Protein AF-0000000078143255 (afdb_homodimer)

Organism: Quercus suber (NCBI:txid58331)

Foldseek 3Di:
DDPPPPPCVCVVPPDPPCLVPPQFKDKDKDFLDLVVVPPPDPQAAAEEEEEAEFDDQSLVQVVVVLVVQVPQSYAYEYEYEDELVNDDPDDPVRVVVVCVSCVCLVVVNSPPGHYHYHYHYDNAQVRLLVVCLVCQQVHQEYEYEQPLPDDDRNQHPQQPDFPPSSLHRVRRSSNPPPRPHSHMYMYIYGRDDPPPPPPPD/DDPPPPPVVCPVPPDPPCLVPPQFKDKDKDFLDLVVVPPPDPQAAAEEEEEAEFDDLSLVLVVVVLVVQVPQSYAYEYEYEDELVNDDQDDPVRVVVVCVSCVCLVVCNSPPGHYHYHYHYDNAQVRLLVVCLVCQQVHQEYEYEADPVDDDRNNHPQVPDFPPNRLHRVRRSSNPPPRPHSHMYMYIYGRDDPPPPPPPD

Radius of gyration: 22.49 Å; Cα contacts (8 Å, |Δi|>4): 808; chains: 2; bounding box: 74×63×58 Å

Sequence (402 aa):
MGRLIESDSKVRAPNCSVLELAPCSVRILVDRGSLSHSTVSSEASYSIAVIFIEGNDDREALMFAKRMAIDPNISLTVIRFVDSGGNEVVSSWDKMIDSEILKDVKLNNVGDAYVIYIEQLVKDGPQTELIVRSMMDEYDLIVVGRKHNIVSPQKLGLAEWNEFSELGIIGDLLASSDISSRTTVFVVQQQKQRIAIGRRNMGRLIESDSKVRAPNCSVLELAPCSVRILVDRGSLSHSTVSSEASYSIAVIFIEGNDDREALMFAKRMAIDPNISLTVIRFVDSGGNEVVSSWDKMIDSEILKDVKLNNVGDAYVIYIEQLVKDGPQTELIVRSMMDEYDLIVVGRKHNIVSPQKLGLAEWNEFSELGIIGDLLASSDISSRTTVFVVQQQKQRIAIGRRN

Secondary structure (DSSP, 8-state):
----------------HHHHH-SSEEEEEEESSHHHHHTS-TTPPEEEEEEE-SSHHHHHHHHHHHHHTTSTTEEEEEEEEEETT----S-HHHHHHHHHHHHHHHTT-STT-EEEEEEEEESSHHHHHHHHHHHGGG-SEEEEE--TT---GGGTTTGGG-S-GGGHHHHHHHH-TT-----EEEEEEPPP---------/----------------HHHHH-SSEEEEEEESSHHHHTTS-TTSPEEEEEEE-SSHHHHHHHHHHHHHTTSTTEEEEEEEEEETT----S-HHHHHHHHHHHHHHHTT-STT-EEEEEEEEESSHHHHHHHHHHHGGG-SEEEEES---S--GGGTTTGGG-S-GGGHHHHHHHH-TT-----EEEEEEPPP---------

Solvent-accessible surface area (backbone atoms only — not comparable to full-atom values): 22015 Å² total; per-residue (Å²): 135,79,78,72,72,73,73,75,69,73,74,67,69,56,37,42,46,50,77,74,64,40,91,33,33,35,32,39,35,41,41,50,53,32,75,78,58,57,68,66,57,89,80,59,69,46,37,35,35,32,52,35,70,68,58,66,19,21,50,45,26,46,56,53,52,54,58,56,20,66,42,81,52,23,38,32,35,41,38,33,50,39,40,62,84,68,65,70,81,65,52,71,66,52,48,50,53,52,51,56,64,45,46,43,44,70,64,41,55,50,75,89,23,55,48,46,65,44,80,43,75,23,79,25,10,64,53,40,49,54,53,50,66,72,48,46,73,76,25,45,31,40,32,27,23,21,53,79,82,63,85,38,58,48,47,45,81,54,69,81,76,62,78,25,65,76,33,11,57,66,38,20,64,72,62,34,87,87,54,83,59,42,34,20,39,35,28,22,37,50,50,64,81,76,75,78,72,69,78,76,122,135,80,77,72,71,73,71,74,70,74,72,65,69,56,37,43,45,50,75,74,64,37,91,33,32,34,32,39,35,43,41,50,53,32,76,78,59,57,68,66,59,91,82,60,68,47,35,35,33,30,51,34,69,59,57,66,11,21,50,45,26,46,56,54,50,54,57,56,18,65,42,80,52,22,38,34,34,41,38,34,51,38,38,62,81,68,65,71,78,66,51,71,65,55,48,50,52,51,51,57,62,44,46,43,44,68,65,41,54,50,74,89,23,55,48,44,66,43,80,44,74,24,79,25,10,64,52,40,50,54,54,50,67,71,47,46,74,76,26,46,31,40,32,27,27,18,62,50,93,53,86,37,55,48,48,43,82,52,69,82,76,62,80,26,65,73,34,18,61,64,35,20,64,72,62,34,86,88,54,84,58,42,34,19,37,36,28,22,35,53,50,64,83,74,74,77,73,69,77,76,123

Structure (mmCIF, N/CA/C/O backbone):
data_AF-0000000078143255-model_v1
#
loop_
_entity.id
_entity.type
_entity.pdbx_description
1 polymer 'Cation/h(+) antiporter 4'
#
loop_
_atom_site.group_PDB
_atom_site.id
_atom_site.type_symbol
_atom_site.label_atom_id
_atom_site.label_alt_id
_atom_site.label_comp_id
_atom_site.label_asym_id
_atom_site.label_entity_id
_atom_site.label_seq_id
_atom_site.pdbx_PDB_ins_code
_atom_site.Cartn_x
_atom_site.Cartn_y
_atom_site.Cartn_z
_atom_site.occupancy
_atom_site.B_iso_or_equiv
_atom_site.auth_seq_id
_atom_site.auth_comp_id
_atom_site.auth_asym_id
_atom_site.auth_atom_id
_atom_site.pdbx_PDB_model_num
ATOM 1 N N . MET A 1 1 ? 50.031 11.203 11.289 1 23.3 1 MET A N 1
ATOM 2 C CA . MET A 1 1 ? 49.062 11.766 10.367 1 23.3 1 MET A CA 1
ATOM 3 C C . MET A 1 1 ? 47.938 10.766 10.078 1 23.3 1 MET A C 1
ATOM 5 O O . MET A 1 1 ? 48.188 9.734 9.445 1 23.3 1 MET A O 1
ATOM 9 N N . GLY A 1 2 ? 47.062 10.453 10.953 1 25.14 2 GLY A N 1
ATOM 10 C CA . GLY A 1 2 ? 46.062 9.406 11.078 1 25.14 2 GLY A CA 1
ATOM 11 C C . GLY A 1 2 ? 45 9.445 9.984 1 25.14 2 GLY A C 1
ATOM 12 O O . GLY A 1 2 ? 44.469 10.508 9.672 1 25.14 2 GLY A O 1
ATOM 13 N N . ARG A 1 3 ? 45.219 8.602 8.914 1 27.98 3 ARG A N 1
ATOM 14 C CA . ARG A 1 3 ? 44.219 8.469 7.844 1 27.98 3 ARG A CA 1
ATOM 15 C C . ARG A 1 3 ? 42.812 8.414 8.406 1 27.98 3 ARG A C 1
ATOM 17 O O . ARG A 1 3 ? 42.5 7.531 9.211 1 27.98 3 ARG A O 1
ATOM 24 N N . LEU A 1 4 ? 42.25 9.586 8.617 1 27.5 4 LEU A N 1
ATOM 25 C CA . LEU A 1 4 ? 40.812 9.656 8.914 1 27.5 4 LEU A CA 1
ATOM 26 C C . LEU A 1 4 ? 40.031 8.727 8 1 27.5 4 LEU A C 1
ATOM 28 O O . LEU A 1 4 ? 40.062 8.891 6.777 1 27.5 4 LEU A O 1
ATOM 32 N N . ILE A 1 5 ? 39.969 7.48 8.391 1 30.25 5 ILE A N 1
ATOM 33 C CA . ILE A 1 5 ? 39.062 6.527 7.777 1 30.25 5 ILE A CA 1
ATOM 34 C C . ILE A 1 5 ? 37.719 7.207 7.496 1 30.25 5 ILE A C 1
ATOM 36 O O . ILE A 1 5 ? 37.062 7.703 8.414 1 30.25 5 ILE A O 1
ATOM 40 N N . GLU A 1 6 ? 37.688 8.086 6.508 1 33.16 6 GLU A N 1
ATOM 41 C CA . GLU A 1 6 ? 36.375 8.484 5.977 1 33.16 6 GLU A CA 1
ATOM 42 C C . GLU A 1 6 ? 35.406 7.305 5.969 1 33.16 6 GLU A C 1
ATOM 44 O O . GLU A 1 6 ? 35.625 6.305 5.289 1 33.16 6 GLU A O 1
ATOM 49 N N . SER A 1 7 ? 35.031 6.922 7.211 1 31.36 7 SER A N 1
ATOM 50 C CA . SER A 1 7 ? 33.938 5.973 7.305 1 31.36 7 SER A CA 1
ATOM 51 C C . SER A 1 7 ? 32.875 6.254 6.254 1 31.36 7 SER A C 1
ATOM 53 O O . SER A 1 7 ? 32.188 7.297 6.289 1 31.36 7 SER A O 1
ATOM 55 N N . ASP A 1 8 ? 33.156 6.102 5.062 1 33.25 8 ASP A N 1
ATOM 56 C CA . ASP A 1 8 ? 32.125 6 4.004 1 33.25 8 ASP A CA 1
ATOM 57 C C . ASP A 1 8 ? 30.875 5.309 4.512 1 33.25 8 ASP A C 1
ATOM 59 O O . A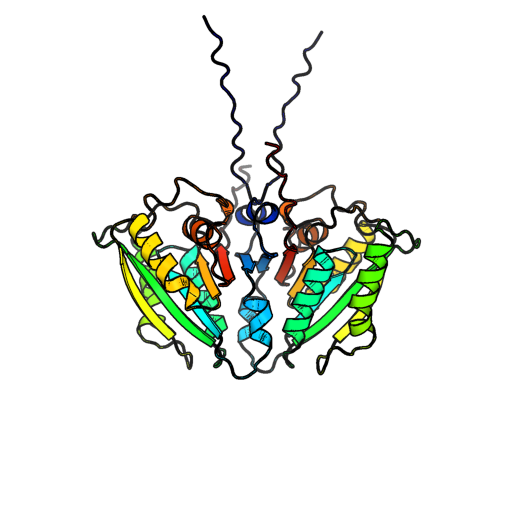SP A 1 8 ? 30.781 4.082 4.488 1 33.25 8 ASP A O 1
ATOM 63 N N . SER A 1 9 ? 30.453 5.625 5.75 1 34.59 9 SER A N 1
ATOM 64 C CA . SER A 1 9 ? 29.125 5.215 6.172 1 34.59 9 SER A CA 1
ATOM 65 C C . SER A 1 9 ? 28.125 5.352 5.027 1 34.59 9 SER A C 1
ATOM 67 O O . SER A 1 9 ? 27.688 6.457 4.707 1 34.59 9 SER A O 1
ATOM 69 N N . LYS A 1 10 ? 28.312 4.805 3.885 1 33.38 10 LYS A N 1
ATOM 70 C CA . LYS A 1 10 ? 27.281 4.594 2.867 1 33.38 10 LYS A CA 1
ATOM 71 C C . LYS A 1 10 ? 25.906 4.371 3.502 1 33.38 10 LYS A C 1
ATOM 73 O O . LYS A 1 10 ? 25.547 3.238 3.822 1 33.38 10 LYS A O 1
ATOM 78 N N . VAL A 1 11 ? 25.484 5.039 4.559 1 36.28 11 VAL A N 1
ATOM 79 C CA . VAL A 1 11 ? 24.094 5.109 4.953 1 36.28 11 VAL A CA 1
ATOM 80 C C . VAL A 1 11 ? 23.203 5.129 3.707 1 36.28 11 VAL A C 1
ATOM 82 O O . VAL A 1 11 ? 23.156 6.125 2.982 1 36.28 11 VAL A O 1
ATOM 85 N N . ARG A 1 12 ? 23.219 4.191 2.902 1 40.22 12 ARG A N 1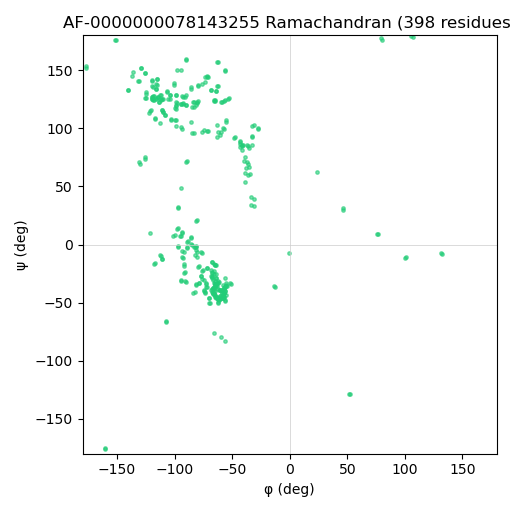
ATOM 86 C CA . ARG A 1 12 ? 22.312 4.012 1.776 1 40.22 12 ARG A CA 1
ATOM 87 C C . ARG A 1 12 ? 20.875 4.367 2.17 1 40.22 12 ARG A C 1
ATOM 89 O O . ARG A 1 12 ? 20.312 3.768 3.088 1 40.22 12 ARG A O 1
ATOM 96 N N . ALA A 1 13 ? 20.438 5.602 2.195 1 44.62 13 ALA A N 1
ATOM 97 C CA . ALA A 1 13 ? 19.062 6.043 2.365 1 44.62 13 ALA A CA 1
ATOM 98 C C . ALA A 1 13 ? 18.078 4.988 1.854 1 44.62 13 ALA A C 1
ATOM 100 O O . ALA A 1 13 ? 18.297 4.398 0.792 1 44.62 13 ALA A O 1
ATOM 101 N N . PRO A 1 14 ? 17.5 4.172 2.799 1 53.41 14 PRO A N 1
ATOM 102 C CA . PRO A 1 14 ? 16.516 3.17 2.373 1 53.41 14 PRO A CA 1
ATOM 103 C C . PRO A 1 14 ? 15.688 3.629 1.173 1 53.41 14 PRO A C 1
ATOM 105 O O . PRO A 1 14 ? 15.188 4.758 1.156 1 53.41 14 PRO A O 1
ATOM 108 N N . ASN A 1 15 ? 16.109 3.312 -0.127 1 64.44 15 ASN A N 1
ATOM 109 C CA . ASN A 1 15 ? 15.469 3.795 -1.345 1 64.44 15 ASN A CA 1
ATOM 110 C C . ASN A 1 15 ? 14.43 2.807 -1.861 1 64.44 15 ASN A C 1
ATOM 112 O O . ASN A 1 15 ? 14.68 1.6 -1.897 1 64.44 15 ASN A O 1
ATOM 116 N N . CYS A 1 16 ? 13.109 3.082 -1.546 1 78.75 16 CYS A N 1
ATOM 117 C CA . CYS A 1 16 ? 12.039 2.365 -2.232 1 78.75 16 CYS A CA 1
ATOM 118 C C . CYS A 1 16 ? 11.875 2.873 -3.662 1 78.75 16 CYS A C 1
ATOM 120 O O . CYS A 1 16 ? 11.289 3.934 -3.885 1 78.75 16 CYS A O 1
ATOM 122 N N . SER A 1 17 ? 12.469 2.123 -4.633 1 84 17 SER A N 1
ATOM 123 C CA . SER A 1 17 ? 12.539 2.566 -6.02 1 84 17 SER A CA 1
ATOM 124 C C . SER A 1 17 ? 11.148 2.82 -6.59 1 84 17 SER A C 1
ATOM 126 O O . SER A 1 17 ? 10.961 3.723 -7.41 1 84 17 SER A O 1
ATOM 128 N N . VAL A 1 18 ? 10.281 2.043 -6.168 1 86.31 18 VAL A N 1
ATOM 129 C CA . VAL A 1 18 ? 8.945 2.143 -6.738 1 86.31 18 VAL A CA 1
ATOM 130 C C . VAL A 1 18 ? 8.336 3.504 -6.402 1 86.31 18 VAL A C 1
ATOM 132 O O . VAL A 1 18 ? 7.613 4.086 -7.215 1 86.31 18 VAL A O 1
ATOM 135 N N . LEU A 1 19 ? 8.656 3.996 -5.262 1 85.5 19 LEU A N 1
ATOM 136 C CA . LEU A 1 19 ? 8.164 5.309 -4.859 1 85.5 19 LEU A CA 1
ATOM 137 C C . LEU A 1 19 ? 8.789 6.41 -5.715 1 85.5 19 LEU A C 1
ATOM 139 O O . LEU A 1 19 ? 8.164 7.441 -5.961 1 85.5 19 LEU A O 1
ATOM 143 N N . GLU A 1 20 ? 9.906 6.125 -6.184 1 82.62 20 GLU A N 1
ATOM 144 C CA . GLU A 1 20 ? 10.641 7.156 -6.906 1 82.62 20 GLU A CA 1
ATOM 145 C C . GLU A 1 20 ? 10.398 7.059 -8.406 1 82.62 20 GLU A C 1
ATOM 147 O O . GLU A 1 20 ? 10.383 8.07 -9.109 1 82.62 20 GLU A O 1
ATOM 152 N N . LEU A 1 21 ? 10.172 5.852 -8.891 1 82.56 21 LEU A N 1
ATOM 153 C CA . LEU A 1 21 ? 10.305 5.656 -10.328 1 82.56 21 LEU A CA 1
ATOM 154 C C . LEU A 1 21 ? 8.969 5.25 -10.945 1 82.56 21 LEU A C 1
ATOM 156 O O . LEU A 1 21 ? 8.797 5.316 -12.164 1 82.56 21 LEU A O 1
ATOM 160 N N . ALA A 1 22 ? 8.07 4.84 -10.148 1 83 22 ALA A N 1
ATOM 161 C CA . ALA A 1 22 ? 6.816 4.363 -10.727 1 83 22 ALA A CA 1
ATOM 162 C C . ALA A 1 22 ? 6.094 5.48 -11.469 1 83 22 ALA A C 1
ATOM 164 O O . ALA A 1 22 ? 6.055 6.621 -11.008 1 83 22 ALA A O 1
ATOM 165 N N . PRO A 1 23 ? 5.551 5.25 -12.656 1 83.19 23 PRO A N 1
ATOM 166 C CA . PRO A 1 23 ? 4.859 6.266 -13.453 1 83.19 23 PRO A CA 1
ATOM 167 C C . PRO A 1 23 ? 3.418 6.488 -13.008 1 83.19 23 PRO A C 1
ATOM 169 O O . PRO A 1 23 ? 2.562 6.844 -13.82 1 83.19 23 PRO A O 1
ATOM 172 N N . CYS A 1 24 ? 3.059 6.109 -11.797 1 87.5 24 CYS A N 1
ATOM 173 C CA . CYS A 1 24 ? 1.712 6.238 -11.258 1 87.5 24 CYS A CA 1
ATOM 174 C C . CYS A 1 24 ? 1.749 6.41 -9.742 1 87.5 24 CYS A C 1
ATOM 176 O O . CYS A 1 24 ? 2.826 6.488 -9.148 1 87.5 24 CYS A O 1
ATOM 178 N N . SER A 1 25 ? 0.588 6.617 -9.188 1 84.44 25 SER A N 1
ATOM 179 C CA . SER A 1 25 ? 0.506 6.801 -7.738 1 84.44 25 SER A CA 1
ATOM 180 C C . SER A 1 25 ? 0.842 5.512 -6.996 1 84.44 25 SER A C 1
ATOM 182 O O . SER A 1 25 ? 0.442 4.426 -7.422 1 84.44 25 SER A O 1
ATOM 184 N N . VAL A 1 26 ? 1.676 5.605 -6.008 1 87.88 26 VAL A N 1
ATOM 185 C CA . VAL A 1 26 ? 2.066 4.48 -5.168 1 87.88 26 VAL A CA 1
ATOM 186 C C . VAL A 1 26 ? 1.584 4.711 -3.736 1 87.88 26 VAL A C 1
ATOM 188 O O . VAL A 1 26 ? 1.627 5.84 -3.236 1 87.88 26 VAL A O 1
ATOM 191 N N . ARG A 1 27 ? 1.071 3.643 -3.162 1 88.75 27 ARG A N 1
ATOM 192 C CA . ARG A 1 27 ? 0.609 3.713 -1.78 1 88.75 27 ARG A CA 1
ATOM 193 C C . ARG A 1 27 ? 1.164 2.557 -0.957 1 88.75 27 ARG A C 1
ATOM 195 O O . ARG A 1 27 ? 1.284 1.435 -1.454 1 88.75 27 ARG A O 1
ATOM 202 N N . ILE A 1 28 ? 1.523 2.82 0.209 1 91.06 28 ILE A N 1
ATOM 203 C CA . ILE A 1 28 ? 1.997 1.802 1.14 1 91.06 28 ILE A CA 1
ATOM 204 C C . ILE A 1 28 ? 1.019 1.672 2.305 1 91.06 28 ILE A C 1
ATOM 206 O O . ILE A 1 28 ? 0.654 2.67 2.932 1 91.06 28 ILE A O 1
ATOM 210 N N . LEU A 1 29 ? 0.605 0.485 2.535 1 91.06 29 LEU A N 1
ATOM 211 C CA . LEU A 1 29 ? -0.334 0.162 3.605 1 91.06 29 LEU A CA 1
ATOM 212 C C . LEU A 1 29 ? 0.358 -0.617 4.719 1 91.06 29 LEU A C 1
ATOM 214 O O . LEU A 1 29 ? 0.903 -1.697 4.48 1 91.06 29 LEU A O 1
ATOM 218 N N . VAL A 1 30 ? 0.436 -0.025 5.828 1 90.38 30 VAL A N 1
ATOM 219 C CA . VAL A 1 30 ? 0.909 -0.684 7.039 1 90.38 30 VAL A CA 1
ATOM 220 C C . VAL A 1 30 ? -0.283 -1.112 7.895 1 90.38 30 VAL A C 1
ATOM 222 O O . VAL A 1 30 ? -0.953 -0.274 8.5 1 90.38 30 VAL A O 1
ATOM 225 N N . ASP A 1 31 ? -0.534 -2.42 7.918 1 86.31 31 ASP A N 1
ATOM 226 C CA . ASP A 1 31 ? -1.733 -2.969 8.547 1 86.31 31 ASP A CA 1
ATOM 227 C C . ASP A 1 31 ? -1.414 -3.574 9.906 1 86.31 31 ASP A C 1
ATOM 229 O O . ASP A 1 31 ? -0.907 -4.695 9.992 1 86.31 31 ASP A O 1
ATOM 233 N N . ARG A 1 32 ? -1.839 -2.893 10.875 1 77.81 32 ARG A N 1
ATOM 234 C CA . ARG A 1 32 ? -1.566 -3.371 12.227 1 77.81 32 ARG A CA 1
ATOM 235 C C . ARG A 1 32 ? -2.738 -4.184 12.766 1 77.81 32 ARG A C 1
ATOM 237 O O . ARG A 1 32 ? -2.744 -4.574 13.938 1 77.81 32 ARG A O 1
ATOM 244 N N . GLY A 1 33 ? -3.754 -4.488 11.922 1 71.44 33 GLY A N 1
ATOM 245 C CA . GLY A 1 33 ? -4.766 -5.441 12.352 1 71.44 33 GLY A CA 1
ATOM 246 C C . GLY A 1 33 ? -6.184 -4.949 12.125 1 71.44 33 GLY A C 1
ATOM 247 O O . GLY A 1 33 ? -7.145 -5.691 12.336 1 71.44 33 GLY A O 1
ATOM 248 N N . SER A 1 34 ? -6.406 -3.703 11.727 1 66.56 34 SER A N 1
ATOM 249 C CA . SER A 1 34 ? -7.754 -3.166 11.578 1 66.56 34 SER 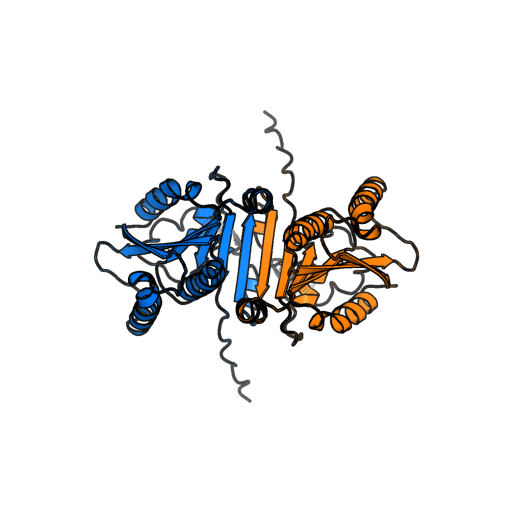A CA 1
ATOM 250 C C . SER A 1 34 ? -8.438 -3.721 10.336 1 66.56 34 SER A C 1
ATOM 252 O O . SER A 1 34 ? -9.656 -3.902 10.32 1 66.56 34 SER A O 1
ATOM 254 N N . LEU A 1 35 ? -7.73 -3.859 9.25 1 63.19 35 LEU A N 1
ATOM 255 C CA . LEU A 1 35 ? -8.359 -4.344 8.023 1 63.19 35 LEU A CA 1
ATOM 256 C C . LEU A 1 35 ? -8.883 -5.762 8.203 1 63.19 35 LEU A C 1
ATOM 258 O O . LEU A 1 35 ? -9.844 -6.16 7.543 1 63.19 35 LEU A O 1
ATOM 262 N N . SER A 1 36 ? -8.25 -6.555 8.961 1 54.78 36 SER A N 1
ATOM 263 C CA . SER A 1 36 ? -8.719 -7.91 9.242 1 54.78 36 SER A CA 1
ATOM 264 C C . SER A 1 36 ? -10.008 -7.887 10.055 1 54.78 36 SER A C 1
ATOM 266 O O . SER A 1 36 ? -10.836 -8.797 9.945 1 54.78 36 SER A O 1
ATOM 268 N N . HIS A 1 37 ? -10.25 -6.902 10.828 1 50.56 37 HIS A N 1
ATOM 269 C CA . HIS A 1 37 ? -11.383 -6.852 11.742 1 50.56 37 HIS A CA 1
ATOM 270 C C . HIS A 1 37 ? -12.586 -6.184 11.086 1 50.56 37 HIS A C 1
ATOM 272 O O . HIS A 1 37 ? -13.719 -6.309 11.57 1 50.56 37 HIS A O 1
ATOM 278 N N . SER A 1 38 ? -12.398 -5.402 10.156 1 48.5 38 SER A N 1
ATOM 279 C CA . SER A 1 38 ? -13.5 -4.59 9.656 1 48.5 38 SER A CA 1
ATOM 280 C C . SER A 1 38 ? -14.492 -5.434 8.859 1 48.5 38 SER A C 1
ATOM 282 O O . SER A 1 38 ? -15.617 -5 8.602 1 48.5 38 SER A O 1
ATOM 284 N N . THR A 1 39 ? -14.07 -6.438 8.07 1 44.69 39 THR A N 1
ATOM 285 C CA . THR A 1 39 ? -15.039 -7.125 7.219 1 44.69 39 THR A CA 1
ATOM 286 C C . THR A 1 39 ? -16.188 -7.691 8.047 1 44.69 39 THR A C 1
ATOM 288 O O . THR A 1 39 ? -17.125 -8.273 7.504 1 44.69 39 THR A O 1
ATOM 291 N N . VAL A 1 40 ? -15.938 -8.031 9.281 1 39.72 40 VAL A N 1
ATOM 292 C CA . VAL A 1 40 ? -17.016 -8.867 9.797 1 39.72 40 VAL A CA 1
ATOM 293 C C . VAL A 1 40 ? -18.328 -8.094 9.75 1 39.72 40 VAL A C 1
ATOM 295 O O . VAL A 1 40 ? -19.375 -8.648 9.367 1 39.72 40 VAL A O 1
ATOM 298 N N . SER A 1 41 ? -18.656 -7.137 10.719 1 40.84 41 SER A N 1
ATOM 299 C CA . SER A 1 41 ? -20.062 -6.766 10.945 1 40.84 41 SER A CA 1
ATOM 300 C C . SER A 1 41 ? -20.516 -5.691 9.969 1 40.84 41 SER A C 1
ATOM 302 O O . SER A 1 41 ? -19.875 -4.645 9.844 1 40.84 41 SER A O 1
ATOM 304 N N . SER A 1 42 ? -21.172 -6.016 8.828 1 46.75 42 SER A N 1
ATOM 305 C CA . SER A 1 42 ? -21.953 -5.23 7.867 1 46.75 42 SER A CA 1
ATOM 306 C C . SER A 1 42 ? -22.297 -3.855 8.43 1 46.75 42 SER A C 1
ATOM 308 O O . SER A 1 42 ? -22.375 -2.877 7.688 1 46.75 42 SER A O 1
ATOM 310 N N . GLU A 1 43 ? -22.562 -3.854 9.805 1 49.84 43 GLU A N 1
ATOM 311 C CA . GLU A 1 43 ? -23.234 -2.68 10.359 1 49.84 43 GLU A CA 1
ATOM 312 C C . GLU A 1 43 ? -22.234 -1.671 10.898 1 49.84 43 GLU A C 1
ATOM 314 O O . GLU A 1 43 ? -22.594 -0.535 11.219 1 49.84 43 GLU A O 1
ATOM 319 N N . ALA A 1 44 ? -20.984 -2.135 10.969 1 56.66 44 ALA A N 1
ATOM 320 C CA . ALA A 1 44 ? -20.156 -1.195 11.719 1 56.66 44 ALA A CA 1
ATOM 321 C C . ALA A 1 44 ? -19.469 -0.2 10.789 1 56.66 44 ALA A C 1
ATOM 323 O O . ALA A 1 44 ? -19.031 -0.563 9.695 1 56.66 44 ALA A O 1
ATOM 324 N N . SER A 1 45 ? -19.672 1.117 11.141 1 72.19 45 SER A N 1
ATOM 325 C CA . SER A 1 45 ? -19.094 2.27 10.461 1 72.19 45 SER A CA 1
ATOM 326 C C . SER A 1 45 ? -17.562 2.213 10.477 1 72.19 45 SER A C 1
ATOM 328 O O . SER A 1 45 ? -16.969 1.804 11.477 1 72.19 45 SER A O 1
ATOM 330 N N . TYR A 1 46 ? -16.875 2.242 9.328 1 83.25 46 TYR A N 1
ATOM 331 C CA . TYR A 1 46 ? -15.43 2.332 9.18 1 83.25 46 TYR A CA 1
ATOM 332 C C . TYR A 1 46 ? -14.969 3.781 9.234 1 83.25 46 TYR A C 1
ATOM 334 O O . TYR A 1 46 ? -15.406 4.609 8.43 1 83.25 46 TYR A O 1
ATOM 342 N N . SER A 1 47 ? -14.148 4.16 10.211 1 91.25 47 SER A N 1
ATOM 343 C CA . SER A 1 47 ? -13.734 5.539 10.453 1 91.25 47 SER A CA 1
ATOM 344 C C . SER A 1 47 ? -12.359 5.816 9.859 1 91.25 47 SER A C 1
ATOM 346 O O . SER A 1 47 ? -11.367 5.203 10.25 1 91.25 47 SER A O 1
ATOM 348 N N . ILE A 1 48 ? -12.305 6.754 8.953 1 93.19 48 ILE A N 1
ATOM 349 C CA . ILE A 1 48 ? -11.078 7.102 8.25 1 93.19 48 ILE A CA 1
ATOM 350 C C . ILE A 1 48 ? -10.672 8.539 8.594 1 93.19 48 ILE A C 1
ATOM 352 O O . ILE A 1 48 ? -11.523 9.43 8.633 1 93.19 48 ILE A O 1
ATOM 356 N N . ALA A 1 49 ? -9.398 8.742 8.906 1 96.62 49 ALA A N 1
ATOM 357 C CA . ALA A 1 49 ? -8.859 10.094 9.055 1 96.62 49 ALA A CA 1
ATOM 358 C C . ALA A 1 49 ? -7.809 10.391 7.988 1 96.62 49 ALA A C 1
ATOM 360 O O . ALA A 1 49 ? -7.027 9.508 7.617 1 96.62 49 ALA A O 1
ATOM 361 N N . VAL A 1 50 ? -7.828 11.617 7.512 1 97.19 50 VAL A N 1
ATOM 362 C CA . VAL A 1 50 ? -6.766 12.125 6.648 1 97.19 50 VAL A CA 1
ATOM 363 C C . VAL A 1 50 ? -5.973 13.203 7.387 1 97.19 50 VAL A C 1
ATOM 365 O O . VAL A 1 50 ? -6.555 14.141 7.941 1 97.19 50 VAL A O 1
ATOM 368 N N . ILE A 1 51 ? -4.672 13.008 7.465 1 97.19 51 ILE A N 1
ATOM 369 C CA . ILE A 1 51 ? -3.803 14.062 7.961 1 97.19 51 ILE A CA 1
ATOM 370 C C . ILE A 1 51 ? -3.336 14.938 6.801 1 97.19 51 ILE A C 1
ATOM 372 O O . ILE A 1 51 ? -2.676 14.453 5.879 1 97.19 51 ILE A O 1
ATOM 376 N N . PHE A 1 52 ? -3.674 16.203 6.883 1 95.31 52 PHE A N 1
ATOM 377 C CA . PHE A 1 52 ? -3.373 17.141 5.805 1 95.31 52 PHE A CA 1
ATOM 378 C C . PHE A 1 52 ? -2.494 18.281 6.309 1 95.31 52 PHE A C 1
ATOM 380 O O . PHE A 1 52 ? -2.895 19.031 7.195 1 95.31 52 PHE A O 1
ATOM 387 N N . ILE A 1 53 ? -1.364 18.328 5.801 1 92.75 53 ILE A N 1
ATOM 388 C CA . ILE A 1 53 ? -0.468 19.438 6.109 1 92.75 53 ILE A CA 1
ATOM 389 C C . ILE A 1 53 ? -0.354 20.375 4.898 1 92.75 53 ILE A C 1
ATOM 391 O O . ILE A 1 53 ? -0.871 21.484 4.918 1 92.75 53 ILE A O 1
ATOM 395 N N . GLU A 1 54 ? 0.211 19.875 3.854 1 89.12 54 GLU A N 1
ATOM 396 C CA . GLU A 1 54 ? 0.279 20.625 2.602 1 89.12 54 GLU A CA 1
ATOM 397 C C . GLU A 1 54 ? 0.932 19.781 1.499 1 89.12 54 GLU A C 1
ATOM 399 O O . GLU A 1 54 ? 1.665 18.844 1.781 1 89.12 54 GLU A O 1
ATOM 404 N N . GLY A 1 55 ? 0.5 20.172 0.241 1 88.88 55 GLY A N 1
ATOM 405 C CA . GLY A 1 55 ? 1.282 19.688 -0.881 1 88.88 55 GLY A CA 1
ATOM 406 C C . GLY A 1 55 ? 0.593 18.562 -1.645 1 88.88 55 GLY A C 1
ATOM 407 O O . GLY A 1 55 ? -0.51 18.156 -1.283 1 88.88 55 GLY A O 1
ATOM 408 N N . ASN A 1 56 ? 1.295 18.125 -2.674 1 89 56 ASN A N 1
ATOM 409 C CA . ASN A 1 56 ? 0.751 17.219 -3.682 1 89 56 ASN A CA 1
ATOM 410 C C . ASN A 1 56 ? 0.344 15.883 -3.072 1 89 56 ASN A C 1
ATOM 412 O O . ASN A 1 56 ? -0.739 15.375 -3.357 1 89 56 ASN A O 1
ATOM 416 N N . ASP A 1 57 ? 1.214 15.352 -2.262 1 92.19 57 ASP A N 1
ATOM 417 C CA . ASP A 1 57 ? 0.925 14.031 -1.715 1 92.19 57 ASP A CA 1
ATOM 418 C C . ASP A 1 57 ? -0.268 14.078 -0.763 1 92.19 57 ASP A C 1
ATOM 420 O O . ASP A 1 57 ? -1.072 13.141 -0.719 1 92.19 57 ASP A O 1
ATOM 424 N N . ASP A 1 58 ? -0.382 15.141 0.022 1 92.75 58 ASP A N 1
ATOM 425 C CA . ASP A 1 58 ? -1.526 15.289 0.917 1 92.75 58 ASP A CA 1
ATOM 426 C C . ASP A 1 58 ? -2.824 15.43 0.127 1 92.75 58 ASP A C 1
ATOM 428 O O . ASP A 1 58 ? -3.859 14.891 0.516 1 92.75 58 ASP A O 1
ATOM 432 N N . ARG A 1 59 ? -2.742 16.156 -0.941 1 92.06 59 ARG A N 1
ATOM 433 C CA . ARG A 1 59 ? -3.91 16.297 -1.803 1 92.06 59 ARG A CA 1
ATOM 434 C C . ARG A 1 59 ? -4.355 14.953 -2.352 1 92.06 59 ARG A C 1
ATOM 436 O O . ARG A 1 59 ? -5.551 14.648 -2.367 1 92.06 59 ARG A O 1
ATOM 443 N N . GLU A 1 60 ? -3.379 14.242 -2.828 1 91.81 60 GLU A N 1
ATOM 444 C CA . GLU A 1 60 ? -3.68 12.906 -3.334 1 91.81 60 GLU A CA 1
ATOM 445 C C . GLU A 1 60 ? -4.297 12.031 -2.246 1 91.81 60 GLU A C 1
ATOM 447 O O . GLU A 1 60 ? -5.25 11.297 -2.504 1 91.81 60 GLU A O 1
ATOM 452 N N . ALA A 1 61 ? -3.791 12.109 -1.075 1 94.25 61 ALA A N 1
ATOM 453 C CA . ALA A 1 61 ? -4.32 11.352 0.057 1 94.25 61 ALA A CA 1
ATOM 454 C C . ALA A 1 61 ? -5.77 11.727 0.339 1 94.25 61 ALA A C 1
ATOM 456 O O . ALA A 1 61 ? -6.621 10.852 0.53 1 94.25 61 ALA A O 1
ATOM 457 N N . LEU A 1 62 ? -6.031 13.008 0.322 1 93.5 62 LEU A N 1
ATOM 458 C CA . LEU A 1 62 ? -7.387 13.484 0.58 1 93.5 62 LEU A CA 1
ATOM 459 C C . LEU A 1 62 ? -8.344 13.008 -0.51 1 93.5 62 LEU A C 1
ATOM 461 O O . LEU A 1 62 ? -9.438 12.523 -0.213 1 93.5 62 LEU A O 1
ATOM 465 N N . MET A 1 63 ? -7.945 13.148 -1.757 1 90.25 63 MET A N 1
ATOM 466 C CA . MET A 1 63 ? -8.797 12.719 -2.865 1 90.25 63 MET A CA 1
ATOM 467 C C . MET A 1 63 ? -9.086 11.219 -2.783 1 90.25 63 MET A C 1
ATOM 469 O O . MET A 1 63 ? -10.211 10.789 -3.033 1 90.25 63 MET A O 1
ATOM 473 N N . PHE A 1 64 ? -8.102 10.555 -2.424 1 88.56 64 PHE A N 1
ATOM 474 C CA . PHE A 1 64 ? -8.242 9.109 -2.252 1 88.56 64 PHE A CA 1
ATOM 475 C C . PHE A 1 64 ? -9.258 8.789 -1.165 1 88.56 64 PHE A C 1
ATOM 477 O O . PHE A 1 64 ? -10.164 7.984 -1.374 1 88.56 64 PHE A O 1
ATOM 484 N N . ALA A 1 65 ? -9.172 9.375 -0.034 1 90.69 65 ALA A N 1
ATOM 485 C CA . ALA A 1 65 ? -10.055 9.133 1.103 1 90.69 65 ALA A CA 1
ATOM 486 C C . ALA A 1 65 ? -11.484 9.578 0.791 1 90.69 65 ALA A C 1
ATOM 488 O O . ALA A 1 65 ? -12.445 8.938 1.214 1 90.69 65 ALA A O 1
ATOM 489 N N . LYS A 1 66 ? -11.586 10.672 0.049 1 88.31 66 LYS A N 1
ATOM 490 C CA . LYS A 1 66 ? -12.906 11.164 -0.345 1 88.31 66 LYS A CA 1
ATOM 491 C C . LYS A 1 66 ? -13.672 10.109 -1.134 1 88.31 66 LYS A C 1
ATOM 493 O O . LYS A 1 66 ? -14.883 9.953 -0.96 1 88.31 66 LYS A O 1
ATOM 498 N N . ARG A 1 67 ? -13.016 9.406 -1.964 1 83.12 67 ARG A N 1
ATOM 499 C CA . ARG A 1 67 ? -13.648 8.367 -2.768 1 83.12 67 ARG A CA 1
ATOM 500 C C . ARG A 1 67 ? -14.141 7.219 -1.89 1 83.12 67 ARG A C 1
ATOM 502 O O . ARG A 1 67 ? -15.188 6.625 -2.164 1 83.12 67 ARG A O 1
ATOM 509 N N . MET A 1 68 ? -13.352 6.922 -0.864 1 82.62 68 MET A N 1
ATOM 510 C CA . MET A 1 68 ? -13.766 5.871 0.061 1 82.62 68 MET A CA 1
ATOM 511 C C . MET A 1 68 ? -15.023 6.281 0.818 1 82.62 68 MET A C 1
ATOM 513 O O . MET A 1 68 ? -15.891 5.449 1.089 1 82.62 68 MET A O 1
ATOM 517 N N . ALA A 1 69 ? -15.18 7.512 1.097 1 83.81 69 ALA A N 1
ATOM 518 C CA . ALA A 1 69 ? -16.25 8.039 1.939 1 83.81 69 ALA A CA 1
ATOM 519 C C . ALA A 1 69 ? -17.578 8.086 1.182 1 83.81 69 ALA A C 1
ATOM 521 O O . ALA A 1 69 ? -18.625 8.398 1.762 1 83.81 69 ALA A O 1
ATOM 522 N N . ILE A 1 70 ? -17.516 7.793 -0.077 1 78.81 70 ILE A N 1
ATOM 523 C CA . ILE A 1 70 ? -18.75 7.668 -0.838 1 78.81 70 ILE A CA 1
ATOM 524 C C . ILE A 1 70 ? -19.594 6.531 -0.265 1 78.81 70 ILE A C 1
ATOM 526 O O . ILE A 1 70 ? -20.828 6.586 -0.294 1 78.81 70 ILE A O 1
ATOM 530 N N . ASP A 1 71 ? -18.922 5.555 0.244 1 77.31 71 ASP A N 1
ATOM 531 C CA . ASP A 1 71 ? -19.625 4.496 0.969 1 77.31 71 ASP A CA 1
ATOM 532 C C . ASP A 1 71 ? -20.266 5.035 2.244 1 77.31 71 ASP A C 1
ATOM 534 O O . ASP A 1 71 ? -19.578 5.59 3.107 1 77.31 71 ASP A O 1
ATOM 538 N N . PRO A 1 72 ? -21.531 4.844 2.365 1 79.56 72 PRO A N 1
ATOM 539 C CA . PRO A 1 72 ? -22.234 5.406 3.521 1 79.56 72 PRO A CA 1
ATOM 540 C C . PRO A 1 72 ? -21.781 4.781 4.844 1 79.56 72 PRO A C 1
ATOM 542 O O . PRO A 1 72 ? -22.047 5.344 5.91 1 79.56 72 PRO A O 1
ATOM 545 N N . ASN A 1 73 ? -21.141 3.662 4.816 1 78.38 73 ASN A N 1
ATOM 546 C CA . ASN A 1 73 ? -20.672 3.002 6.031 1 78.38 73 ASN A CA 1
ATOM 547 C C . ASN A 1 73 ? -19.297 3.525 6.465 1 78.38 73 ASN A C 1
ATOM 549 O O . ASN A 1 73 ? -18.766 3.084 7.48 1 78.38 73 ASN A O 1
ATOM 553 N N . ILE A 1 74 ? -18.891 4.527 5.754 1 83.69 74 ILE A N 1
ATOM 554 C CA . ILE A 1 74 ? -17.562 5.059 6.051 1 83.69 74 ILE A CA 1
ATOM 555 C C . ILE A 1 74 ? -17.672 6.516 6.488 1 83.69 74 ILE A C 1
ATOM 557 O O . ILE A 1 74 ? -18.344 7.316 5.84 1 83.69 74 ILE A O 1
ATOM 561 N N . SER A 1 75 ? -17.078 6.785 7.621 1 89.69 75 SER A N 1
ATOM 562 C CA . SER A 1 75 ? -16.953 8.164 8.07 1 89.69 75 SER A CA 1
ATOM 563 C C . SER A 1 75 ? -15.555 8.711 7.797 1 89.69 75 SER A C 1
ATOM 565 O O . SER A 1 75 ? -14.562 8.008 7.98 1 89.69 75 SER A O 1
ATOM 567 N N . LEU A 1 76 ? -15.547 9.969 7.344 1 92.81 76 LEU A N 1
ATOM 568 C CA . LEU A 1 76 ? -14.273 10.594 6.996 1 92.81 76 LEU A CA 1
ATOM 569 C C . LEU A 1 76 ? -14.023 11.836 7.84 1 92.81 76 LEU A C 1
ATOM 571 O O . LEU A 1 76 ? -14.891 12.711 7.938 1 92.81 76 LEU A O 1
ATOM 575 N N . THR A 1 77 ? -12.883 11.859 8.508 1 94.88 77 THR A N 1
ATOM 576 C CA . THR A 1 77 ? -12.414 13.047 9.211 1 94.88 77 THR A CA 1
ATOM 577 C C . THR A 1 77 ? -11.148 13.594 8.57 1 94.88 77 THR A C 1
ATOM 579 O O . THR A 1 77 ? -10.172 12.867 8.391 1 94.88 77 THR A O 1
ATOM 582 N N . VAL A 1 78 ? -11.172 14.805 8.156 1 96.5 78 VAL A N 1
ATOM 583 C CA . VAL A 1 78 ? -9.984 15.477 7.633 1 96.5 78 VAL A CA 1
ATOM 584 C C . VAL A 1 78 ? -9.375 16.359 8.711 1 96.5 78 VAL A C 1
ATOM 586 O O . VAL A 1 78 ? -10.016 17.312 9.188 1 96.5 78 VAL A O 1
ATOM 589 N N . ILE A 1 79 ? -8.164 16.047 9.094 1 97.06 79 ILE A N 1
ATOM 590 C CA . ILE A 1 79 ? -7.453 16.797 10.125 1 97.06 79 ILE A CA 1
ATOM 591 C C . ILE A 1 79 ? -6.332 17.609 9.477 1 97.06 79 ILE A C 1
ATOM 593 O O . ILE A 1 79 ? -5.332 17.047 9.023 1 97.06 79 ILE A O 1
ATOM 597 N N . ARG A 1 80 ? -6.492 18.891 9.492 1 95.75 80 ARG A N 1
ATOM 598 C CA . ARG A 1 80 ? -5.484 19.781 8.93 1 95.75 80 ARG A CA 1
ATOM 599 C C . ARG A 1 80 ? -4.586 20.344 10.023 1 95.75 80 ARG A C 1
ATOM 601 O O . ARG A 1 80 ? -5.07 20.922 11 1 95.75 80 ARG A O 1
ATOM 608 N N . PHE A 1 81 ? -3.32 20.094 9.852 1 95.31 81 PHE A N 1
ATOM 609 C CA . PHE A 1 81 ? -2.346 20.688 10.758 1 95.31 81 PHE A CA 1
ATOM 610 C C . PHE A 1 81 ? -1.795 21.984 10.188 1 95.31 81 PHE A C 1
ATOM 612 O O . PHE A 1 81 ? -1.235 22 9.086 1 95.31 81 PHE A O 1
ATOM 619 N N . VAL A 1 82 ? -1.975 23 10.906 1 93.69 82 VAL A N 1
ATOM 620 C CA . VAL A 1 82 ? -1.571 24.328 10.461 1 93.69 82 VAL A CA 1
ATOM 621 C C . VAL A 1 82 ? -0.542 24.906 11.43 1 93.69 82 VAL A C 1
ATOM 623 O O . VAL A 1 82 ? -0.656 24.734 12.648 1 93.69 82 VAL A O 1
ATOM 626 N N . ASP A 1 83 ? 0.436 25.578 10.805 1 93.38 83 ASP A N 1
ATOM 627 C CA . ASP A 1 83 ? 1.424 26.281 11.625 1 93.38 83 ASP A CA 1
ATOM 628 C C . ASP A 1 83 ? 0.782 27.406 12.414 1 93.38 83 ASP A C 1
ATOM 630 O O . ASP A 1 83 ? 0.171 28.312 11.836 1 93.38 83 ASP A O 1
ATOM 634 N N . SER A 1 84 ? 0.956 27.359 13.773 1 93.19 84 SER A N 1
ATOM 635 C CA . SER A 1 84 ? 0.349 28.375 14.633 1 93.19 84 SER A CA 1
ATOM 636 C C . SER A 1 84 ? 0.983 29.75 14.414 1 93.19 84 SER A C 1
ATOM 638 O O . SER A 1 84 ? 0.358 30.766 14.68 1 93.19 84 SER A O 1
ATOM 640 N N . GLY A 1 85 ? 2.186 29.781 13.938 1 89.31 85 GLY A N 1
ATOM 641 C CA . GLY A 1 85 ? 2.865 31.031 13.648 1 89.31 85 GLY A CA 1
ATOM 642 C C . GLY A 1 85 ? 2.479 31.625 12.305 1 89.31 85 GLY A C 1
ATOM 643 O O . GLY A 1 85 ? 2.893 32.75 11.969 1 89.31 85 GLY A O 1
ATOM 644 N N . GLY A 1 86 ? 1.665 30.953 11.586 1 81.88 86 GLY A N 1
ATOM 645 C CA . GLY A 1 86 ? 1.203 31.422 10.289 1 81.88 86 GLY A CA 1
ATOM 646 C C . GLY A 1 86 ? 2.232 31.25 9.195 1 81.88 86 GLY A C 1
ATOM 647 O O . GLY A 1 86 ? 2.1 31.828 8.109 1 81.88 86 GLY A O 1
ATOM 648 N N . ASN A 1 87 ? 3.279 30.547 9.547 1 77.5 87 ASN A N 1
ATOM 649 C CA . ASN A 1 87 ? 4.316 30.328 8.547 1 77.5 87 ASN A CA 1
ATOM 650 C C . ASN A 1 87 ? 3.941 29.203 7.59 1 77.5 87 ASN A C 1
ATOM 652 O O . ASN A 1 87 ? 3.338 28.203 8 1 77.5 87 ASN A O 1
ATOM 656 N N . GLU A 1 88 ? 3.908 29.484 6.344 1 70.44 88 GLU A N 1
ATOM 657 C CA . GLU A 1 88 ? 3.717 28.453 5.332 1 70.44 88 GLU A CA 1
ATOM 658 C C . GLU A 1 88 ? 4.898 28.391 4.371 1 70.44 88 GLU A C 1
ATOM 660 O O . GLU A 1 88 ? 5.438 29.438 3.979 1 70.44 88 GLU A O 1
ATOM 665 N N . VAL A 1 89 ? 5.441 27.219 4.223 1 73.31 89 VAL A N 1
ATOM 666 C CA . VAL A 1 89 ? 6.645 27.062 3.416 1 73.31 89 VAL A CA 1
ATOM 667 C C . VAL A 1 89 ? 6.266 26.734 1.972 1 73.31 89 VAL A C 1
ATOM 669 O O . VAL A 1 89 ? 7.082 26.875 1.061 1 73.31 89 VAL A O 1
ATOM 672 N N . VAL A 1 90 ? 5.016 26.516 1.69 1 74.44 90 VAL A N 1
ATOM 673 C CA . VAL A 1 90 ? 4.648 26.109 0.337 1 74.44 90 VAL A CA 1
ATOM 674 C C . VAL A 1 90 ? 4.355 27.344 -0.512 1 74.44 90 VAL A C 1
ATOM 676 O O . VAL A 1 90 ? 4.074 28.422 0.022 1 74.44 90 VAL A O 1
ATOM 679 N N . SER A 1 91 ? 4.445 27.156 -1.809 1 80.81 91 SER A N 1
ATOM 680 C CA . SER A 1 91 ? 4.195 28.25 -2.746 1 80.81 91 SER A CA 1
ATOM 681 C C . SER A 1 91 ? 2.764 28.766 -2.629 1 80.81 91 SER A C 1
ATOM 683 O O . SER A 1 91 ? 1.888 28.062 -2.123 1 80.81 91 SER A O 1
ATOM 685 N N . SER A 1 92 ? 2.635 29.969 -3.053 1 84.56 92 SER A N 1
ATOM 686 C CA . SER A 1 92 ? 1.3 30.562 -3.082 1 84.56 92 SER A CA 1
ATOM 687 C C . SER A 1 92 ? 0.342 29.719 -3.92 1 84.56 92 SER A C 1
ATOM 689 O O . SER A 1 92 ? -0.836 29.594 -3.58 1 84.56 92 SER A O 1
ATOM 691 N N . TRP A 1 93 ? 0.934 29.203 -4.945 1 86.19 93 TRP A N 1
ATOM 692 C CA . TRP A 1 93 ? 0.113 28.375 -5.82 1 86.19 93 TRP A CA 1
ATOM 693 C C . TRP A 1 93 ? -0.35 27.109 -5.094 1 86.19 93 TRP A C 1
ATOM 695 O O . TRP A 1 93 ? -1.528 26.75 -5.152 1 86.19 93 TRP A O 1
ATOM 705 N N . ASP A 1 94 ? 0.556 26.547 -4.391 1 86.25 94 ASP A N 1
ATOM 706 C CA . ASP A 1 94 ? 0.212 25.344 -3.637 1 86.25 94 ASP A CA 1
ATOM 707 C C . ASP A 1 94 ? -0.837 25.641 -2.568 1 86.25 94 ASP A C 1
ATOM 709 O O . ASP A 1 94 ? -1.751 24.844 -2.344 1 86.25 94 ASP A O 1
ATOM 713 N N . LYS A 1 95 ? -0.714 26.781 -2.066 1 87.94 95 LYS A N 1
ATOM 714 C CA . LYS A 1 95 ? -1.668 27.188 -1.042 1 87.94 95 LYS A CA 1
ATOM 715 C C . LYS A 1 95 ? -3.068 27.344 -1.627 1 87.94 95 LYS A C 1
ATOM 717 O O . LYS A 1 95 ? -4.055 26.953 -1.003 1 87.94 95 LYS A O 1
ATOM 722 N N . MET A 1 96 ? -3.088 27.906 -2.746 1 91.06 96 MET A N 1
ATOM 723 C CA . MET A 1 96 ? -4.371 28.109 -3.408 1 91.06 96 MET A CA 1
ATOM 724 C C . MET A 1 96 ? -5.039 26.781 -3.742 1 91.06 96 MET A C 1
ATOM 726 O O . MET A 1 96 ? -6.238 26.609 -3.514 1 91.06 96 MET A O 1
ATOM 730 N N . ILE A 1 97 ? -4.277 25.922 -4.254 1 92.19 97 ILE A N 1
ATOM 731 C CA . ILE A 1 97 ? -4.816 24.625 -4.637 1 92.19 97 ILE A CA 1
ATOM 732 C C . ILE A 1 97 ? -5.289 23.875 -3.393 1 92.19 97 ILE A C 1
ATOM 734 O O . ILE A 1 97 ? -6.367 23.281 -3.387 1 92.19 97 ILE A O 1
ATOM 738 N N . ASP A 1 98 ? -4.457 23.922 -2.336 1 91.62 98 ASP A N 1
ATOM 739 C CA . ASP A 1 98 ? -4.836 23.281 -1.081 1 91.62 98 ASP A CA 1
ATOM 740 C C . ASP A 1 98 ? -6.156 23.844 -0.556 1 91.62 98 ASP A C 1
ATOM 742 O O . ASP A 1 98 ? -7.031 23.078 -0.132 1 91.62 98 ASP A O 1
ATOM 746 N N . SER A 1 99 ? -6.23 25.125 -0.628 1 90.88 99 SER A N 1
ATOM 747 C CA . SER A 1 99 ? -7.445 25.781 -0.156 1 90.88 99 SER A CA 1
ATOM 748 C C . SER A 1 99 ? -8.664 25.328 -0.958 1 90.88 99 SER A C 1
ATOM 750 O O . SER A 1 99 ? -9.727 25.078 -0.391 1 90.88 99 SER A O 1
ATOM 752 N N . GLU A 1 100 ? -8.508 25.172 -2.197 1 91.62 100 GLU A N 1
ATOM 753 C CA . GLU A 1 100 ? -9.602 24.766 -3.07 1 91.62 100 GLU A CA 1
ATOM 754 C C . GLU A 1 100 ? -10.078 23.359 -2.752 1 91.62 100 GLU A C 1
ATOM 756 O O . GLU A 1 100 ? -11.281 23.109 -2.658 1 91.62 100 GLU A O 1
ATOM 761 N N . ILE A 1 101 ? -9.172 22.578 -2.541 1 90.56 101 ILE A N 1
ATOM 762 C CA . ILE A 1 101 ? -9.516 21.172 -2.336 1 90.56 101 ILE A CA 1
ATOM 763 C C . ILE A 1 101 ? -10.172 21 -0.969 1 90.56 101 ILE A C 1
ATOM 765 O O . ILE A 1 101 ? -11.07 20.156 -0.804 1 90.56 101 ILE A O 1
ATOM 769 N N . LEU A 1 102 ? -9.742 21.781 -0.036 1 92.81 102 LEU A N 1
ATOM 770 C CA . LEU A 1 102 ? -10.258 21.656 1.326 1 92.81 102 LEU A CA 1
ATOM 771 C C . LEU A 1 102 ? -11.625 22.312 1.455 1 92.81 102 LEU A C 1
ATOM 773 O O . LEU A 1 102 ? -12.352 22.062 2.414 1 92.81 102 LEU A O 1
ATOM 777 N N . LYS A 1 103 ? -11.891 23.156 0.495 1 89.69 103 LYS A N 1
ATOM 778 C CA . LYS A 1 103 ? -13.156 23.891 0.551 1 89.69 103 LYS A CA 1
ATOM 779 C C . LYS A 1 103 ? -14.344 22.922 0.613 1 89.69 103 LYS A C 1
ATOM 781 O O . LYS A 1 103 ? -15.266 23.125 1.406 1 89.69 103 LYS A O 1
ATOM 786 N N . ASP A 1 104 ? -14.273 21.906 -0.153 1 83 104 ASP A N 1
ATOM 787 C CA . ASP A 1 104 ? -15.367 20.938 -0.235 1 83 104 ASP A CA 1
ATOM 788 C C . ASP A 1 104 ? -15.555 20.219 1.094 1 83 104 ASP A C 1
ATOM 790 O O . ASP A 1 104 ? -16.688 19.906 1.479 1 83 104 ASP A O 1
ATOM 794 N N . VAL A 1 105 ? -14.484 20.016 1.736 1 86.31 105 VAL A N 1
ATOM 795 C CA . VAL A 1 105 ? -14.555 19.266 2.984 1 86.31 105 VAL A CA 1
ATOM 796 C C . VAL A 1 105 ? -15 20.188 4.121 1 86.31 105 VAL A C 1
ATOM 798 O O . VAL A 1 105 ? -15.742 19.766 5.012 1 86.31 105 VAL A O 1
ATOM 801 N N . LYS A 1 106 ? -14.594 21.375 4.016 1 85.06 106 LYS A N 1
ATOM 802 C CA . LYS A 1 106 ? -14.977 22.359 5.027 1 85.06 106 LYS A CA 1
ATOM 803 C C . LYS A 1 106 ? -16.484 22.594 5.023 1 85.06 106 LYS A C 1
ATOM 805 O O . LYS A 1 106 ? -17.094 22.797 6.078 1 85.06 106 LYS A O 1
ATOM 810 N N . LEU A 1 107 ? -17.016 22.406 3.881 1 77.88 107 LEU A N 1
ATOM 811 C CA . LEU A 1 107 ? -18.438 22.703 3.734 1 77.88 107 LEU A CA 1
ATOM 812 C C . LEU A 1 107 ? -19.281 21.438 3.863 1 77.88 107 LEU A C 1
ATOM 814 O O . LEU A 1 107 ? -20.5 21.484 3.717 1 77.88 107 LEU A O 1
ATOM 818 N N . ASN A 1 108 ? -18.609 20.375 4.367 1 66.88 108 ASN A N 1
ATOM 819 C CA . ASN A 1 108 ? -19.25 19.078 4.504 1 66.88 108 ASN A CA 1
ATOM 820 C C . ASN A 1 108 ? -20.016 18.703 3.24 1 66.88 108 ASN A C 1
ATOM 822 O O . ASN A 1 108 ? -21.125 18.172 3.318 1 66.88 108 ASN A O 1
ATOM 826 N N . ASN A 1 109 ? -19.562 19.125 2.238 1 62.38 109 ASN A N 1
ATOM 827 C CA . ASN A 1 109 ? -20.234 18.953 0.955 1 62.38 109 ASN A CA 1
ATOM 828 C C . ASN A 1 109 ? -19.672 17.766 0.181 1 62.38 109 ASN A C 1
ATOM 830 O O . ASN A 1 109 ? -19.469 17.859 -1.033 1 62.38 109 ASN A O 1
ATOM 834 N N . VAL A 1 110 ? -19.281 16.891 0.844 1 59.66 110 VAL A N 1
ATOM 835 C CA . VAL A 1 110 ? -18.812 15.719 0.105 1 59.66 110 VAL A CA 1
ATOM 836 C C . VAL A 1 110 ? -19.969 14.75 -0.126 1 59.66 110 VAL A C 1
ATOM 838 O O . VAL A 1 110 ? -20.094 13.75 0.582 1 59.66 110 VAL A O 1
ATOM 841 N N . GLY A 1 111 ? -20.844 15.164 -1.019 1 58.72 111 GLY A N 1
ATOM 842 C CA . GLY A 1 111 ? -22.031 14.391 -1.321 1 58.72 111 GLY A CA 1
ATOM 843 C C . GLY A 1 111 ? -22.828 14.008 -0.086 1 58.72 111 GLY A C 1
ATOM 844 O O . GLY A 1 111 ? -23.156 14.875 0.729 1 58.72 111 GLY A O 1
ATOM 845 N N . ASP A 1 112 ? -23.156 12.766 0.065 1 61.09 112 ASP A N 1
ATOM 846 C CA . ASP A 1 112 ? -23.906 12.203 1.184 1 61.09 112 ASP A CA 1
ATOM 847 C C . ASP A 1 112 ? -22.969 11.664 2.264 1 61.09 112 ASP A C 1
ATOM 849 O O . ASP A 1 112 ? -23.422 11.055 3.232 1 61.09 112 ASP A O 1
ATOM 853 N N . ALA A 1 113 ? -21.719 12.078 1.969 1 65.38 113 ALA A N 1
ATOM 854 C CA . ALA A 1 113 ? -20.75 11.484 2.887 1 65.38 113 ALA A CA 1
ATOM 855 C C . ALA A 1 113 ? -20.625 12.312 4.164 1 65.38 113 ALA A C 1
ATOM 857 O O . ALA A 1 113 ? -20.812 13.523 4.145 1 65.38 113 ALA A O 1
ATOM 858 N N . TYR A 1 114 ? -20.609 11.656 5.262 1 72.81 114 TYR A N 1
ATOM 859 C CA . TYR A 1 114 ? -20.328 12.281 6.547 1 72.81 114 TYR A CA 1
ATOM 860 C C . TYR A 1 114 ? -18.859 12.648 6.664 1 72.81 114 TYR A C 1
ATOM 862 O O . TYR A 1 114 ? -18 11.766 6.766 1 72.81 114 TYR A O 1
ATOM 870 N N . VAL A 1 115 ? -18.562 13.922 6.391 1 87.62 115 VAL A N 1
ATOM 871 C CA . VAL A 1 115 ? -17.172 14.367 6.453 1 87.62 115 VAL A CA 1
ATOM 872 C C . VAL A 1 115 ? -17.016 15.414 7.559 1 87.62 115 VAL A C 1
ATOM 874 O O . VAL A 1 115 ? -17.797 16.359 7.648 1 87.62 115 VAL A O 1
ATOM 877 N N . ILE A 1 116 ? -16.109 15.172 8.445 1 91 116 ILE A N 1
ATOM 878 C CA . ILE A 1 116 ? -15.766 16.109 9.516 1 91 116 ILE A CA 1
ATOM 879 C C . ILE A 1 116 ? -14.414 16.75 9.227 1 91 116 ILE A C 1
ATOM 881 O O . ILE A 1 116 ? -13.469 16.078 8.805 1 91 116 ILE A O 1
ATOM 885 N N . TYR A 1 117 ? -14.367 18.078 9.352 1 94.12 117 TYR A N 1
ATOM 886 C CA . TYR A 1 117 ? -13.125 18.828 9.172 1 94.12 117 TYR A CA 1
ATOM 887 C C . TYR A 1 117 ? -12.641 19.406 10.492 1 94.12 117 TYR A C 1
ATOM 889 O O . TYR A 1 117 ? -13.383 20.094 11.188 1 94.12 117 TYR A O 1
ATOM 897 N N . ILE A 1 118 ? -11.375 19.078 10.828 1 94.88 118 ILE A N 1
ATOM 898 C CA . ILE A 1 118 ? -10.758 19.578 12.047 1 94.88 118 ILE A CA 1
ATOM 899 C C . ILE A 1 118 ? -9.445 20.281 11.711 1 94.88 118 ILE A C 1
ATOM 901 O O . ILE A 1 118 ? -8.625 19.766 10.961 1 94.88 118 ILE A O 1
ATOM 905 N N . GLU A 1 119 ? -9.273 21.469 12.25 1 94.5 119 GLU A N 1
ATOM 906 C CA . GLU A 1 119 ? -8 22.172 12.133 1 94.5 119 GLU A CA 1
ATOM 907 C C . GLU A 1 119 ? -7.227 22.141 13.445 1 94.5 119 GLU A C 1
ATOM 909 O O . GLU A 1 119 ? -7.766 22.484 14.5 1 94.5 119 GLU A O 1
ATOM 914 N N . GLN A 1 120 ? -6.023 21.672 13.375 1 96.19 120 GLN A N 1
ATOM 915 C CA . GLN A 1 120 ? -5.133 21.625 14.531 1 96.19 120 GLN A CA 1
ATOM 916 C C . GLN A 1 120 ? -3.979 22.609 14.375 1 96.19 120 GLN A C 1
ATOM 918 O O . GLN A 1 120 ? -3.156 22.469 13.469 1 96.19 120 GLN A O 1
ATOM 923 N N . LEU A 1 121 ? -3.908 23.625 15.242 1 95.69 121 LEU A N 1
ATOM 924 C CA . LEU A 1 121 ? -2.787 24.547 15.266 1 95.69 121 LEU A CA 1
ATOM 925 C C . LEU A 1 121 ? -1.622 23.984 16.062 1 95.69 121 LEU A C 1
ATOM 927 O O . LEU A 1 121 ? -1.799 23.562 17.219 1 95.69 121 LEU A O 1
ATOM 931 N N . VAL A 1 122 ? -0.487 23.891 15.367 1 96.31 122 VAL A N 1
ATOM 932 C CA . VAL A 1 122 ? 0.685 23.359 16.047 1 96.31 122 VAL A CA 1
ATOM 933 C C . VAL A 1 122 ? 1.873 24.297 15.852 1 96.31 122 VAL A C 1
ATOM 935 O O . VAL A 1 122 ? 1.966 24.984 14.836 1 96.31 122 VAL A O 1
ATOM 938 N N . LYS A 1 123 ? 2.789 24.281 16.844 1 94.31 123 LYS A N 1
ATOM 939 C CA . LYS A 1 123 ? 3.969 25.141 16.766 1 94.31 123 LYS A CA 1
ATOM 940 C C . LYS A 1 123 ? 5.125 24.438 16.078 1 94.31 123 LYS A C 1
ATOM 942 O O . LYS A 1 123 ? 6 25.078 15.5 1 94.31 123 LYS A O 1
ATOM 947 N N . ASP A 1 124 ? 5.16 23.141 16.281 1 93.25 124 ASP A N 1
ATOM 948 C CA . ASP A 1 124 ? 6.285 22.375 15.742 1 93.25 124 ASP A CA 1
ATOM 949 C C . ASP A 1 124 ? 5.941 20.891 15.633 1 93.25 124 ASP A C 1
ATOM 951 O O . ASP A 1 124 ? 4.789 20.5 15.812 1 93.25 124 ASP A O 1
ATOM 955 N N . GLY A 1 125 ? 6.93 20.109 15.242 1 93.06 125 GLY A N 1
ATOM 956 C CA . GLY A 1 125 ? 6.785 18.672 15.039 1 93.06 125 GLY A CA 1
ATOM 957 C C . GLY A 1 125 ? 6.387 17.938 16.297 1 93.06 125 GLY A C 1
ATOM 958 O O . GLY A 1 125 ? 5.453 17.125 16.281 1 93.06 125 GLY A O 1
ATOM 959 N N . PRO A 1 126 ? 7.07 18.219 17.375 1 94.56 126 PRO A N 1
ATOM 960 C CA . PRO A 1 126 ? 6.723 17.516 18.625 1 94.56 126 PRO A CA 1
ATOM 961 C C . PRO A 1 126 ? 5.262 17.719 19.016 1 94.56 126 PRO A C 1
ATOM 963 O O . PRO A 1 126 ? 4.621 16.781 19.5 1 94.56 126 PRO A O 1
ATOM 966 N N . GLN A 1 127 ? 4.766 18.875 18.797 1 96.12 127 GLN A N 1
ATOM 967 C CA . GLN A 1 127 ? 3.352 19.094 19.078 1 96.12 127 GLN A CA 1
ATOM 968 C C . GLN A 1 127 ? 2.473 18.297 18.125 1 96.12 127 GLN A C 1
ATOM 970 O O . GLN A 1 127 ? 1.453 17.734 18.531 1 96.12 127 GLN A O 1
ATOM 975 N N . THR A 1 128 ? 2.842 18.25 16.875 1 94.69 128 THR A N 1
ATOM 976 C CA . THR A 1 128 ? 2.139 17.422 15.906 1 94.69 128 THR A CA 1
ATOM 977 C C . THR A 1 128 ? 2.113 15.961 16.359 1 94.69 128 THR A C 1
ATOM 979 O O . THR A 1 128 ? 1.062 15.312 16.328 1 94.69 128 THR A O 1
ATOM 982 N N . GLU A 1 129 ? 3.271 15.5 16.75 1 94.75 129 GLU A N 1
ATOM 983 C CA . GLU A 1 129 ? 3.375 14.117 17.203 1 94.75 129 GLU A CA 1
ATOM 984 C C . GLU A 1 129 ? 2.436 13.852 18.375 1 94.75 129 GLU A C 1
ATOM 986 O O . GLU A 1 129 ? 1.756 12.82 18.406 1 94.75 129 GLU A O 1
ATOM 991 N N . LEU A 1 130 ? 2.412 14.75 19.359 1 96.44 130 LEU A N 1
ATOM 992 C CA . LEU A 1 130 ? 1.564 14.594 20.531 1 96.44 130 LEU A CA 1
ATOM 993 C C . LEU A 1 130 ? 0.099 14.453 20.125 1 96.44 130 LEU A C 1
ATOM 995 O O . LEU A 1 130 ? -0.601 13.562 20.609 1 96.44 130 LEU A O 1
ATOM 999 N N . ILE A 1 131 ? -0.352 15.258 19.234 1 96.94 131 ILE A N 1
ATOM 1000 C CA . ILE A 1 131 ? -1.748 15.25 18.812 1 96.94 131 ILE A CA 1
ATOM 1001 C C . ILE A 1 131 ? -2.043 13.984 18.016 1 96.94 131 ILE A C 1
ATOM 1003 O O . ILE A 1 131 ? -3.049 13.312 18.266 1 96.94 131 ILE A O 1
ATOM 1007 N N . VAL A 1 132 ? -1.207 13.609 17.094 1 96 132 VAL A N 1
ATOM 1008 C CA . VAL A 1 132 ? -1.396 12.438 16.25 1 96 132 VAL A CA 1
ATOM 1009 C C . VAL A 1 132 ? -1.476 11.188 17.109 1 96 132 VAL A C 1
ATOM 1011 O O . VAL A 1 132 ? -2.375 10.359 16.938 1 96 132 VAL A O 1
ATOM 1014 N N . ARG A 1 133 ? -0.588 11.047 18.047 1 94.94 133 ARG A N 1
ATOM 1015 C CA . ARG A 1 133 ? -0.556 9.883 18.922 1 94.94 133 ARG A CA 1
ATOM 1016 C C . ARG A 1 133 ? -1.799 9.82 19.797 1 94.94 133 ARG A C 1
ATOM 1018 O O . ARG A 1 133 ? -2.283 8.734 20.125 1 94.94 133 ARG A O 1
ATOM 1025 N N . SER A 1 134 ? -2.305 10.93 20.125 1 95.62 134 SER A N 1
ATOM 1026 C CA . SER A 1 134 ? -3.461 1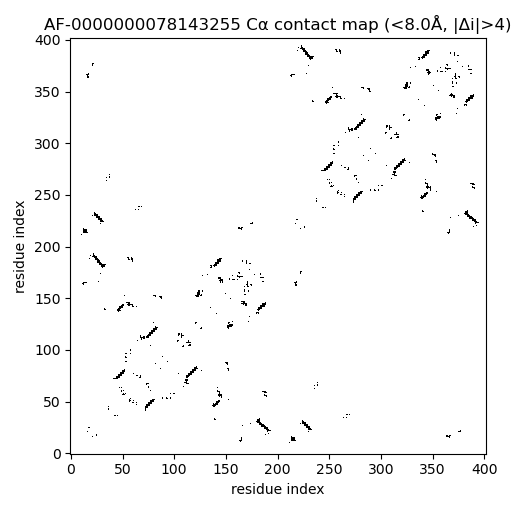0.984 21.016 1 95.62 134 SER A CA 1
ATOM 1027 C C . SER A 1 134 ? -4.738 10.586 20.281 1 95.62 134 SER A C 1
ATOM 1029 O O . SER A 1 134 ? -5.699 10.125 20.906 1 95.62 134 SER A O 1
ATOM 1031 N N . MET A 1 135 ? -4.77 10.688 19 1 94.81 135 MET A N 1
ATOM 1032 C CA . MET A 1 135 ? -6.023 10.484 18.281 1 94.81 135 MET A CA 1
ATOM 1033 C C . MET A 1 135 ? -5.969 9.195 17.453 1 94.81 135 MET A C 1
ATOM 1035 O O . MET A 1 135 ? -6.984 8.758 16.922 1 94.81 135 MET A O 1
ATOM 1039 N N . MET A 1 136 ? -4.859 8.648 17.297 1 92.5 136 MET A N 1
ATOM 1040 C CA . MET A 1 136 ? -4.621 7.57 16.328 1 92.5 136 MET A CA 1
ATOM 1041 C C . MET A 1 136 ? -5.598 6.418 16.562 1 92.5 136 MET A C 1
ATOM 1043 O O . MET A 1 136 ? -6.133 5.863 15.594 1 92.5 136 MET A O 1
ATOM 1047 N N . ASP A 1 137 ? -5.996 6.102 17.797 1 92.75 137 ASP A N 1
ATOM 1048 C CA . ASP A 1 137 ? -6.809 4.93 18.109 1 92.75 137 ASP A CA 1
ATOM 1049 C C . ASP A 1 137 ? -8.289 5.199 17.844 1 92.75 137 ASP A C 1
ATOM 1051 O O . ASP A 1 137 ? -9.117 4.293 17.938 1 92.75 137 ASP A O 1
ATOM 1055 N N . GLU A 1 138 ? -8.602 6.391 17.5 1 93.81 138 GLU A N 1
ATOM 1056 C CA . GLU A 1 138 ? -9.992 6.738 17.219 1 93.81 138 GLU A CA 1
ATOM 1057 C C . GLU A 1 138 ? -10.383 6.34 15.789 1 93.81 138 GLU A C 1
ATOM 1059 O O . GLU A 1 138 ? -11.562 6.344 15.438 1 93.81 138 GLU A O 1
ATOM 1064 N N . TYR A 1 139 ? -9.438 5.957 15.031 1 93 139 TYR A N 1
ATOM 1065 C CA . TYR A 1 139 ? -9.703 5.695 13.617 1 93 139 TYR A CA 1
ATOM 1066 C C . TYR A 1 139 ? -9.25 4.293 13.227 1 93 139 TYR A C 1
ATOM 1068 O O . TYR A 1 139 ? -8.289 3.764 13.805 1 93 139 TYR A O 1
ATOM 1076 N N . ASP A 1 140 ? -9.945 3.75 12.328 1 90.5 140 ASP A N 1
ATOM 1077 C CA . ASP A 1 140 ? -9.562 2.451 11.789 1 90.5 140 ASP A CA 1
ATOM 1078 C C . ASP A 1 140 ? -8.43 2.594 10.773 1 90.5 140 ASP A C 1
ATOM 1080 O O . ASP A 1 140 ? -7.566 1.719 10.672 1 90.5 140 ASP A O 1
ATOM 1084 N N . LEU A 1 141 ? -8.453 3.693 10.07 1 93.06 141 LEU A N 1
ATOM 1085 C CA . LEU A 1 141 ? -7.492 3.965 9.008 1 93.06 141 LEU A CA 1
ATOM 1086 C C . LEU A 1 141 ? -7.066 5.43 9.023 1 93.06 141 LEU A C 1
ATOM 1088 O O . LEU A 1 141 ? -7.906 6.324 9.18 1 93.06 141 LEU A O 1
ATOM 1092 N N . ILE A 1 142 ? -5.785 5.621 8.938 1 96.19 142 ILE A N 1
ATOM 1093 C CA . ILE A 1 142 ? -5.258 6.973 8.773 1 96.19 142 ILE A CA 1
ATOM 1094 C C . ILE A 1 142 ? -4.504 7.066 7.445 1 96.19 142 ILE A C 1
ATOM 1096 O O . ILE A 1 142 ? -3.607 6.266 7.176 1 96.19 142 ILE A O 1
ATOM 1100 N N . VAL A 1 143 ? -4.898 8 6.609 1 96.31 143 VAL A N 1
ATOM 1101 C CA . VAL A 1 143 ? -4.289 8.242 5.305 1 96.31 143 VAL A CA 1
ATOM 1102 C C . VAL A 1 143 ? -3.408 9.484 5.363 1 96.31 143 VAL A C 1
ATOM 1104 O O . VAL A 1 143 ? -3.842 10.539 5.84 1 96.31 143 VAL A O 1
ATOM 1107 N N . VAL A 1 144 ? -2.158 9.359 4.902 1 96.12 144 VAL A N 1
ATOM 1108 C CA . VAL A 1 144 ? -1.224 10.477 4.945 1 96.12 144 VAL A CA 1
ATOM 1109 C C . VAL A 1 144 ? -0.456 10.562 3.627 1 96.12 144 VAL A C 1
ATOM 1111 O O . VAL A 1 144 ? -0.24 9.539 2.963 1 96.12 144 VAL A O 1
ATOM 1114 N N . GLY A 1 145 ? -0.178 11.766 3.244 1 94.19 145 GLY A N 1
ATOM 1115 C CA . GLY A 1 145 ? 0.772 11.945 2.158 1 94.19 145 GLY A CA 1
ATOM 1116 C C . GLY A 1 145 ? 2.209 11.688 2.572 1 94.19 145 GLY A C 1
ATOM 1117 O O . GLY A 1 145 ? 2.611 12.039 3.682 1 94.19 145 GLY A O 1
ATOM 1118 N N . ARG A 1 146 ? 2.98 11.07 1.766 1 90.62 146 ARG A N 1
ATOM 1119 C CA . ARG A 1 146 ? 4.363 10.711 2.061 1 90.62 146 ARG A CA 1
ATOM 1120 C C . ARG A 1 146 ? 5.234 11.953 2.209 1 90.62 146 ARG A C 1
ATOM 1122 O O . ARG A 1 146 ? 6.102 12.008 3.082 1 90.62 146 ARG A O 1
ATOM 1129 N N . LYS A 1 147 ? 4.988 13.234 1.675 1 74.69 147 LYS A N 1
ATOM 1130 C CA . LYS A 1 147 ? 5.684 14.523 1.655 1 74.69 147 LYS A CA 1
ATOM 1131 C C . LYS A 1 147 ? 7.184 14.336 1.869 1 74.69 147 LYS A C 1
ATOM 1133 O O . LYS A 1 147 ? 7.738 14.82 2.861 1 74.69 147 LYS A O 1
ATOM 1138 N N . HIS A 1 148 ? 7.934 13.656 1.03 1 58.78 148 HIS A N 1
ATOM 1139 C CA . HIS A 1 148 ? 9.32 13.328 1.324 1 58.78 148 HIS A CA 1
ATOM 1140 C C . HIS A 1 148 ? 10.203 14.57 1.321 1 58.78 148 HIS A C 1
ATOM 1142 O O . HIS A 1 148 ? 11.117 14.688 2.137 1 58.78 148 HIS A O 1
ATOM 1148 N N . ASN A 1 149 ? 9.766 15.602 0.667 1 57.59 149 ASN A N 1
ATOM 1149 C CA . ASN A 1 149 ? 10.82 16.578 0.448 1 57.59 149 ASN A CA 1
ATOM 1150 C C . ASN A 1 149 ? 10.453 17.938 1.049 1 57.59 149 ASN A C 1
ATOM 1152 O O . ASN A 1 149 ? 11.164 18.922 0.845 1 57.59 149 ASN A O 1
ATOM 1156 N N . ILE A 1 150 ? 9.477 18.047 1.771 1 62.16 150 ILE A N 1
ATOM 1157 C CA . ILE A 1 150 ? 9.117 19.391 2.188 1 62.16 150 ILE A CA 1
ATOM 1158 C C . ILE A 1 150 ? 9.102 19.469 3.711 1 62.16 150 ILE A C 1
ATOM 1160 O O . ILE A 1 150 ? 8.398 18.703 4.371 1 62.16 150 ILE A O 1
ATOM 1164 N N . VAL A 1 151 ? 10.031 20.234 4.172 1 73.94 151 VAL A N 1
ATOM 1165 C CA . VAL A 1 151 ? 10.078 20.438 5.617 1 73.94 151 VAL A CA 1
ATOM 1166 C C . VAL A 1 151 ? 9.148 21.578 6.012 1 73.94 151 VAL A C 1
ATOM 1168 O O . VAL A 1 151 ? 9.359 22.734 5.609 1 73.94 151 VAL A O 1
ATOM 1171 N N . SER A 1 152 ? 8.094 21.359 6.551 1 85.5 152 SER A N 1
ATOM 1172 C CA . SER A 1 152 ? 7.133 22.297 7.113 1 85.5 152 SER A CA 1
ATOM 1173 C C . SER A 1 152 ? 7.301 22.422 8.625 1 85.5 152 SER A C 1
ATOM 1175 O O . SER A 1 152 ? 7.852 21.531 9.266 1 85.5 152 SER A O 1
ATOM 1177 N N . PRO A 1 153 ? 6.957 23.641 9.133 1 89.56 153 PRO A N 1
ATOM 1178 C CA . PRO A 1 153 ? 7.074 23.828 10.578 1 89.56 153 PRO A CA 1
ATOM 1179 C C . PRO A 1 153 ? 6.375 22.719 11.367 1 89.56 153 PRO A C 1
ATOM 1181 O O . PRO A 1 153 ? 6.867 22.312 12.422 1 89.56 153 PRO A O 1
ATOM 1184 N N . GLN A 1 154 ? 5.301 22.203 10.875 1 91.44 154 GLN A N 1
ATOM 1185 C CA . GLN A 1 154 ? 4.512 21.172 11.539 1 91.44 154 GLN A CA 1
ATOM 1186 C C . GLN A 1 154 ? 5.309 19.875 11.695 1 91.44 154 GLN A C 1
ATOM 1188 O O . GLN A 1 154 ? 4.969 19.031 12.516 1 91.44 154 GLN A O 1
ATOM 1193 N N . LYS A 1 155 ? 6.375 19.781 10.914 1 90.44 155 LYS A N 1
ATOM 1194 C CA . LYS A 1 155 ? 7.148 18.531 10.898 1 90.44 155 LYS A CA 1
ATOM 1195 C C . LYS A 1 155 ? 8.531 18.734 11.508 1 90.44 155 LYS A C 1
ATOM 1197 O O . LYS A 1 155 ? 9.297 17.781 11.656 1 90.44 155 LYS A O 1
ATOM 1202 N N . LEU A 1 156 ? 8.852 20 11.734 1 89.31 156 LEU A N 1
ATOM 1203 C CA . LEU A 1 156 ? 10.172 20.312 12.266 1 89.31 156 LEU A CA 1
ATOM 1204 C C . LEU A 1 156 ? 10.422 19.562 13.578 1 89.31 156 LEU A C 1
ATOM 1206 O O . LEU A 1 156 ? 9.594 19.625 14.492 1 89.31 156 LEU A O 1
ATOM 1210 N N . GLY A 1 157 ? 11.531 18.781 13.617 1 88.62 157 GLY A N 1
ATOM 1211 C CA . GLY A 1 157 ? 11.875 18.047 14.82 1 88.62 157 GLY A CA 1
ATOM 1212 C C . GLY A 1 157 ? 11.477 16.578 14.75 1 88.62 157 GLY A C 1
ATOM 1213 O O . GLY A 1 157 ? 11.859 15.781 15.609 1 88.62 157 GLY A O 1
ATOM 1214 N N . LEU A 1 158 ? 10.68 16.141 13.781 1 88.12 158 LEU A N 1
ATOM 1215 C CA . LEU A 1 158 ? 10.188 14.773 13.703 1 88.12 158 LEU A CA 1
ATOM 1216 C C . LEU A 1 158 ? 11.133 13.906 12.867 1 88.12 158 LEU A C 1
ATOM 1218 O O . LEU A 1 158 ? 11.102 12.68 12.969 1 88.12 158 LEU A O 1
ATOM 1222 N N . ALA A 1 159 ? 11.969 14.461 12.07 1 78.31 159 ALA A N 1
ATOM 1223 C CA . ALA A 1 159 ? 12.781 13.711 11.125 1 78.31 159 ALA A CA 1
ATOM 1224 C C . ALA A 1 159 ? 14.023 13.141 11.805 1 78.31 159 ALA A C 1
ATOM 1226 O O . ALA A 1 159 ? 14.773 12.375 11.195 1 78.31 159 ALA A O 1
ATOM 1227 N N . GLU A 1 160 ? 14.336 13.336 13.055 1 75.44 160 GLU A N 1
ATOM 1228 C CA . GLU A 1 160 ? 15.594 12.984 13.719 1 75.44 160 GLU A CA 1
ATOM 1229 C C . GLU A 1 160 ? 15.68 11.484 13.969 1 75.44 160 GLU A C 1
ATOM 1231 O O . GLU A 1 160 ? 16.781 10.914 13.953 1 75.4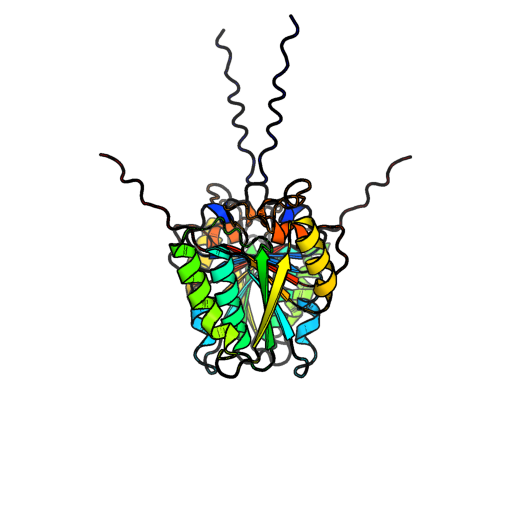4 160 GLU A O 1
ATOM 1236 N N . TRP A 1 161 ? 14.672 10.672 14.188 1 74 161 TRP A N 1
ATOM 1237 C CA . TRP A 1 161 ? 14.703 9.242 14.492 1 74 161 TRP A CA 1
ATOM 1238 C C . TRP A 1 161 ? 13.734 8.477 13.602 1 74 161 TRP A C 1
ATOM 1240 O O . TRP A 1 161 ? 12.781 7.859 14.086 1 74 161 TRP A O 1
ATOM 1250 N N . ASN A 1 162 ? 14.156 8.414 12.328 1 81 162 ASN A N 1
ATOM 1251 C CA . ASN A 1 162 ? 13.25 7.766 11.391 1 81 162 ASN A CA 1
ATOM 1252 C C . ASN A 1 162 ? 13.555 6.281 11.242 1 81 162 ASN A C 1
ATOM 1254 O O . ASN A 1 162 ? 14.719 5.898 11.086 1 81 162 ASN A O 1
ATOM 1258 N N . GLU A 1 163 ? 12.594 5.426 11.539 1 85.38 163 GLU A N 1
ATOM 1259 C CA . GLU A 1 163 ? 12.703 3.984 11.344 1 85.38 163 GLU A CA 1
ATOM 1260 C C . GLU A 1 163 ? 12.391 3.6 9.898 1 85.38 163 GLU A C 1
ATOM 1262 O O . GLU A 1 163 ? 13.031 2.701 9.344 1 85.38 163 GLU A O 1
ATOM 1267 N N . PHE A 1 164 ? 11.391 4.242 9.375 1 87.69 164 PHE A N 1
ATOM 1268 C CA . PHE A 1 164 ? 10.922 3.979 8.016 1 87.69 164 PHE A CA 1
ATOM 1269 C C . PHE A 1 164 ? 10.891 5.262 7.199 1 87.69 164 PHE A C 1
ATOM 1271 O O . PHE A 1 164 ? 9.812 5.742 6.832 1 87.69 164 PHE A O 1
ATOM 1278 N N . SER A 1 165 ? 12.016 5.727 6.777 1 85.56 165 SER A N 1
ATOM 1279 C CA . SER A 1 165 ? 12.141 7.031 6.137 1 85.56 165 SER A CA 1
ATOM 1280 C C . SER A 1 165 ? 11.406 7.066 4.805 1 85.56 165 SER A C 1
ATOM 1282 O O . SER A 1 165 ? 10.938 8.125 4.375 1 85.56 165 SER A O 1
ATOM 1284 N N . GLU A 1 166 ? 11.242 5.914 4.176 1 86.31 166 GLU A N 1
ATOM 1285 C CA . GLU A 1 166 ? 10.578 5.863 2.875 1 86.31 166 GLU A CA 1
ATOM 1286 C C . GLU A 1 166 ? 9.102 6.223 2.996 1 86.31 166 GLU A C 1
ATOM 1288 O O . GLU A 1 166 ? 8.445 6.52 1.994 1 86.31 166 GLU A O 1
ATOM 1293 N N . LEU A 1 167 ? 8.594 6.219 4.203 1 90.5 167 LEU A N 1
ATOM 1294 C CA . LEU A 1 167 ? 7.172 6.484 4.41 1 90.5 167 LEU A CA 1
ATOM 1295 C C . LEU A 1 167 ? 6.918 7.98 4.582 1 90.5 167 LEU A C 1
ATOM 1297 O O . LEU A 1 167 ? 5.766 8.414 4.645 1 90.5 167 LEU A O 1
ATOM 1301 N N . GLY A 1 168 ? 7.98 8.789 4.59 1 90.06 168 GLY A N 1
ATOM 1302 C CA . GLY A 1 168 ? 7.832 10.188 4.941 1 90.06 168 GLY A CA 1
ATOM 1303 C C . GLY A 1 168 ? 7.762 10.422 6.441 1 90.06 168 GLY A C 1
ATOM 1304 O O . GLY A 1 168 ? 7.641 9.477 7.215 1 90.06 168 GLY A O 1
ATOM 1305 N N . ILE A 1 169 ? 7.715 11.664 6.77 1 90.75 169 ILE A N 1
ATOM 1306 C CA . ILE A 1 169 ? 7.883 12.039 8.164 1 90.75 169 ILE A CA 1
ATOM 1307 C C . ILE A 1 169 ? 6.668 11.578 8.977 1 90.75 169 ILE A C 1
ATOM 1309 O O . ILE A 1 169 ? 6.816 10.914 10 1 90.75 169 ILE A O 1
ATOM 1313 N N . ILE A 1 170 ? 5.477 11.883 8.539 1 92.25 170 ILE A N 1
ATOM 1314 C CA . ILE A 1 170 ? 4.277 11.531 9.297 1 92.25 170 ILE A CA 1
ATOM 1315 C C . ILE A 1 170 ? 4.02 10.031 9.188 1 92.25 170 ILE A C 1
ATOM 1317 O O . ILE A 1 170 ? 3.617 9.398 10.164 1 92.25 170 ILE A O 1
ATOM 1321 N N . GLY A 1 171 ? 4.211 9.484 7.988 1 93.06 171 GLY A N 1
ATOM 1322 C CA . GLY A 1 171 ? 4.086 8.047 7.836 1 93.06 171 GLY A CA 1
ATOM 1323 C C . GLY A 1 171 ? 5.004 7.266 8.758 1 93.06 171 GLY A C 1
ATOM 1324 O O . GLY A 1 171 ? 4.605 6.246 9.328 1 93.06 171 GLY A O 1
ATOM 1325 N N . ASP A 1 172 ? 6.168 7.77 8.875 1 90.81 172 ASP A N 1
ATOM 1326 C CA . ASP A 1 172 ? 7.145 7.152 9.766 1 90.81 172 ASP A CA 1
ATOM 1327 C C . ASP A 1 172 ? 6.656 7.176 11.211 1 90.81 172 ASP A C 1
ATOM 1329 O O . ASP A 1 172 ? 6.773 6.18 11.93 1 90.81 172 ASP A O 1
ATOM 1333 N N . LEU A 1 173 ? 6.191 8.297 11.594 1 91.06 173 LEU A N 1
ATOM 1334 C CA . LEU A 1 173 ? 5.66 8.461 12.938 1 91.06 173 LEU A CA 1
ATOM 1335 C C . LEU A 1 173 ? 4.559 7.441 13.219 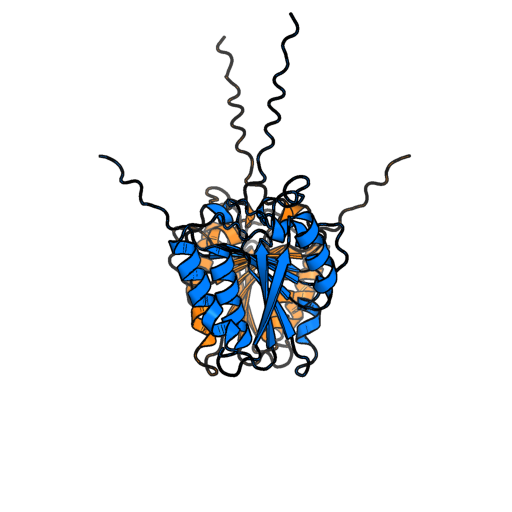1 91.06 173 LEU A C 1
ATOM 1337 O O . LEU A 1 173 ? 4.578 6.766 14.25 1 91.06 173 LEU A O 1
ATOM 1341 N N . LEU A 1 174 ? 3.689 7.23 12.289 1 92.69 174 LEU A N 1
ATOM 1342 C CA . LEU A 1 174 ? 2.514 6.383 12.461 1 92.69 174 LEU A CA 1
ATOM 1343 C C . LEU A 1 174 ? 2.895 4.906 12.398 1 92.69 174 LEU A C 1
ATOM 1345 O O . LEU A 1 174 ? 2.223 4.062 13 1 92.69 174 LEU A O 1
ATOM 1349 N N . ALA A 1 175 ? 3.953 4.621 11.711 1 90.44 175 ALA A N 1
ATOM 1350 C CA . ALA A 1 175 ? 4.348 3.23 11.492 1 90.44 175 ALA A CA 1
ATOM 1351 C C . ALA A 1 175 ? 5.414 2.803 12.492 1 90.44 175 ALA A C 1
ATOM 1353 O O . ALA A 1 175 ? 5.891 1.666 12.453 1 90.44 175 ALA A O 1
ATOM 1354 N N . SER A 1 176 ? 5.809 3.664 13.297 1 88.19 176 SER A N 1
ATOM 1355 C CA . SER A 1 176 ? 6.895 3.393 14.234 1 88.19 176 SER A CA 1
ATOM 1356 C C . SER A 1 176 ? 6.594 2.166 15.094 1 88.19 176 SER A C 1
ATOM 1358 O O . SER A 1 176 ? 5.434 1.901 15.422 1 88.19 176 SER A O 1
ATOM 1360 N N . SER A 1 177 ? 7.617 1.454 15.5 1 84.12 177 SER A N 1
ATOM 1361 C CA . SER A 1 177 ? 7.488 0.212 16.25 1 84.12 177 SER A CA 1
ATOM 1362 C C . SER A 1 177 ? 7.016 0.479 17.672 1 84.12 177 SER A C 1
ATOM 1364 O O . SER A 1 177 ? 6.516 -0.426 18.344 1 84.12 177 SER A O 1
ATOM 1366 N N . ASP A 1 178 ? 7.191 1.659 18.094 1 86 178 ASP A N 1
ATOM 1367 C CA . ASP A 1 178 ? 6.82 1.97 19.469 1 86 178 ASP A CA 1
ATOM 1368 C C . ASP A 1 178 ? 5.34 2.332 19.578 1 86 178 ASP A C 1
ATOM 1370 O O . ASP A 1 178 ? 4.836 2.598 20.672 1 86 178 ASP A O 1
ATOM 1374 N N . ILE A 1 179 ? 4.672 2.303 18.484 1 86.5 179 ILE A N 1
ATOM 1375 C CA . ILE A 1 179 ? 3.244 2.598 18.484 1 86.5 179 ILE A CA 1
ATOM 1376 C C . ILE A 1 179 ? 2.451 1.308 18.672 1 86.5 179 ILE A C 1
ATOM 1378 O O . ILE A 1 179 ? 2.674 0.324 17.969 1 86.5 179 ILE A O 1
ATOM 1382 N N . SER A 1 180 ? 1.56 1.242 19.625 1 85.69 180 SER A N 1
ATOM 1383 C CA . SER A 1 180 ? 0.765 0.057 19.922 1 85.69 180 SER A CA 1
ATOM 1384 C C . SER A 1 180 ? -0.632 0.157 19.312 1 85.69 180 SER A C 1
ATOM 1386 O O . SER A 1 180 ? -1.438 -0.766 19.453 1 85.69 180 SER A O 1
ATOM 1388 N N . SER A 1 181 ? -0.883 1.047 18.578 1 89 181 SER A N 1
ATOM 1389 C CA . SER A 1 181 ? -2.193 1.248 17.969 1 89 181 SER A CA 1
ATOM 1390 C C . SER A 1 181 ? -2.471 0.202 16.891 1 89 181 SER A C 1
ATOM 1392 O O . SER A 1 181 ? -1.555 -0.235 16.188 1 89 181 SER A O 1
ATOM 1394 N N . ARG A 1 182 ? -3.686 -0.235 16.75 1 87.44 182 ARG A N 1
ATOM 1395 C CA . ARG A 1 182 ? -4.105 -1.178 15.711 1 87.44 182 ARG A CA 1
ATOM 1396 C C . ARG A 1 182 ? -4.527 -0.446 14.445 1 87.44 182 ARG A C 1
ATOM 1398 O O . ARG A 1 182 ? -4.875 -1.077 13.445 1 87.44 182 ARG A O 1
ATOM 1405 N N . THR A 1 183 ? -4.398 0.813 14.492 1 91 183 THR A N 1
ATOM 1406 C CA . THR A 1 183 ? -4.824 1.634 13.359 1 91 183 THR A CA 1
ATOM 1407 C C . THR A 1 183 ? -3.992 1.315 12.125 1 91 183 THR A C 1
ATOM 1409 O O . THR A 1 183 ? -2.768 1.202 12.203 1 91 183 THR A O 1
ATOM 1412 N N . THR A 1 184 ? -4.645 1.121 11.023 1 91.25 184 THR A N 1
ATOM 1413 C CA . THR A 1 184 ? -3.971 0.922 9.742 1 91.25 184 THR A CA 1
ATOM 1414 C C . THR A 1 184 ? -3.516 2.256 9.156 1 91.25 184 THR A C 1
ATOM 1416 O O . THR A 1 184 ? -4.234 3.254 9.242 1 91.25 184 THR A O 1
ATOM 1419 N N . VAL A 1 185 ? -2.293 2.25 8.633 1 94 185 VAL A N 1
ATOM 1420 C CA . VAL A 1 185 ? -1.73 3.473 8.07 1 94 185 VAL A CA 1
ATOM 1421 C C . VAL A 1 185 ? -1.581 3.32 6.559 1 94 185 VAL A C 1
ATOM 1423 O O . VAL A 1 185 ? -1.06 2.311 6.078 1 94 185 VAL A O 1
ATOM 1426 N N . PHE A 1 186 ? -2.092 4.281 5.855 1 93.62 186 PHE A N 1
ATOM 1427 C CA . PHE A 1 186 ? -2.004 4.324 4.402 1 93.62 186 PHE A CA 1
ATOM 1428 C C . PHE A 1 186 ? -1.199 5.539 3.945 1 93.62 186 PHE A C 1
ATOM 1430 O O . PHE A 1 186 ? -1.662 6.676 4.059 1 93.62 186 PHE A O 1
ATOM 1437 N N . VAL A 1 187 ? -0.027 5.285 3.459 1 94.25 187 VAL A N 1
ATOM 1438 C CA . VAL A 1 187 ? 0.85 6.355 3.002 1 94.25 187 VAL A CA 1
ATOM 1439 C C . VAL A 1 187 ? 0.755 6.488 1.482 1 94.25 187 VAL A C 1
ATOM 1441 O O . VAL A 1 187 ? 0.977 5.516 0.755 1 94.25 187 VAL A O 1
ATOM 1444 N N . VAL A 1 188 ? 0.519 7.742 1.019 1 93.56 188 VAL A N 1
ATOM 1445 C CA . VAL A 1 188 ? 0.202 7.961 -0.389 1 93.56 188 VAL A CA 1
ATOM 1446 C C . VAL A 1 188 ? 1.257 8.867 -1.022 1 93.56 188 VAL A C 1
ATOM 1448 O O . VAL A 1 188 ? 1.679 9.859 -0.419 1 93.56 188 VAL A O 1
ATOM 1451 N N . GLN A 1 189 ? 1.67 8.492 -2.188 1 90.19 189 GLN A N 1
ATOM 1452 C CA . GLN A 1 189 ? 2.531 9.344 -3.002 1 90.19 189 GLN A CA 1
ATOM 1453 C C . GLN A 1 189 ? 1.931 9.57 -4.387 1 90.19 189 GLN A C 1
ATOM 1455 O O . GLN A 1 189 ? 1.57 8.609 -5.078 1 90.19 189 GLN A O 1
ATOM 1460 N N . GLN A 1 190 ? 1.826 10.867 -4.66 1 87.69 190 GLN A N 1
ATOM 1461 C CA . GLN A 1 190 ? 1.314 11.219 -5.98 1 87.69 190 GLN A CA 1
ATOM 1462 C C . GLN A 1 190 ? 2.348 10.93 -7.062 1 87.69 190 GLN A C 1
ATOM 1464 O O . GLN A 1 190 ? 3.549 11.109 -6.852 1 87.69 190 GLN A O 1
ATOM 1469 N N . GLN A 1 191 ? 1.807 10.508 -8.195 1 81.12 191 GLN A N 1
ATOM 1470 C CA . GLN A 1 191 ? 2.68 10.32 -9.352 1 81.12 191 GLN A CA 1
ATOM 1471 C C . GLN A 1 191 ? 3.488 11.586 -9.641 1 81.12 191 GLN A C 1
ATOM 1473 O O . GLN A 1 191 ? 2.951 12.695 -9.609 1 81.12 191 GLN A O 1
ATOM 1478 N N . LYS A 1 192 ? 4.934 11.32 -9.68 1 72.25 192 LYS A N 1
ATOM 1479 C CA . LYS A 1 192 ? 5.766 12.461 -10.055 1 72.25 192 LYS A CA 1
ATOM 1480 C C . LYS A 1 192 ? 5.789 12.648 -11.562 1 72.25 192 LYS A C 1
ATOM 1482 O O . LYS A 1 192 ? 5.785 11.672 -12.32 1 72.25 192 LYS A O 1
ATOM 1487 N N . GLN A 1 193 ? 5.383 13.797 -12.008 1 59.22 193 GLN A N 1
ATOM 1488 C CA . GLN A 1 193 ? 5.496 14.078 -13.438 1 59.22 193 GLN A CA 1
ATOM 1489 C C . GLN A 1 193 ? 6.953 14.008 -13.898 1 59.22 193 GLN A C 1
ATOM 1491 O O . GLN A 1 193 ? 7.836 14.578 -13.25 1 59.22 193 GLN A O 1
ATOM 1496 N N . ARG A 1 194 ? 7.445 12.867 -14.469 1 52.53 194 ARG A N 1
ATOM 1497 C CA . ARG A 1 194 ? 8.781 12.867 -15.047 1 52.53 194 ARG A CA 1
ATOM 1498 C C . ARG A 1 194 ? 8.93 13.961 -16.094 1 52.53 194 ARG A C 1
ATOM 1500 O O . ARG A 1 194 ? 8.125 14.047 -17.031 1 52.53 194 ARG A O 1
ATOM 1507 N N . ILE A 1 195 ? 9.625 15.055 -15.898 1 37.03 195 ILE A N 1
ATOM 1508 C CA . ILE A 1 195 ? 10.039 15.922 -16.984 1 37.03 195 ILE A CA 1
ATOM 1509 C C . ILE A 1 195 ? 10.867 15.117 -18 1 37.03 195 ILE A C 1
ATOM 1511 O O . ILE A 1 195 ? 11.836 14.453 -17.625 1 37.03 195 ILE A O 1
ATOM 1515 N N . ALA A 1 196 ? 10.359 14.656 -19.094 1 38.56 196 ALA A N 1
ATOM 1516 C CA . ALA A 1 196 ? 11.148 14.164 -20.219 1 38.56 196 ALA A CA 1
ATOM 1517 C C . ALA A 1 196 ? 12.461 14.938 -20.344 1 38.56 196 ALA A C 1
ATOM 1519 O O . ALA A 1 196 ? 12.461 16.156 -20.516 1 38.56 196 ALA A O 1
ATOM 1520 N N . ILE A 1 197 ? 13.523 14.695 -19.734 1 34.91 197 ILE A N 1
ATOM 1521 C CA . ILE A 1 197 ? 14.781 15.227 -20.234 1 34.91 197 ILE A CA 1
ATOM 1522 C C . ILE A 1 197 ? 14.898 14.945 -21.734 1 34.91 197 ILE A C 1
ATOM 1524 O O . ILE A 1 197 ? 14.797 13.789 -22.156 1 34.91 197 ILE A O 1
ATOM 1528 N N . GLY A 1 198 ? 14.508 15.758 -22.516 1 31.89 198 GLY A N 1
ATOM 1529 C CA . GLY A 1 198 ? 14.898 15.742 -23.922 1 31.89 198 GLY A CA 1
ATOM 1530 C C . GLY A 1 198 ? 16.297 15.219 -24.141 1 31.89 198 GLY A C 1
ATOM 1531 O O . GLY A 1 198 ? 17.25 15.648 -23.484 1 31.89 198 GLY A O 1
ATOM 1532 N N . ARG A 1 199 ? 16.484 13.984 -24.578 1 29.73 199 ARG A N 1
ATOM 1533 C CA . ARG A 1 199 ? 17.75 13.695 -25.234 1 29.73 199 ARG A CA 1
ATOM 1534 C C . ARG A 1 199 ? 18.219 14.891 -26.062 1 29.73 199 ARG A C 1
ATOM 1536 O O . ARG A 1 199 ? 17.531 15.32 -26.984 1 29.73 199 ARG A O 1
ATOM 1543 N N . ARG A 1 200 ? 18.875 15.836 -25.5 1 25.8 200 ARG A N 1
ATOM 1544 C CA . ARG A 1 200 ? 19.656 16.672 -26.391 1 25.8 200 ARG A CA 1
ATOM 1545 C C . ARG A 1 200 ? 20.391 15.836 -27.438 1 25.8 200 ARG A C 1
ATOM 1547 O O . ARG A 1 200 ? 21.219 14.992 -27.078 1 25.8 200 ARG A O 1
ATOM 1554 N N . ASN A 1 201 ? 19.688 15.578 -28.484 1 21.55 201 ASN A N 1
ATOM 1555 C CA . ASN A 1 201 ? 20.562 15.406 -29.625 1 21.55 201 ASN A CA 1
ATOM 1556 C C . ASN A 1 201 ? 21.641 16.469 -29.672 1 21.55 201 ASN A C 1
ATOM 1558 O O . ASN A 1 201 ? 21.359 17.656 -29.5 1 21.55 201 ASN A O 1
ATOM 1562 N N . MET B 1 1 ? 50.656 -5.074 -12.781 1 23.48 1 MET B N 1
ATOM 1563 C CA . MET B 1 1 ? 49.781 -5.789 -11.875 1 23.48 1 MET B CA 1
ATOM 1564 C C . MET B 1 1 ? 48.562 -4.934 -11.5 1 23.48 1 MET B C 1
ATOM 1566 O O . MET B 1 1 ? 48.719 -3.957 -10.758 1 23.48 1 MET B O 1
ATOM 1570 N N . GLY B 1 2 ? 47.656 -4.605 -12.367 1 25.44 2 GLY B N 1
ATOM 1571 C CA . GLY B 1 2 ? 46.594 -3.635 -12.391 1 25.44 2 GLY B CA 1
ATOM 1572 C C . GLY B 1 2 ? 45.531 -3.881 -11.312 1 25.44 2 GLY B C 1
ATOM 1573 O O . GLY B 1 2 ? 45.031 -4.996 -11.18 1 25.44 2 GLY B O 1
ATOM 1574 N N . ARG B 1 3 ? 45.688 -3.234 -10.125 1 28.2 3 ARG B N 1
ATOM 1575 C CA . ARG B 1 3 ? 44.719 -3.332 -9.031 1 28.2 3 ARG B CA 1
ATOM 1576 C C . ARG B 1 3 ? 43.281 -3.225 -9.555 1 28.2 3 ARG B C 1
ATOM 1578 O O . ARG B 1 3 ? 42.938 -2.244 -10.219 1 28.2 3 ARG B O 1
ATOM 1585 N N . LEU B 1 4 ? 42.75 -4.398 -9.898 1 29.28 4 LEU B N 1
ATOM 1586 C CA . LEU B 1 4 ? 41.312 -4.488 -10.18 1 29.28 4 LEU B CA 1
ATOM 1587 C C . LEU B 1 4 ? 40.5 -3.654 -9.188 1 29.28 4 LEU B C 1
ATOM 1589 O O . LEU B 1 4 ? 40.562 -3.885 -7.98 1 29.28 4 LEU B O 1
ATOM 1593 N N . ILE B 1 5 ? 40.375 -2.418 -9.516 1 31.34 5 ILE B N 1
ATOM 1594 C CA . ILE B 1 5 ? 39.438 -1.538 -8.812 1 31.34 5 ILE B CA 1
ATOM 1595 C C . ILE B 1 5 ? 38.156 -2.295 -8.492 1 31.34 5 ILE B C 1
ATOM 1597 O O . ILE B 1 5 ? 37.5 -2.832 -9.383 1 31.34 5 ILE B O 1
ATOM 1601 N N . GLU B 1 6 ? 38.188 -3.16 -7.512 1 33.59 6 GLU B N 1
ATOM 1602 C CA . GLU B 1 6 ? 36.938 -3.65 -6.945 1 33.59 6 GLU B CA 1
ATOM 1603 C C . GLU B 1 6 ? 35.875 -2.557 -6.93 1 33.59 6 GLU B C 1
ATOM 1605 O O . GLU B 1 6 ? 36.031 -1.538 -6.254 1 33.59 6 GLU B O 1
ATOM 1610 N N . SER B 1 7 ? 35.469 -2.182 -8.164 1 31.69 7 SER B N 1
ATOM 1611 C CA . SER B 1 7 ? 34.312 -1.295 -8.234 1 31.69 7 SER B CA 1
ATOM 1612 C C . SER B 1 7 ? 33.281 -1.646 -7.176 1 31.69 7 SER B C 1
ATOM 1614 O O . SER B 1 7 ? 32.688 -2.732 -7.207 1 31.69 7 SER B O 1
ATOM 1616 N N . ASP B 1 8 ? 33.5 -1.421 -6.012 1 33.5 8 ASP B N 1
ATOM 1617 C CA . ASP B 1 8 ? 32.531 -1.353 -4.941 1 33.5 8 ASP B CA 1
ATOM 1618 C C . ASP B 1 8 ? 31.203 -0.777 -5.453 1 33.5 8 ASP B C 1
ATOM 1620 O O . ASP B 1 8 ? 31 0.439 -5.438 1 33.5 8 ASP B O 1
ATOM 1624 N N . SER B 1 9 ? 30.828 -1.062 -6.715 1 34.84 9 SER B N 1
ATOM 1625 C CA . SER B 1 9 ? 29.484 -0.714 -7.125 1 34.84 9 SER B CA 1
ATOM 1626 C C . SER B 1 9 ? 28.469 -0.982 -6.008 1 34.84 9 SER B C 1
ATOM 1628 O O . SER B 1 9 ? 28.156 -2.137 -5.723 1 34.84 9 SER B O 1
ATOM 1630 N N . LYS B 1 10 ? 28.562 -0.366 -4.902 1 33.38 10 LYS B N 1
ATOM 1631 C CA . LYS B 1 10 ? 27.516 -0.233 -3.881 1 33.38 10 LYS B CA 1
ATOM 1632 C C . LYS B 1 10 ? 26.125 -0.224 -4.508 1 33.38 10 LYS B C 1
ATOM 1634 O O . LYS B 1 10 ? 25.594 0.84 -4.82 1 33.38 10 LYS B O 1
ATOM 1639 N N . VAL B 1 11 ? 25.812 -0.91 -5.594 1 37.06 11 VAL B N 1
ATOM 1640 C CA . VAL B 1 11 ? 24.438 -1.187 -5.969 1 37.06 11 VAL B CA 1
ATOM 1641 C C . VAL B 1 11 ? 23.594 -1.433 -4.715 1 37.06 11 VAL B C 1
ATOM 1643 O O . VAL B 1 11 ? 23.734 -2.469 -4.062 1 37.06 11 VAL B O 1
ATOM 1646 N N . ARG B 1 12 ? 23.484 -0.578 -3.871 1 40.72 12 ARG B N 1
ATOM 1647 C CA . ARG B 1 12 ? 22.609 -0.623 -2.703 1 40.72 12 ARG B CA 1
ATOM 1648 C C . ARG B 1 12 ? 21.25 -1.195 -3.062 1 40.72 12 ARG B C 1
ATOM 1650 O O . ARG B 1 12 ? 20.562 -0.679 -3.951 1 40.72 12 ARG B O 1
ATOM 1657 N N . ALA B 1 13 ? 21 -2.473 -3.098 1 45.06 13 ALA B N 1
ATOM 1658 C CA . ALA B 1 13 ? 19.703 -3.139 -3.242 1 45.06 13 ALA B CA 1
ATOM 1659 C C . ALA B 1 13 ? 18.578 -2.27 -2.701 1 45.06 13 ALA B C 1
ATOM 1661 O O . ALA B 1 13 ? 18.703 -1.666 -1.633 1 45.06 13 ALA B O 1
ATOM 1662 N N . PRO B 1 14 ? 17.828 -1.571 -3.629 1 53.44 14 PRO B N 1
ATOM 1663 C CA . PRO B 1 14 ? 16.703 -0.748 -3.18 1 53.44 14 PRO B CA 1
ATOM 1664 C C . PRO B 1 14 ? 16 -1.325 -1.953 1 53.44 14 PRO B C 1
ATOM 1666 O O . PRO B 1 14 ? 15.719 -2.525 -1.907 1 53.44 14 PRO B O 1
ATOM 1669 N N . ASN B 1 15 ? 16.375 -0.91 -0.673 1 64.38 15 ASN B N 1
ATOM 1670 C CA . ASN B 1 15 ? 15.852 -1.473 0.569 1 64.38 15 ASN B CA 1
ATOM 1671 C C . ASN B 1 15 ? 14.68 -0.659 1.105 1 64.38 15 ASN B C 1
ATOM 1673 O O . ASN B 1 15 ? 14.711 0.572 1.086 1 64.38 15 ASN B O 1
ATOM 1677 N N . CYS B 1 16 ? 13.414 -1.162 0.868 1 79 16 CYS B N 1
ATOM 1678 C CA . CYS B 1 16 ? 12.266 -0.624 1.585 1 79 16 CYS B CA 1
ATOM 1679 C C . CYS B 1 16 ? 12.219 -1.146 3.016 1 79 16 CYS B C 1
ATOM 1681 O O . CYS B 1 16 ? 11.805 -2.281 3.254 1 79 16 CYS B O 1
ATOM 1683 N N . SER B 1 17 ? 12.758 -0.311 3.963 1 84.19 17 SER B N 1
ATOM 1684 C CA . SER B 1 17 ? 12.93 -0.735 5.348 1 84.19 17 SER B CA 1
ATOM 1685 C C . SER B 1 17 ? 11.617 -1.208 5.957 1 84.19 17 SER B C 1
ATOM 1687 O O . SER B 1 17 ? 11.602 -2.121 6.781 1 84.19 17 SER B O 1
ATOM 1689 N N . VAL B 1 18 ? 10.617 -0.572 5.559 1 86.62 18 VAL B N 1
ATOM 1690 C CA . VAL B 1 18 ? 9.328 -0.887 6.164 1 86.62 18 VAL B CA 1
ATOM 1691 C C . VAL B 1 18 ? 8.938 -2.328 5.84 1 86.62 18 VAL B C 1
ATOM 1693 O O . VAL B 1 18 ? 8.344 -3.02 6.672 1 86.62 18 VAL B O 1
ATOM 1696 N N . LEU B 1 19 ? 9.289 -2.752 4.695 1 85.56 19 LEU B N 1
ATOM 1697 C CA . LEU B 1 19 ? 9.008 -4.129 4.305 1 85.56 19 LEU B CA 1
ATOM 1698 C C . LEU B 1 19 ? 9.82 -5.109 5.137 1 85.56 19 LEU B C 1
ATOM 1700 O O . LEU B 1 19 ? 9.367 -6.23 5.398 1 85.56 19 LEU B O 1
ATOM 1704 N N . GLU B 1 20 ? 10.898 -4.676 5.578 1 82.44 20 GLU B N 1
ATOM 1705 C CA . GLU B 1 20 ? 11.812 -5.574 6.277 1 82.44 20 GLU B CA 1
ATOM 1706 C C . GLU B 1 20 ? 11.594 -5.508 7.785 1 82.44 20 GLU B C 1
ATOM 1708 O O . GLU B 1 20 ? 11.758 -6.512 8.484 1 82.44 20 GLU B O 1
ATOM 1713 N N . LEU B 1 21 ? 11.188 -4.375 8.281 1 82.81 21 LEU B N 1
ATOM 1714 C CA . LEU B 1 21 ? 11.328 -4.152 9.719 1 82.81 21 LEU B CA 1
ATOM 1715 C C . LEU B 1 21 ? 9.969 -3.965 10.375 1 82.81 21 LEU B C 1
ATOM 1717 O O . LEU B 1 21 ? 9.844 -4.055 11.602 1 82.81 21 LEU B O 1
ATOM 1721 N N . ALA B 1 22 ? 8.984 -3.689 9.602 1 83.31 22 ALA B N 1
ATOM 1722 C CA . ALA B 1 22 ? 7.688 -3.422 10.219 1 83.31 22 ALA B CA 1
ATOM 1723 C C . ALA B 1 22 ? 7.18 -4.645 10.977 1 83.31 22 ALA B C 1
ATOM 1725 O O . ALA B 1 22 ? 7.32 -5.777 10.508 1 83.31 22 ALA B O 1
ATOM 1726 N N . PRO B 1 23 ? 6.641 -4.504 12.188 1 83.38 23 PRO B N 1
ATOM 1727 C CA . PRO B 1 23 ? 6.145 -5.621 13 1 83.38 23 PRO B CA 1
ATOM 1728 C C . PRO B 1 23 ? 4.742 -6.07 12.586 1 83.38 23 PRO B C 1
ATOM 1730 O O . PRO B 1 23 ? 3.965 -6.52 13.438 1 83.38 23 PRO B O 1
ATOM 1733 N N . CYS B 1 24 ? 4.316 -5.777 11.383 1 87.62 24 CYS B N 1
ATOM 1734 C CA . CYS B 1 24 ? 2.996 -6.125 10.875 1 87.62 24 CYS B CA 1
ATOM 1735 C C . CYS B 1 24 ? 3.027 -6.293 9.359 1 87.62 24 CYS B C 1
ATOM 1737 O O . CYS B 1 24 ? 4.09 -6.199 8.742 1 87.62 24 CYS B O 1
ATOM 1739 N N . SER B 1 25 ? 1.907 -6.68 8.828 1 84.75 25 SER B N 1
ATOM 1740 C CA . SER B 1 25 ? 1.824 -6.875 7.383 1 84.75 25 SER B CA 1
ATOM 1741 C C . SER B 1 25 ? 1.924 -5.551 6.637 1 84.75 25 SER B C 1
ATOM 1743 O O . SER B 1 25 ? 1.356 -4.543 7.07 1 84.75 25 SER B O 1
ATOM 1745 N N . VAL B 1 26 ? 2.723 -5.5 5.625 1 88 26 VAL B N 1
ATOM 1746 C CA . VAL B 1 26 ? 2.898 -4.328 4.777 1 88 26 VAL B CA 1
ATOM 1747 C C . VAL B 1 26 ? 2.438 -4.641 3.357 1 88 26 VAL B C 1
ATOM 1749 O O . VAL B 1 26 ? 2.662 -5.742 2.854 1 88 26 VAL B O 1
ATOM 1752 N N . ARG B 1 27 ? 1.756 -3.678 2.791 1 88.81 27 ARG B N 1
ATOM 1753 C CA . ARG B 1 27 ? 1.281 -3.828 1.42 1 88.81 27 ARG B CA 1
ATOM 1754 C C . ARG B 1 27 ? 1.616 -2.598 0.586 1 88.81 27 ARG B C 1
ATOM 1756 O O . ARG B 1 27 ? 1.565 -1.471 1.085 1 88.81 27 ARG B O 1
ATOM 1763 N N . ILE B 1 28 ? 1.987 -2.797 -0.59 1 90.81 28 ILE B N 1
ATOM 1764 C CA . ILE B 1 28 ? 2.26 -1.715 -1.529 1 90.81 28 ILE B CA 1
ATOM 1765 C C . ILE B 1 28 ? 1.246 -1.755 -2.672 1 90.81 28 ILE B C 1
ATOM 1767 O O . ILE B 1 28 ? 1.036 -2.803 -3.287 1 90.81 28 ILE B O 1
ATOM 1771 N N . LEU B 1 29 ? 0.634 -0.661 -2.895 1 91.19 29 LEU B N 1
ATOM 1772 C CA . LEU B 1 29 ? -0.367 -0.504 -3.945 1 91.19 29 LEU B CA 1
ATOM 1773 C C . LEU B 1 29 ? 0.161 0.377 -5.07 1 91.19 29 LEU B C 1
ATOM 1775 O O . LEU B 1 29 ? 0.522 1.534 -4.844 1 91.19 29 LEU B O 1
ATOM 1779 N N . VAL B 1 30 ? 0.318 -0.184 -6.184 1 90.31 30 VAL B N 1
ATOM 1780 C CA . VAL B 1 30 ? 0.645 0.543 -7.406 1 90.31 30 VAL B CA 1
ATOM 1781 C C . VAL B 1 30 ? -0.621 0.766 -8.227 1 90.31 30 VAL B C 1
ATOM 1783 O O . VAL B 1 30 ? -1.157 -0.175 -8.82 1 90.31 30 VAL B O 1
ATOM 1786 N N . ASP B 1 31 ? -1.082 2.02 -8.242 1 86.31 31 ASP B N 1
ATOM 1787 C CA . ASP B 1 31 ? -2.371 2.357 -8.836 1 86.31 31 ASP B CA 1
ATOM 1788 C C . ASP B 1 31 ? -2.189 3.004 -10.211 1 86.31 31 ASP B C 1
ATOM 1790 O O . ASP B 1 31 ? -1.89 4.195 -10.305 1 86.31 31 ASP B O 1
ATOM 1794 N N . ARG B 1 32 ? -2.506 2.262 -11.172 1 78.06 32 ARG B N 1
ATOM 1795 C CA . ARG B 1 32 ? -2.35 2.779 -12.531 1 78.06 32 ARG B CA 1
ATOM 1796 C C . ARG B 1 32 ? -3.654 3.383 -13.039 1 78.06 32 ARG B C 1
ATOM 1798 O O . ARG B 1 32 ? -3.748 3.777 -14.203 1 78.06 32 ARG B O 1
ATOM 1805 N N . GLY B 1 33 ? -4.699 3.498 -12.156 1 71.5 33 GLY B N 1
ATOM 1806 C CA . GLY B 1 33 ? -5.863 4.27 -12.562 1 71.5 33 GLY B CA 1
ATOM 1807 C C . GLY B 1 33 ? -7.176 3.551 -12.305 1 71.5 33 GLY B C 1
ATOM 1808 O O . GLY B 1 33 ? -8.25 4.125 -12.484 1 71.5 33 GLY B O 1
ATOM 1809 N N . SER B 1 34 ? -7.172 2.295 -11.914 1 66.25 34 SER B N 1
ATOM 1810 C CA . SER B 1 34 ? -8.414 1.545 -11.742 1 66.25 34 SER B CA 1
ATOM 1811 C C . SER B 1 34 ? -9.148 1.975 -10.477 1 66.25 34 SER B C 1
ATOM 1813 O O . SER B 1 34 ? -10.383 1.938 -10.43 1 66.25 34 SER B O 1
ATOM 1815 N N . LEU B 1 35 ? -8.453 2.236 -9.406 1 62.97 35 LEU B N 1
ATOM 1816 C CA . LEU B 1 35 ? -9.125 2.613 -8.172 1 62.97 35 LEU B CA 1
ATOM 1817 C C . LEU B 1 35 ? -9.898 3.92 -8.344 1 62.97 35 LEU B C 1
ATOM 1819 O O . LEU B 1 35 ? -10.891 4.152 -7.652 1 62.97 35 LEU B O 1
ATOM 1823 N N . SER B 1 36 ? -9.438 4.805 -9.117 1 54.59 36 SER B N 1
ATOM 1824 C CA . SER B 1 36 ? -10.125 6.059 -9.398 1 54.59 36 SER B CA 1
ATOM 1825 C C . SER B 1 36 ? -11.406 5.82 -10.188 1 54.59 36 SER B C 1
ATOM 1827 O O . SER B 1 36 ? -12.375 6.578 -10.062 1 54.59 36 SER B O 1
ATOM 1829 N N . HIS B 1 37 ? -11.484 4.805 -10.961 1 50.44 37 HIS B N 1
ATOM 1830 C CA . HIS B 1 37 ? -12.617 4.559 -11.844 1 50.44 37 HIS B CA 1
ATOM 1831 C C . HIS B 1 37 ? -13.68 3.707 -11.156 1 50.44 37 HIS B C 1
ATOM 1833 O O . HIS B 1 37 ? -14.82 3.633 -11.625 1 50.44 37 HIS B O 1
ATOM 1839 N N . SER B 1 38 ? -13.336 2.98 -10.219 1 48.47 38 SER B N 1
ATOM 1840 C CA . SER B 1 38 ? -14.281 2.01 -9.68 1 48.47 38 SER B CA 1
ATOM 1841 C C . SER B 1 38 ? -15.391 2.697 -8.898 1 48.47 38 SER B C 1
ATOM 1843 O O . SER B 1 38 ? -16.406 2.08 -8.578 1 48.47 38 SER B O 1
ATOM 1845 N N . THR B 1 39 ? -15.156 3.789 -8.156 1 44.06 39 THR B N 1
ATOM 1846 C CA . THR B 1 39 ? -16.234 4.336 -7.328 1 44.06 39 THR B CA 1
ATOM 1847 C C . THR B 1 39 ? -17.469 4.625 -8.172 1 44.06 39 THR B C 1
ATOM 1849 O O . THR B 1 39 ? -18.5 5.066 -7.645 1 44.06 39 THR B O 1
ATOM 1852 N N . VAL B 1 40 ? -17.297 5.012 -9.422 1 39.25 40 VAL B N 1
ATOM 1853 C CA . VAL B 1 40 ? -18.516 5.609 -9.93 1 39.25 40 VAL B CA 1
ATOM 1854 C C . VAL B 1 40 ? -19.672 4.617 -9.797 1 39.25 40 VAL B C 1
ATOM 1856 O O . VAL B 1 40 ? -20.781 4.984 -9.383 1 39.25 40 VAL B O 1
ATOM 1859 N N . SER B 1 41 ? -19.891 3.602 -10.773 1 40.94 41 SER B N 1
ATOM 1860 C CA . SER B 1 41 ? -21.219 3 -10.938 1 40.94 41 SER B CA 1
ATOM 1861 C C . SER B 1 41 ? -21.438 1.882 -9.922 1 40.94 41 SER B C 1
ATOM 1863 O O . SER B 1 41 ? -20.641 0.954 -9.828 1 40.94 41 SER B O 1
ATOM 1865 N N . SER B 1 42 ? -22.094 2.123 -8.758 1 46.41 42 SER B N 1
ATOM 1866 C CA . SER B 1 42 ? -22.703 1.232 -7.773 1 46.41 42 SER B CA 1
ATOM 1867 C C . SER B 1 42 ? -22.828 -0.185 -8.32 1 46.41 42 SER B C 1
ATOM 1869 O O . SER B 1 42 ? -22.75 -1.156 -7.566 1 46.41 42 SER B O 1
ATOM 1871 N N . GLU B 1 43 ? -23.141 -0.24 -9.703 1 50.22 43 GLU B N 1
ATOM 1872 C CA . GLU B 1 43 ? -23.641 -1.511 -10.227 1 50.22 43 GLU B CA 1
ATOM 1873 C C . GLU B 1 43 ? -22.484 -2.359 -10.773 1 50.22 43 GLU B C 1
ATOM 1875 O O . GLU B 1 43 ? -22.688 -3.535 -11.094 1 50.22 43 GLU B O 1
ATOM 1880 N N . ALA B 1 44 ? -21.312 -1.719 -10.906 1 56.81 44 ALA B N 1
ATOM 1881 C CA . ALA B 1 44 ? -20.359 -2.529 -11.672 1 56.81 44 ALA B CA 1
ATOM 1882 C C . ALA B 1 44 ? -19.484 -3.369 -10.75 1 56.81 44 ALA B C 1
ATOM 1884 O O . ALA B 1 44 ? -19.078 -2.904 -9.688 1 56.81 44 ALA B O 1
ATOM 1885 N N . SER B 1 45 ? -19.453 -4.727 -11.062 1 72.19 45 SER B N 1
ATOM 1886 C CA . SER B 1 45 ? -18.672 -5.754 -10.375 1 72.19 45 SER B CA 1
ATOM 1887 C C . SER B 1 45 ? -17.188 -5.445 -10.438 1 72.19 45 SER B C 1
ATOM 1889 O O . SER B 1 45 ? -16.688 -4.965 -11.461 1 72.19 45 SER B O 1
ATOM 1891 N N . TYR B 1 46 ? -16.453 -5.32 -9.305 1 83.31 46 TYR B N 1
ATOM 1892 C CA . TYR B 1 46 ? -15 -5.172 -9.195 1 83.31 46 TYR B CA 1
ATOM 1893 C C . TYR B 1 46 ? -14.305 -6.523 -9.258 1 83.31 46 TYR B C 1
ATOM 1895 O O . TYR B 1 46 ? -14.586 -7.414 -8.445 1 83.31 46 TYR B O 1
ATOM 1903 N N . SER B 1 47 ? -13.461 -6.762 -10.242 1 91.25 47 SER B N 1
ATOM 1904 C CA . SER B 1 47 ? -12.828 -8.047 -10.5 1 91.25 47 SER B CA 1
ATOM 1905 C C . SER B 1 47 ? -11.406 -8.094 -9.93 1 91.25 47 SER B C 1
ATOM 1907 O O . SER B 1 47 ? -10.547 -7.32 -10.344 1 91.25 47 SER B O 1
ATOM 1909 N N . ILE B 1 48 ? -11.18 -9 -9.039 1 93.12 48 ILE B N 1
ATOM 1910 C CA . ILE B 1 48 ? -9.898 -9.133 -8.367 1 93.12 48 ILE B CA 1
ATOM 1911 C C . ILE B 1 48 ? -9.273 -10.484 -8.719 1 93.12 48 ILE B C 1
ATOM 1913 O O . ILE B 1 48 ? -9.961 -11.508 -8.742 1 93.12 48 ILE B O 1
ATOM 1917 N N . ALA B 1 49 ? -7.973 -10.477 -9.055 1 96.62 49 ALA B N 1
ATOM 1918 C CA . ALA B 1 49 ? -7.219 -11.719 -9.219 1 96.62 49 ALA B CA 1
ATOM 1919 C C . ALA B 1 49 ? -6.113 -11.836 -8.18 1 96.62 49 ALA B C 1
ATOM 1921 O O . ALA B 1 49 ? -5.477 -10.836 -7.828 1 96.62 49 ALA B O 1
ATOM 1922 N N . VAL B 1 50 ? -5.906 -13.047 -7.699 1 97.25 50 VAL B N 1
ATOM 1923 C CA . VAL B 1 50 ? -4.754 -13.367 -6.863 1 97.25 50 VAL B CA 1
ATOM 1924 C C . VAL B 1 50 ? -3.811 -14.305 -7.617 1 97.25 50 VAL B C 1
ATOM 1926 O O . VAL B 1 50 ? -4.238 -15.32 -8.164 1 97.25 50 VAL B O 1
ATOM 1929 N N . ILE B 1 51 ? -2.562 -13.891 -7.727 1 97.25 51 ILE B N 1
ATOM 1930 C CA . ILE B 1 51 ? -1.539 -14.797 -8.25 1 97.25 51 ILE B CA 1
ATOM 1931 C C . ILE B 1 51 ? -0.908 -15.578 -7.098 1 97.25 51 ILE B C 1
ATOM 1933 O O . ILE B 1 51 ? -0.325 -14.984 -6.184 1 97.25 51 ILE B O 1
ATOM 1937 N N . PHE B 1 52 ? -1.025 -16.875 -7.172 1 95.31 52 PHE B N 1
ATOM 1938 C CA . PHE B 1 52 ? -0.547 -17.75 -6.105 1 95.31 52 PHE B CA 1
ATOM 1939 C C . PHE B 1 52 ? 0.496 -18.734 -6.633 1 95.31 52 PHE B C 1
ATOM 1941 O O . PHE B 1 52 ? 0.203 -19.547 -7.508 1 95.31 52 PHE B O 1
ATOM 1948 N N . ILE B 1 53 ? 1.633 -18.594 -6.164 1 92.62 53 ILE B N 1
ATOM 1949 C CA . ILE B 1 53 ? 2.693 -19.531 -6.496 1 92.62 53 ILE B CA 1
ATOM 1950 C C . ILE B 1 53 ? 2.988 -20.422 -5.289 1 92.62 53 ILE B C 1
ATOM 1952 O O . ILE B 1 53 ? 2.674 -21.609 -5.297 1 92.62 53 ILE B O 1
ATOM 1956 N N . GLU B 1 54 ? 3.494 -19.844 -4.262 1 88.88 54 GLU B N 1
ATOM 1957 C CA . GLU B 1 54 ? 3.727 -20.562 -3.014 1 88.88 54 GLU B CA 1
ATOM 1958 C C . GLU B 1 54 ? 4.258 -19.625 -1.929 1 88.88 54 GLU B C 1
ATOM 1960 O O . GLU B 1 54 ? 4.824 -18.578 -2.23 1 88.88 54 GLU B O 1
ATOM 1965 N N . GLY B 1 55 ? 3.916 -20.062 -0.683 1 88.5 55 GLY B N 1
ATOM 1966 C CA . GLY B 1 55 ? 4.629 -19.438 0.419 1 88.5 55 GLY B CA 1
ATOM 1967 C C . GLY B 1 55 ? 3.771 -18.469 1.209 1 88.5 55 GLY B C 1
ATOM 1968 O O . GLY B 1 55 ? 2.602 -18.266 0.882 1 88.5 55 GLY B O 1
ATOM 1969 N N . ASN B 1 56 ? 4.43 -17.922 2.23 1 88.75 56 ASN B N 1
ATOM 1970 C CA . ASN B 1 56 ? 3.758 -17.125 3.256 1 88.75 56 ASN B CA 1
ATOM 1971 C C . ASN B 1 56 ? 3.109 -15.883 2.666 1 88.75 56 ASN B C 1
ATOM 1973 O O . ASN B 1 56 ? 1.955 -15.57 2.967 1 88.75 56 ASN B O 1
ATOM 1977 N N . ASP B 1 57 ? 3.85 -15.188 1.857 1 92 57 ASP B N 1
ATOM 1978 C CA . ASP B 1 57 ? 3.326 -13.93 1.324 1 92 57 ASP B CA 1
ATOM 1979 C C . ASP B 1 57 ? 2.141 -14.188 0.396 1 92 57 ASP B C 1
ATOM 1981 O O . ASP B 1 57 ? 1.186 -13.406 0.373 1 92 57 ASP B O 1
ATOM 1985 N N . ASP B 1 58 ? 2.189 -15.258 -0.386 1 92.69 58 ASP B N 1
ATOM 1986 C CA . ASP B 1 58 ? 1.069 -15.594 -1.258 1 92.69 58 ASP B CA 1
ATOM 1987 C C . ASP B 1 58 ? -0.17 -15.961 -0.443 1 92.69 58 ASP B C 1
ATOM 1989 O O . ASP B 1 58 ? -1.29 -15.602 -0.812 1 92.69 58 ASP B O 1
ATOM 1993 N N . ARG B 1 59 ? 0.058 -16.656 0.614 1 92.06 59 ARG B N 1
ATOM 1994 C CA . ARG B 1 59 ? -1.051 -17 1.499 1 92.06 59 ARG B CA 1
ATOM 1995 C C . ARG B 1 59 ? -1.707 -15.75 2.064 1 92.06 59 ARG B C 1
ATOM 1997 O O . ARG B 1 59 ? -2.936 -15.648 2.104 1 92.06 59 ARG B O 1
ATOM 2004 N N . GLU B 1 60 ? -0.849 -14.898 2.52 1 91.56 60 GLU B N 1
ATOM 2005 C CA . GLU B 1 60 ? -1.36 -13.633 3.039 1 91.56 60 GLU B CA 1
ATOM 2006 C C . GLU B 1 60 ? -2.141 -12.875 1.969 1 91.56 60 GLU B C 1
ATOM 2008 O O . GLU B 1 60 ? -3.197 -12.312 2.25 1 91.56 60 GLU B O 1
ATOM 2013 N N . ALA B 1 61 ? -1.648 -12.867 0.784 1 94.12 61 ALA B N 1
ATOM 2014 C CA . ALA B 1 61 ? -2.32 -12.203 -0.333 1 94.12 61 ALA B CA 1
ATOM 2015 C C . ALA B 1 61 ? -3.695 -12.82 -0.585 1 94.12 61 ALA B C 1
ATOM 2017 O O . ALA B 1 61 ? -4.68 -12.102 -0.753 1 94.12 61 ALA B O 1
ATOM 2018 N N . LEU B 1 62 ? -3.734 -14.117 -0.567 1 93.69 62 LEU B N 1
ATOM 2019 C CA . LEU B 1 62 ? -4.996 -14.812 -0.797 1 93.69 62 LEU B CA 1
ATOM 2020 C C . LEU B 1 62 ? -5.992 -14.516 0.316 1 93.69 62 LEU B C 1
ATOM 2022 O O . LEU B 1 62 ? -7.16 -14.219 0.047 1 93.69 62 LEU B O 1
ATOM 2026 N N . MET B 1 63 ? -5.547 -14.578 1.548 1 90.19 63 MET B N 1
ATOM 2027 C CA . MET B 1 63 ? -6.43 -14.297 2.678 1 90.19 63 MET B CA 1
ATOM 2028 C C . MET B 1 63 ? -6.969 -12.875 2.607 1 90.19 63 MET B C 1
ATOM 2030 O O . MET B 1 63 ? -8.141 -12.641 2.885 1 90.19 63 MET B O 1
ATOM 2034 N N . PHE B 1 64 ? -6.145 -12.055 2.232 1 88.62 64 PHE B N 1
ATOM 2035 C CA . PHE B 1 64 ? -6.531 -10.656 2.07 1 88.62 64 PHE B CA 1
ATOM 2036 C C . PHE B 1 64 ? -7.613 -10.516 1.006 1 88.62 64 PHE B C 1
ATOM 2038 O O . PHE B 1 64 ? -8.641 -9.867 1.237 1 88.62 64 PHE B O 1
ATOM 2045 N N . ALA B 1 65 ? -7.445 -11.07 -0.134 1 90.69 65 ALA B N 1
ATOM 2046 C CA . ALA B 1 65 ? -8.383 -10.977 -1.25 1 90.69 65 ALA B CA 1
ATOM 2047 C C . ALA B 1 65 ? -9.703 -11.656 -0.908 1 90.69 65 ALA B C 1
ATOM 2049 O O . ALA B 1 65 ? -10.773 -11.18 -1.304 1 90.69 65 ALA B O 1
ATOM 2050 N N . LYS B 1 66 ? -9.609 -12.758 -0.161 1 88.44 66 LYS B N 1
ATOM 2051 C CA . LYS B 1 66 ? -10.82 -13.461 0.26 1 88.44 66 LYS B CA 1
ATOM 2052 C C . LYS B 1 66 ? -11.734 -12.547 1.074 1 88.44 66 LYS B C 1
ATOM 2054 O O . LYS B 1 66 ? -12.953 -12.602 0.931 1 88.44 66 LYS B O 1
ATOM 2059 N N . ARG B 1 67 ? -11.172 -11.758 1.889 1 83.19 67 ARG B N 1
ATOM 2060 C CA . ARG B 1 67 ? -11.945 -10.836 2.711 1 83.19 67 ARG B CA 1
ATOM 2061 C C . ARG B 1 67 ? -12.648 -9.789 1.852 1 83.19 67 ARG B C 1
ATOM 2063 O O . ARG B 1 67 ? -13.766 -9.375 2.152 1 83.19 67 ARG B O 1
ATOM 2070 N N . MET B 1 68 ? -11.961 -9.352 0.808 1 82.69 68 MET B N 1
ATOM 2071 C CA . MET B 1 68 ? -12.57 -8.391 -0.103 1 82.69 68 MET B CA 1
ATOM 2072 C C . MET B 1 68 ? -13.766 -9.008 -0.832 1 82.69 68 MET B C 1
ATOM 2074 O O . MET B 1 68 ? -14.766 -8.328 -1.08 1 82.69 68 MET B O 1
ATOM 2078 N N . ALA B 1 69 ? -13.711 -10.234 -1.111 1 83.94 69 ALA B N 1
ATOM 2079 C CA . ALA B 1 69 ? -14.695 -10.938 -1.93 1 83.94 69 ALA B CA 1
ATOM 2080 C C . ALA B 1 69 ? -15.977 -11.203 -1.139 1 83.94 69 ALA B C 1
ATOM 2082 O O . ALA B 1 69 ? -16.969 -11.688 -1.693 1 83.94 69 ALA B O 1
ATOM 2083 N N . ILE B 1 70 ? -15.922 -10.914 0.117 1 79.12 70 ILE B N 1
ATOM 2084 C CA . ILE B 1 70 ? -17.141 -11 0.909 1 79.12 70 ILE B CA 1
ATOM 2085 C C . ILE B 1 70 ? -18.172 -10.023 0.36 1 79.12 70 ILE B C 1
ATOM 2087 O O . ILE B 1 70 ? -19.375 -10.289 0.418 1 79.12 70 ILE B O 1
ATOM 2091 N N . ASP B 1 71 ? -17.703 -8.93 -0.159 1 77.44 71 ASP B N 1
ATOM 2092 C CA . ASP B 1 71 ? -18.578 -8.008 -0.862 1 77.44 71 ASP B CA 1
ATOM 2093 C C . ASP B 1 71 ? -19.156 -8.648 -2.123 1 77.44 71 ASP B C 1
ATOM 2095 O O . ASP B 1 71 ? -18.406 -9.078 -3.002 1 77.44 71 ASP B O 1
ATOM 2099 N N . PRO B 1 72 ? -20.438 -8.656 -2.227 1 79.69 72 PRO B N 1
ATOM 2100 C CA . PRO B 1 72 ? -21.062 -9.328 -3.371 1 79.69 72 PRO B CA 1
ATOM 2101 C C . PRO B 1 72 ? -20.75 -8.641 -4.699 1 79.69 72 PRO B C 1
ATOM 2103 O O . PRO B 1 72 ? -20.938 -9.234 -5.762 1 79.69 72 PRO B O 1
ATOM 2106 N N . ASN B 1 73 ? -20.297 -7.434 -4.68 1 78.25 73 ASN B N 1
ATOM 2107 C CA . ASN B 1 73 ? -19.969 -6.707 -5.902 1 78.25 73 ASN B CA 1
ATOM 2108 C C . ASN B 1 73 ? -18.547 -6.996 -6.375 1 78.25 73 ASN B C 1
ATOM 2110 O O . ASN B 1 73 ? -18.109 -6.469 -7.398 1 78.25 73 ASN B O 1
ATOM 2114 N N . ILE B 1 74 ? -17.969 -7.914 -5.672 1 83.69 74 ILE B N 1
ATOM 2115 C CA . ILE B 1 74 ? -16.578 -8.219 -6.004 1 83.69 74 ILE B CA 1
ATOM 2116 C C . ILE B 1 74 ? -16.469 -9.672 -6.453 1 83.69 74 ILE B C 1
ATOM 2118 O O . ILE B 1 74 ? -16.984 -10.578 -5.793 1 83.69 74 ILE B O 1
ATOM 2122 N N . SER B 1 75 ? -15.859 -9.836 -7.598 1 89.75 75 SER B N 1
ATOM 2123 C CA . SER B 1 75 ? -15.516 -11.172 -8.07 1 89.75 75 SER B CA 1
ATOM 2124 C C . SER B 1 75 ? -14.039 -11.477 -7.824 1 89.75 75 SER B C 1
ATOM 2126 O O . SER B 1 75 ? -13.18 -10.625 -8.039 1 89.75 75 SER B O 1
ATOM 2128 N N . LEU B 1 76 ? -13.805 -12.703 -7.363 1 92.81 76 LEU B N 1
ATOM 2129 C CA . LEU B 1 76 ? -12.438 -13.102 -7.051 1 92.81 76 LEU B CA 1
ATOM 2130 C C . LEU B 1 76 ? -12.008 -14.289 -7.902 1 92.81 76 LEU B C 1
ATOM 2132 O O . LEU B 1 76 ? -12.719 -15.297 -7.977 1 92.81 76 LEU B O 1
ATOM 2136 N N . THR B 1 77 ? -10.891 -14.125 -8.594 1 94.94 77 THR B N 1
ATOM 2137 C CA . THR B 1 77 ? -10.242 -15.219 -9.312 1 94.94 77 THR B CA 1
ATOM 2138 C C . THR B 1 77 ? -8.891 -15.547 -8.695 1 94.94 77 THR B C 1
ATOM 2140 O O . THR B 1 77 ? -8.039 -14.664 -8.539 1 94.94 77 THR B O 1
ATOM 2143 N N . VAL B 1 78 ? -8.703 -16.75 -8.281 1 96.56 78 VAL B N 1
ATOM 2144 C CA . VAL B 1 78 ? -7.414 -17.219 -7.785 1 96.56 78 VAL B CA 1
ATOM 2145 C C . VAL B 1 78 ? -6.688 -17.984 -8.883 1 96.56 78 VAL B C 1
ATOM 2147 O O . VAL B 1 78 ? -7.172 -19.016 -9.344 1 96.56 78 VAL B O 1
ATOM 2150 N N . ILE B 1 79 ? -5.559 -17.469 -9.289 1 97.06 79 ILE B N 1
ATOM 2151 C CA . ILE B 1 79 ? -4.75 -18.094 -10.336 1 97.06 79 ILE B CA 1
ATOM 2152 C C . ILE B 1 79 ? -3.496 -18.703 -9.727 1 97.06 79 ILE B C 1
ATOM 2154 O O . ILE B 1 79 ? -2.596 -17.984 -9.281 1 97.06 79 ILE B O 1
ATOM 2158 N N . ARG B 1 80 ? -3.436 -20 -9.734 1 95.88 80 ARG B N 1
ATOM 2159 C CA . ARG B 1 80 ? -2.281 -20.719 -9.203 1 95.88 80 ARG B CA 1
ATOM 2160 C C . ARG B 1 80 ? -1.327 -21.125 -10.32 1 95.88 80 ARG B C 1
ATOM 2162 O O . ARG B 1 80 ? -1.736 -21.781 -11.281 1 95.88 80 ARG B O 1
ATOM 2169 N N . PHE B 1 81 ? -0.115 -20.656 -10.172 1 95.31 81 PHE B N 1
ATOM 2170 C CA . PHE B 1 81 ? 0.921 -21.078 -11.109 1 95.31 81 PHE B CA 1
ATOM 2171 C C . PHE B 1 81 ? 1.689 -22.266 -10.562 1 95.31 81 PHE B C 1
ATOM 2173 O O . PHE B 1 81 ? 2.273 -22.203 -9.477 1 95.31 81 PHE B O 1
ATOM 2180 N N . VAL B 1 82 ? 1.661 -23.297 -11.281 1 93.81 82 VAL B N 1
ATOM 2181 C CA . VAL B 1 82 ? 2.291 -24.547 -10.859 1 93.81 82 VAL B CA 1
ATOM 2182 C C . VAL B 1 82 ? 3.369 -24.953 -11.859 1 93.81 82 VAL B C 1
ATOM 2184 O O . VAL B 1 82 ? 3.197 -24.781 -13.07 1 93.81 82 VAL B O 1
ATOM 2187 N N . ASP B 1 83 ? 4.441 -25.469 -11.273 1 93.31 83 ASP B N 1
ATOM 2188 C CA . ASP B 1 83 ? 5.504 -26 -12.125 1 93.31 83 ASP B CA 1
ATOM 2189 C C . ASP B 1 83 ? 5.031 -27.219 -12.906 1 93.31 83 ASP B C 1
ATOM 2191 O O . ASP B 1 83 ? 4.582 -28.203 -12.32 1 93.31 83 ASP B O 1
ATOM 2195 N N . SER B 1 84 ? 5.156 -27.141 -14.266 1 92.94 84 SER B N 1
ATOM 2196 C CA . SER B 1 84 ? 4.695 -28.234 -15.125 1 92.94 84 SER B CA 1
ATOM 2197 C C . SER B 1 84 ? 5.539 -29.484 -14.93 1 92.94 84 SER B C 1
ATOM 2199 O O . SER B 1 84 ? 5.074 -30.609 -15.18 1 92.94 84 SER B O 1
ATOM 2201 N N . GLY B 1 85 ? 6.742 -29.344 -14.484 1 89.12 85 GLY B N 1
ATOM 2202 C CA . GLY B 1 85 ? 7.613 -30.484 -14.227 1 89.12 85 GLY B CA 1
ATOM 2203 C C . GLY B 1 85 ? 7.352 -31.141 -12.883 1 89.12 85 GLY B C 1
ATOM 2204 O O . GLY B 1 85 ? 7.941 -32.156 -12.57 1 89.12 85 GLY B O 1
ATOM 2205 N N . GLY B 1 86 ? 6.434 -30.609 -12.156 1 81.69 86 GLY B N 1
ATOM 2206 C CA . GLY B 1 86 ? 6.082 -31.156 -10.859 1 81.69 86 GLY B CA 1
ATOM 2207 C C . GLY B 1 86 ? 7.098 -30.844 -9.781 1 81.69 86 GLY B C 1
ATOM 2208 O O . GLY B 1 86 ? 7.082 -31.438 -8.703 1 81.69 86 GLY B O 1
ATOM 2209 N N . ASN B 1 87 ? 8.023 -29.984 -10.156 1 77.5 87 ASN B N 1
ATOM 2210 C CA . ASN B 1 87 ? 9.039 -29.625 -9.172 1 77.5 87 ASN B CA 1
ATOM 2211 C C . ASN B 1 87 ? 8.516 -28.578 -8.188 1 77.5 87 ASN B C 1
ATOM 2213 O O . ASN B 1 87 ? 7.758 -27.688 -8.57 1 77.5 87 ASN B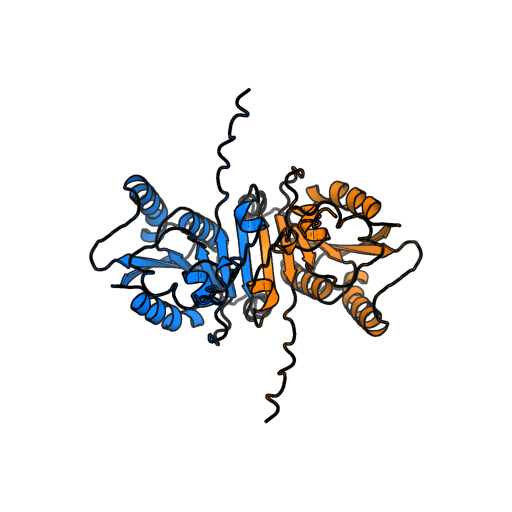 O 1
ATOM 2217 N N . GLU B 1 88 ? 8.555 -28.875 -6.945 1 70.31 88 GLU B N 1
ATOM 2218 C CA . GLU B 1 88 ? 8.234 -27.891 -5.91 1 70.31 88 GLU B CA 1
ATOM 2219 C C . GLU B 1 88 ? 9.422 -27.656 -4.984 1 70.31 88 GLU B C 1
ATOM 2221 O O . GLU B 1 88 ? 10.133 -28.609 -4.629 1 70.31 88 GLU B O 1
ATOM 2226 N N . VAL B 1 89 ? 9.766 -26.422 -4.844 1 72.81 89 VAL B N 1
ATOM 2227 C CA . VAL B 1 89 ? 10.961 -26.094 -4.078 1 72.81 89 VAL B CA 1
ATOM 2228 C C . VAL B 1 89 ? 10.586 -25.812 -2.625 1 72.81 89 VAL B C 1
ATOM 2230 O O . VAL B 1 89 ? 11.453 -25.812 -1.742 1 72.81 89 VAL B O 1
ATOM 2233 N N . VAL B 1 90 ? 9.32 -25.781 -2.291 1 74.25 90 VAL B N 1
ATOM 2234 C CA . VAL B 1 90 ? 8.953 -25.422 -0.927 1 74.25 90 VAL B CA 1
ATOM 2235 C C . VAL B 1 90 ? 8.875 -26.672 -0.06 1 74.25 90 VAL B C 1
ATOM 2237 O O . VAL B 1 90 ? 8.727 -27.781 -0.576 1 74.25 90 VAL B O 1
ATOM 2240 N N . SER B 1 91 ? 8.961 -26.453 1.214 1 80.06 91 SER B N 1
ATOM 2241 C CA . SER B 1 91 ? 8.906 -27.562 2.164 1 80.06 91 SER B CA 1
ATOM 2242 C C . SER B 1 91 ? 7.562 -28.281 2.094 1 80.06 91 SER B C 1
ATOM 2244 O O . SER B 1 91 ? 6.578 -27.719 1.61 1 80.06 91 SER B O 1
ATOM 2246 N N . SER B 1 92 ? 7.637 -29.5 2.527 1 84.31 92 SER B N 1
ATOM 2247 C CA . SER B 1 92 ? 6.41 -30.297 2.6 1 84.31 92 SER B CA 1
ATOM 2248 C C . SER B 1 92 ? 5.359 -29.594 3.463 1 84.31 92 SER B C 1
ATOM 2250 O O . SER B 1 92 ? 4.164 -29.656 3.162 1 84.31 92 SER B O 1
ATOM 2252 N N . TRP B 1 93 ? 5.922 -28.969 4.473 1 85.56 93 TRP B N 1
ATOM 2253 C CA . TRP B 1 93 ? 5.008 -28.281 5.371 1 85.56 93 TRP B CA 1
ATOM 2254 C C . TRP B 1 93 ? 4.336 -27.109 4.656 1 85.56 93 TRP B C 1
ATOM 2256 O O . TRP B 1 93 ? 3.119 -26.922 4.754 1 85.56 93 TRP B O 1
ATOM 2266 N N . ASP B 1 94 ? 5.109 -26.406 3.93 1 85.81 94 ASP B N 1
ATOM 2267 C CA . ASP B 1 94 ? 4.562 -25.281 3.186 1 85.81 94 ASP B CA 1
ATOM 2268 C C . ASP B 1 94 ? 3.541 -25.75 2.148 1 85.81 94 ASP B C 1
ATOM 2270 O O . ASP B 1 94 ? 2.508 -25.094 1.953 1 85.81 94 ASP B O 1
ATOM 2274 N N . LYS B 1 95 ? 3.842 -26.828 1.641 1 87.88 95 LYS B N 1
ATOM 2275 C CA . LYS B 1 95 ? 2.936 -27.391 0.641 1 87.88 95 LYS B CA 1
ATOM 2276 C C . LYS B 1 95 ? 1.596 -27.766 1.264 1 87.88 95 LYS B C 1
ATOM 2278 O O . LYS B 1 95 ? 0.541 -27.547 0.667 1 87.88 95 LYS B O 1
ATOM 2283 N N . MET B 1 96 ? 1.697 -28.328 2.383 1 90.75 96 MET B N 1
ATOM 2284 C CA . MET B 1 96 ? 0.482 -28.75 3.078 1 90.75 96 MET B CA 1
ATOM 2285 C C . MET B 1 96 ? -0.38 -27.531 3.432 1 90.75 96 MET B C 1
ATOM 2287 O O . MET B 1 96 ? -1.597 -27.562 3.238 1 90.75 96 MET B O 1
ATOM 2291 N N . ILE B 1 97 ? 0.257 -26.562 3.92 1 91.81 97 ILE B N 1
ATOM 2292 C CA . ILE B 1 97 ? -0.474 -25.359 4.32 1 91.81 97 ILE B CA 1
ATOM 2293 C C . ILE B 1 97 ? -1.092 -24.703 3.088 1 91.81 97 ILE B C 1
ATOM 2295 O O . ILE B 1 97 ? -2.256 -24.297 3.113 1 91.81 97 ILE B O 1
ATOM 2299 N N . ASP B 1 98 ? -0.295 -24.625 2.01 1 91.5 98 ASP B N 1
ATOM 2300 C CA . ASP B 1 98 ? -0.805 -24.047 0.767 1 91.5 98 ASP B CA 1
ATOM 2301 C C . ASP B 1 98 ? -2.031 -24.812 0.273 1 91.5 98 ASP B C 1
ATOM 2303 O O . ASP B 1 98 ? -3.027 -24.219 -0.126 1 91.5 98 ASP B O 1
ATOM 2307 N N . SER B 1 99 ? -1.893 -26.094 0.349 1 90.75 99 SER B N 1
ATOM 2308 C CA . SER B 1 99 ? -2.996 -26.938 -0.097 1 90.75 99 SER B CA 1
ATOM 2309 C C . SER B 1 99 ? -4.25 -26.703 0.735 1 90.75 99 SER B C 1
ATOM 2311 O O . SER B 1 99 ? -5.355 -26.625 0.195 1 90.75 99 SER B O 1
ATOM 2313 N N . GLU B 1 100 ? -4.098 -26.516 1.971 1 91.62 100 GLU B N 1
ATOM 2314 C CA . GLU B 1 100 ? -5.227 -26.312 2.873 1 91.62 100 GLU B CA 1
ATOM 2315 C C . GLU B 1 100 ? -5.938 -25 2.57 1 91.62 100 GLU B C 1
ATOM 2317 O O . GLU B 1 100 ? -7.168 -24.953 2.506 1 91.62 100 GLU B O 1
ATOM 2322 N N . ILE B 1 101 ? -5.164 -24.078 2.34 1 90.38 101 ILE B N 1
ATOM 2323 C CA . ILE B 1 101 ? -5.746 -22.75 2.146 1 90.38 101 ILE B CA 1
ATOM 2324 C C . ILE B 1 101 ? -6.453 -22.688 0.795 1 90.38 101 ILE B C 1
ATOM 2326 O O . ILE B 1 101 ? -7.48 -22.016 0.654 1 90.38 101 ILE B O 1
ATOM 2330 N N . LEU B 1 102 ? -5.941 -23.391 -0.156 1 92.88 102 LEU B N 1
ATOM 2331 C CA . LEU B 1 102 ? -6.492 -23.359 -1.506 1 92.88 102 LEU B CA 1
ATOM 2332 C C . LEU B 1 102 ? -7.734 -24.234 -1.604 1 92.88 102 LEU B C 1
ATOM 2334 O O . LEU B 1 102 ? -8.523 -24.109 -2.541 1 92.88 102 LEU B O 1
ATOM 2338 N N . LYS B 1 103 ? -7.832 -25.109 -0.647 1 89.69 103 LYS B N 1
ATOM 2339 C CA . LYS B 1 103 ? -8.953 -26.047 -0.675 1 89.69 103 LYS B CA 1
ATOM 2340 C C . LYS B 1 103 ? -10.289 -25.297 -0.704 1 89.69 103 LYS B C 1
ATOM 2342 O O . LYS B 1 103 ? -11.18 -25.641 -1.475 1 89.69 103 LYS B O 1
ATOM 2347 N N . ASP B 1 104 ? -10.375 -24.281 0.067 1 83.19 104 ASP B N 1
ATOM 2348 C CA . ASP B 1 104 ? -11.617 -23.516 0.179 1 83.19 104 ASP B CA 1
ATOM 2349 C C . ASP B 1 104 ? -11.961 -22.844 -1.144 1 83.19 104 ASP B C 1
ATOM 2351 O O . ASP B 1 104 ? -13.133 -22.719 -1.5 1 83.19 104 ASP B O 1
ATOM 2355 N N . VAL B 1 105 ? -10.961 -22.469 -1.817 1 86.31 105 VAL B N 1
ATOM 2356 C CA . VAL B 1 105 ? -11.18 -21.734 -3.061 1 86.31 105 VAL B CA 1
ATOM 2357 C C . VAL B 1 105 ? -11.5 -22.719 -4.188 1 86.31 105 VAL B C 1
ATOM 2359 O O . VAL B 1 105 ? -12.32 -22.422 -5.059 1 86.31 105 VAL B O 1
ATOM 2362 N N . LYS B 1 106 ? -10.883 -23.828 -4.109 1 85 106 LYS B N 1
ATOM 2363 C CA . LYS B 1 106 ? -11.117 -24.859 -5.113 1 85 106 LYS B CA 1
ATOM 2364 C C . LYS B 1 106 ? -12.562 -25.344 -5.074 1 85 106 LYS B C 1
ATOM 2366 O O . LYS B 1 106 ? -13.148 -25.656 -6.117 1 85 106 LYS B O 1
ATOM 2371 N N . LEU B 1 107 ? -13.102 -25.25 -3.924 1 77.69 107 LEU B N 1
ATOM 2372 C CA . LEU B 1 107 ? -14.453 -25.766 -3.748 1 77.69 107 LEU B CA 1
ATOM 2373 C C . LEU B 1 107 ? -15.492 -24.656 -3.854 1 77.69 107 LEU B C 1
ATOM 2375 O O . LEU B 1 107 ? -16.688 -24.906 -3.68 1 77.69 107 LEU B O 1
ATOM 2379 N N . ASN B 1 108 ? -15.016 -23.5 -4.383 1 67 108 ASN B N 1
ATOM 2380 C CA . ASN B 1 108 ? -15.875 -22.328 -4.5 1 67 108 ASN B CA 1
ATOM 2381 C C . ASN B 1 108 ? -16.656 -22.078 -3.219 1 67 108 ASN B C 1
ATOM 2383 O O . ASN B 1 108 ? -17.844 -21.75 -3.268 1 67 108 ASN B O 1
ATOM 2387 N N . ASN B 1 109 ? -16.125 -22.438 -2.223 1 62.22 109 ASN B N 1
ATOM 2388 C CA . ASN B 1 109 ? -16.781 -22.375 -0.922 1 62.22 109 ASN B CA 1
ATOM 2389 C C . ASN B 1 109 ? -16.391 -21.125 -0.149 1 62.22 109 ASN B C 1
ATOM 2391 O O . ASN B 1 109 ? -16.188 -21.172 1.065 1 62.22 109 ASN B O 1
ATOM 2395 N N . VAL B 1 110 ? -16.172 -20.172 -0.824 1 59.34 110 VAL B N 1
ATOM 2396 C CA . VAL B 1 110 ? -15.867 -18.953 -0.079 1 59.34 110 VAL B CA 1
ATOM 2397 C C . VAL B 1 110 ? -17.156 -18.188 0.199 1 59.34 110 VAL B C 1
ATOM 2399 O O . VAL B 1 110 ? -17.484 -17.219 -0.488 1 59.34 110 VAL B O 1
ATOM 2402 N N . GLY B 1 111 ? -17.938 -18.766 1.095 1 58.56 111 GLY B N 1
ATOM 2403 C CA . GLY B 1 111 ? -19.234 -18.203 1.444 1 58.56 111 GLY B CA 1
ATOM 2404 C C . GLY B 1 111 ? -20.109 -17.938 0.239 1 58.56 111 GLY B C 1
ATOM 2405 O O . GLY B 1 111 ? -20.328 -18.828 -0.582 1 58.56 111 GLY B O 1
ATOM 2406 N N . ASP B 1 112 ? -20.641 -16.75 0.127 1 60.88 112 ASP B N 1
ATOM 2407 C CA . ASP B 1 112 ? -21.516 -16.312 -0.962 1 60.88 112 ASP B CA 1
ATOM 2408 C C . ASP B 1 112 ? -20.703 -15.625 -2.061 1 60.88 112 ASP B C 1
ATOM 2410 O O . ASP B 1 112 ? -21.281 -15.086 -3.012 1 60.88 112 ASP B O 1
ATOM 2414 N N . ALA B 1 113 ? -19.391 -15.828 -1.803 1 65.25 113 ALA B N 1
ATOM 2415 C CA . ALA B 1 113 ? -18.562 -15.078 -2.746 1 65.25 113 ALA B CA 1
ATOM 2416 C C . ALA B 1 113 ? -18.328 -15.875 -4.027 1 65.25 113 ALA B C 1
ATOM 2418 O O . ALA B 1 113 ? -18.312 -17.109 -4.008 1 65.25 113 ALA B O 1
ATOM 2419 N N . TYR B 1 114 ? -18.484 -15.227 -5.117 1 72.5 114 TYR B N 1
ATOM 2420 C CA . TYR B 1 114 ? -18.125 -15.805 -6.414 1 72.5 114 TYR B CA 1
ATOM 2421 C C . TYR B 1 114 ? -16.625 -15.906 -6.578 1 72.5 114 TYR B C 1
ATOM 2423 O O . TYR B 1 114 ? -15.93 -14.891 -6.695 1 72.5 114 TYR B O 1
ATOM 2431 N N . VAL B 1 115 ? -16.094 -17.109 -6.309 1 87.69 115 VAL B N 1
ATOM 2432 C CA . VAL B 1 115 ? -14.648 -17.312 -6.414 1 87.69 115 VAL B CA 1
ATOM 2433 C C . VAL B 1 115 ? -14.352 -18.312 -7.527 1 87.69 115 VAL B C 1
ATOM 2435 O O . VAL B 1 115 ? -14.969 -19.391 -7.594 1 87.69 115 VAL B O 1
ATOM 2438 N N . ILE B 1 116 ? -13.516 -17.938 -8.445 1 91.06 116 ILE B N 1
ATOM 2439 C CA . ILE B 1 116 ? -13.055 -18.797 -9.531 1 91.06 116 ILE B CA 1
ATOM 2440 C C . ILE B 1 116 ? -11.609 -19.219 -9.281 1 91.06 116 ILE B C 1
ATOM 2442 O O . ILE B 1 116 ? -10.781 -18.391 -8.883 1 91.06 116 ILE B O 1
ATOM 2446 N N . TYR B 1 117 ? -11.336 -20.516 -9.406 1 94.19 117 TYR B N 1
ATOM 2447 C CA . TYR B 1 117 ? -9.992 -21.047 -9.266 1 94.19 117 TYR B CA 1
ATOM 2448 C C . TYR B 1 117 ? -9.445 -21.531 -10.602 1 94.19 117 TYR B C 1
ATOM 2450 O O . TYR B 1 117 ? -10.078 -22.328 -11.281 1 94.19 117 TYR B O 1
ATOM 2458 N N . ILE B 1 118 ? -8.266 -21 -10.969 1 94.88 118 ILE B N 1
ATOM 2459 C CA . ILE B 1 118 ? -7.602 -21.375 -12.211 1 94.88 118 ILE B CA 1
ATOM 2460 C C . ILE B 1 118 ? -6.184 -21.859 -11.914 1 94.88 118 ILE B C 1
ATOM 2462 O O . ILE B 1 118 ? -5.441 -21.203 -11.18 1 94.88 118 ILE B O 1
ATOM 2466 N N . GLU B 1 119 ? -5.832 -23.016 -12.438 1 94.5 119 GLU B N 1
ATOM 2467 C CA . GLU B 1 119 ? -4.461 -23.5 -12.352 1 94.5 119 GLU B CA 1
ATOM 2468 C C . GLU B 1 119 ? -3.732 -23.328 -13.688 1 94.5 119 GLU B C 1
ATOM 2470 O O . GLU B 1 119 ? -4.23 -23.75 -14.727 1 94.5 119 GLU B O 1
ATOM 2475 N N . GLN B 1 120 ? -2.623 -22.672 -13.648 1 96.19 120 GLN B N 1
ATOM 2476 C CA . GLN B 1 120 ? -1.778 -22.469 -14.82 1 96.19 120 GLN B CA 1
ATOM 2477 C C . GLN B 1 120 ? -0.475 -23.266 -14.695 1 96.19 120 GLN B C 1
ATOM 2479 O O . GLN B 1 120 ? 0.334 -23 -13.805 1 96.19 120 GLN B O 1
ATOM 2484 N N . LEU B 1 121 ? -0.256 -24.234 -15.578 1 95.62 121 LEU B N 1
ATOM 2485 C CA . LEU B 1 121 ? 1.004 -24.969 -15.633 1 95.62 121 LEU B CA 1
ATOM 2486 C C . LEU B 1 121 ? 2.037 -24.219 -16.453 1 95.62 121 LEU B C 1
ATOM 2488 O O . LEU B 1 121 ? 1.766 -23.828 -17.594 1 95.62 121 LEU B O 1
ATOM 2492 N N . VAL B 1 122 ? 3.158 -23.953 -15.781 1 96.31 122 VAL B N 1
ATOM 2493 C CA . VAL B 1 122 ? 4.211 -23.234 -16.484 1 96.31 122 VAL B CA 1
ATOM 2494 C C . VAL B 1 122 ? 5.539 -23.969 -16.328 1 96.31 122 VAL B C 1
ATOM 2496 O O . VAL B 1 122 ? 5.77 -24.625 -15.312 1 96.31 122 VAL B O 1
ATOM 2499 N N . LYS B 1 123 ? 6.414 -23.797 -17.344 1 94.25 123 LYS B N 1
ATOM 2500 C CA . LYS B 1 123 ? 7.715 -24.453 -17.297 1 94.25 123 LYS B CA 1
ATOM 2501 C C . LYS B 1 123 ? 8.758 -23.562 -16.641 1 94.25 123 LYS B C 1
ATOM 2503 O O . LYS B 1 123 ? 9.75 -24.047 -16.094 1 94.25 123 LYS B O 1
ATOM 2508 N N . ASP B 1 124 ? 8.562 -22.281 -16.828 1 93.38 124 ASP B N 1
ATOM 2509 C CA . ASP B 1 124 ? 9.562 -21.359 -16.312 1 93.38 124 ASP B CA 1
ATOM 2510 C C . ASP B 1 124 ? 8.992 -19.953 -16.172 1 93.38 124 ASP B C 1
ATOM 2512 O O . ASP B 1 124 ? 7.781 -19.75 -16.312 1 93.38 124 ASP B O 1
ATOM 2516 N N . GLY B 1 125 ? 9.852 -19.031 -15.812 1 93.06 125 GLY B N 1
ATOM 2517 C CA . GLY B 1 125 ? 9.477 -17.641 -15.578 1 93.06 125 GLY B CA 1
ATOM 2518 C C . GLY B 1 125 ? 8.93 -16.953 -16.812 1 93.06 125 GLY B C 1
ATOM 2519 O O . GLY B 1 125 ? 7.875 -16.328 -16.766 1 93.06 125 GLY B O 1
ATOM 2520 N N . PRO B 1 126 ? 9.617 -17.109 -17.922 1 94.5 126 PRO B N 1
ATOM 2521 C CA . PRO B 1 126 ? 9.133 -16.469 -19.141 1 94.5 126 PRO B CA 1
ATOM 2522 C C . PRO B 1 126 ? 7.715 -16.891 -19.5 1 94.5 126 PRO B C 1
ATOM 2524 O O . PRO B 1 126 ? 6.918 -16.062 -19.969 1 94.5 126 PRO B O 1
ATOM 2527 N N . GLN B 1 127 ? 7.43 -18.125 -19.281 1 96.19 127 GLN B N 1
ATOM 2528 C CA . GLN B 1 127 ? 6.062 -18.562 -19.547 1 96.19 127 GLN B CA 1
ATOM 2529 C C . GLN B 1 127 ? 5.086 -17.938 -18.547 1 96.19 127 GLN B C 1
ATOM 2531 O O . GLN B 1 127 ? 3.98 -17.547 -18.938 1 96.19 127 GLN B O 1
ATOM 2536 N N . THR B 1 128 ? 5.488 -17.844 -17.328 1 94.81 128 THR B N 1
ATOM 2537 C CA . THR B 1 128 ? 4.68 -17.141 -16.328 1 94.81 128 THR B CA 1
ATOM 2538 C C . THR B 1 128 ? 4.398 -15.711 -16.766 1 94.81 128 THR B C 1
ATOM 2540 O O . THR B 1 128 ? 3.258 -15.25 -16.719 1 94.81 128 THR B O 1
ATOM 2543 N N . GLU B 1 129 ? 5.449 -15.07 -17.172 1 94.81 129 GLU B N 1
ATOM 2544 C CA . GLU B 1 129 ? 5.312 -13.688 -17.625 1 94.81 129 GLU B CA 1
ATOM 2545 C C . GLU B 1 129 ? 4.316 -13.57 -18.781 1 94.81 129 GLU B C 1
ATOM 2547 O O . GLU B 1 129 ? 3.477 -12.672 -18.781 1 94.81 129 GLU B O 1
ATOM 2552 N N . LEU B 1 130 ? 4.414 -14.453 -19.766 1 96.44 130 LEU B N 1
ATOM 2553 C CA . LEU B 1 130 ? 3.525 -14.438 -20.922 1 96.44 130 LEU B CA 1
ATOM 2554 C C . LEU B 1 130 ? 2.066 -14.547 -20.484 1 96.44 130 LEU B C 1
ATOM 2556 O O . LEU B 1 130 ? 1.218 -13.781 -20.953 1 96.44 130 LEU B O 1
ATOM 2560 N N . ILE B 1 131 ? 1.784 -15.414 -19.594 1 96.88 131 ILE B N 1
ATOM 2561 C CA . ILE B 1 131 ? 0.418 -15.648 -19.141 1 96.88 131 ILE B CA 1
ATOM 2562 C C . ILE B 1 131 ? -0.069 -14.445 -18.328 1 96.88 131 ILE B C 1
ATOM 2564 O O . ILE B 1 131 ? -1.177 -13.945 -18.547 1 96.88 131 ILE B O 1
ATOM 2568 N N . VAL B 1 132 ? 0.723 -13.945 -17.422 1 95.94 132 VAL B N 1
ATOM 2569 C CA . VAL B 1 132 ? 0.359 -12.82 -16.578 1 95.94 132 VAL B CA 1
ATOM 2570 C C . VAL B 1 132 ? 0.053 -11.594 -17.438 1 95.94 132 VAL B C 1
ATOM 2572 O O . VAL B 1 132 ? -0.966 -10.93 -17.234 1 95.94 132 VAL B O 1
ATOM 2575 N N . ARG B 1 133 ? 0.872 -11.312 -18.391 1 94.88 133 ARG B N 1
ATOM 2576 C CA . ARG B 1 133 ? 0.69 -10.148 -19.25 1 94.88 133 ARG B CA 1
ATOM 2577 C C . ARG B 1 133 ? -0.564 -10.289 -20.109 1 94.88 133 ARG B C 1
ATOM 2579 O O . ARG B 1 133 ? -1.229 -9.297 -20.406 1 94.88 133 ARG B O 1
ATOM 2586 N N . SER B 1 134 ? -0.892 -11.469 -20.422 1 95.5 134 SER B N 1
ATOM 2587 C CA . SER B 1 134 ? -2.041 -11.711 -21.281 1 95.5 134 SER B CA 1
ATOM 2588 C C . SER B 1 134 ? -3.352 -11.531 -20.531 1 95.5 134 SER B C 1
ATOM 2590 O O . SER B 1 134 ? -4.387 -11.234 -21.125 1 95.5 134 SER B O 1
ATOM 2592 N N . MET B 1 135 ? -3.33 -11.641 -19.25 1 94.69 135 MET B N 1
ATOM 2593 C CA . MET B 1 135 ? -4.582 -11.641 -18.5 1 94.69 135 MET B CA 1
ATOM 2594 C C . MET B 1 135 ? -4.727 -10.367 -17.672 1 94.69 135 MET B C 1
ATOM 2596 O O . MET B 1 135 ? -5.789 -10.109 -17.109 1 94.69 135 MET B O 1
ATOM 2600 N N . MET B 1 136 ? -3.738 -9.633 -17.531 1 92.44 136 MET B N 1
ATOM 2601 C CA . MET B 1 136 ? -3.664 -8.531 -16.578 1 92.44 136 MET B CA 1
ATOM 2602 C C . MET B 1 136 ? -4.824 -7.566 -16.766 1 92.44 136 MET B C 1
ATOM 2604 O O . MET B 1 136 ? -5.422 -7.105 -15.797 1 92.44 136 MET B O 1
ATOM 2608 N N . ASP B 1 137 ? -5.293 -7.32 -18 1 92.56 137 ASP B N 1
ATOM 2609 C CA . ASP B 1 137 ? -6.293 -6.301 -18.297 1 92.56 137 ASP B CA 1
ATOM 2610 C C . ASP B 1 137 ? -7.699 -6.809 -17.984 1 92.56 137 ASP B C 1
ATOM 2612 O O . ASP B 1 137 ? -8.672 -6.055 -18.062 1 92.56 137 ASP B O 1
ATOM 2616 N N . GLU B 1 138 ? -7.801 -8.039 -17.641 1 93.75 138 GLU B N 1
ATOM 2617 C CA . GLU B 1 138 ? -9.102 -8.617 -17.312 1 93.75 138 GLU B CA 1
ATOM 2618 C C . GLU B 1 138 ? -9.523 -8.281 -15.891 1 93.75 138 GLU B C 1
ATOM 2620 O O . GLU B 1 138 ? -10.68 -8.492 -15.508 1 93.75 138 GLU B O 1
ATOM 2625 N N . TYR B 1 139 ? -8.633 -7.754 -15.164 1 92.94 139 TYR B N 1
ATOM 2626 C CA . TYR B 1 139 ? -8.906 -7.539 -13.742 1 92.94 139 TYR B CA 1
ATOM 2627 C C . TYR B 1 139 ? -8.68 -6.082 -13.359 1 92.94 139 TYR B C 1
ATOM 2629 O O . TYR B 1 139 ? -7.844 -5.398 -13.961 1 92.94 139 TYR B O 1
ATOM 2637 N N . ASP B 1 140 ? -9.43 -5.656 -12.445 1 90.31 140 ASP B N 1
ATOM 2638 C CA . ASP B 1 140 ? -9.258 -4.309 -11.906 1 90.31 140 ASP B CA 1
ATOM 2639 C C . ASP B 1 140 ? -8.094 -4.258 -10.914 1 90.31 140 ASP B C 1
ATOM 2641 O O . ASP B 1 140 ? -7.391 -3.252 -10.828 1 90.31 140 ASP B O 1
ATOM 2645 N N . LEU B 1 141 ? -7.918 -5.344 -10.227 1 92.94 141 LEU B N 1
ATOM 2646 C CA . LEU B 1 141 ? -6.902 -5.453 -9.18 1 92.94 141 LEU B CA 1
ATOM 2647 C C . LEU B 1 141 ? -6.238 -6.824 -9.211 1 92.94 141 LEU B C 1
ATOM 2649 O O . LEU B 1 141 ? -6.918 -7.848 -9.344 1 92.94 141 LEU B O 1
ATOM 2653 N N . ILE B 1 142 ? -4.934 -6.805 -9.148 1 96.12 142 ILE B N 1
ATOM 2654 C CA . ILE B 1 142 ? -4.184 -8.047 -9 1 96.12 142 ILE B CA 1
ATOM 2655 C C . ILE B 1 142 ? -3.395 -8.016 -7.691 1 96.12 142 ILE B C 1
ATOM 2657 O O . ILE B 1 142 ? -2.639 -7.074 -7.438 1 96.12 142 ILE B O 1
ATOM 2661 N N . VAL B 1 143 ? -3.607 -9 -6.852 1 96.31 143 VAL B N 1
ATOM 2662 C CA . VAL B 1 143 ? -2.938 -9.133 -5.562 1 96.31 143 VAL B CA 1
ATOM 2663 C C . VAL B 1 143 ? -1.861 -10.211 -5.645 1 96.31 143 VAL B C 1
ATOM 2665 O O . VAL B 1 143 ? -2.123 -11.32 -6.113 1 96.31 143 VAL B O 1
ATOM 2668 N N . VAL B 1 144 ? -0.644 -9.867 -5.219 1 95.81 144 VAL B N 1
ATOM 2669 C CA . VAL B 1 144 ? 0.465 -10.82 -5.285 1 95.81 144 VAL B CA 1
ATOM 2670 C C . VAL B 1 144 ? 1.266 -10.766 -3.986 1 95.81 144 VAL B C 1
ATOM 2672 O O . VAL B 1 144 ? 1.317 -9.727 -3.32 1 95.81 144 VAL B O 1
ATOM 2675 N N . GLY B 1 145 ? 1.813 -11.883 -3.615 1 93.88 145 GLY B N 1
ATOM 2676 C CA . GLY B 1 145 ? 2.797 -11.898 -2.545 1 93.88 145 GLY B CA 1
ATOM 2677 C C . GLY B 1 145 ? 4.164 -11.398 -2.98 1 93.88 145 GLY B C 1
ATOM 2678 O O . GLY B 1 145 ? 4.605 -11.68 -4.098 1 93.88 145 GLY B O 1
ATOM 2679 N N . ARG B 1 146 ? 4.824 -10.594 -2.154 1 90.44 146 ARG B N 1
ATOM 2680 C CA . ARG B 1 146 ? 6.098 -9.961 -2.469 1 90.44 146 ARG B CA 1
ATOM 2681 C C . ARG B 1 146 ? 7.207 -11 -2.613 1 90.44 146 ARG B C 1
ATOM 2683 O O . ARG B 1 146 ? 7.965 -10.977 -3.586 1 90.44 146 ARG B O 1
ATOM 2690 N N . LYS B 1 147 ? 7.691 -11.547 -1.337 1 71 147 LYS B N 1
ATOM 2691 C CA . LYS B 1 147 ? 8.93 -12.305 -1.238 1 71 147 LYS B CA 1
ATOM 2692 C C . LYS B 1 147 ? 8.656 -13.812 -1.221 1 71 147 LYS B C 1
ATOM 2694 O O . LYS B 1 147 ? 7.941 -14.305 -0.345 1 71 147 LYS B O 1
ATOM 2699 N N . HIS B 1 148 ? 8.883 -14.508 -2.461 1 60.06 148 HIS B N 1
ATOM 2700 C CA . HIS B 1 148 ? 8.93 -15.938 -2.182 1 60.06 148 HIS B CA 1
ATOM 2701 C C . HIS B 1 148 ? 10.367 -16.406 -1.982 1 60.06 148 HIS B C 1
ATOM 2703 O O . HIS B 1 148 ? 10.602 -17.516 -1.508 1 60.06 148 HIS B O 1
ATOM 2709 N N . ASN B 1 149 ? 11.125 -15.516 -1.021 1 55.38 149 ASN B N 1
ATOM 2710 C CA . ASN B 1 149 ? 12.453 -16.047 -0.727 1 55.38 149 ASN B CA 1
ATOM 2711 C C . ASN B 1 149 ? 12.711 -17.359 -1.465 1 55.38 149 ASN B C 1
ATOM 2713 O O . ASN B 1 149 ? 13.766 -17.969 -1.294 1 55.38 149 ASN B O 1
ATOM 2717 N N . ILE B 1 150 ? 11.906 -17.875 -2.047 1 60.28 150 ILE B N 1
ATOM 2718 C CA . ILE B 1 150 ? 12.094 -19.188 -2.658 1 60.28 150 ILE B CA 1
ATOM 2719 C C . ILE B 1 150 ? 12.07 -19.062 -4.18 1 60.28 150 ILE B C 1
ATOM 2721 O O . ILE B 1 150 ? 11.148 -18.469 -4.742 1 60.28 150 ILE B O 1
ATOM 2725 N N . VAL B 1 151 ? 13.219 -19.156 -4.699 1 73.56 151 VAL B N 1
ATOM 2726 C CA . VAL B 1 151 ? 13.266 -19.188 -6.16 1 73.56 151 VAL B CA 1
ATOM 2727 C C . VAL B 1 151 ? 12.531 -20.438 -6.664 1 73.56 151 VAL B C 1
ATOM 2729 O O . VAL B 1 151 ? 13.008 -21.547 -6.492 1 73.56 151 VAL B O 1
ATOM 2732 N N . SER B 1 152 ? 11.43 -20.297 -7.117 1 84.5 152 SER B N 1
ATOM 2733 C CA . SER B 1 152 ? 10.602 -21.344 -7.707 1 84.5 152 SER B CA 1
ATOM 2734 C C . SER B 1 152 ? 10.766 -21.391 -9.219 1 84.5 152 SER B C 1
ATOM 2736 O O . SER B 1 152 ? 11.188 -20.406 -9.836 1 84.5 152 SER B O 1
ATOM 2738 N N . PRO B 1 153 ? 10.594 -22.578 -9.75 1 89.44 153 PRO B N 1
ATOM 2739 C CA . PRO B 1 153 ? 10.703 -22.703 -11.211 1 89.44 153 PRO B CA 1
ATOM 2740 C C . PRO B 1 153 ? 9.82 -21.703 -11.961 1 89.44 153 PRO B C 1
ATOM 2742 O O . PRO B 1 153 ? 10.211 -21.203 -13.016 1 89.44 153 PRO B O 1
ATOM 2745 N N . GLN B 1 154 ? 8.695 -21.375 -11.422 1 91.44 154 GLN B N 1
ATOM 2746 C CA . GLN B 1 154 ? 7.73 -20.469 -12.055 1 91.44 154 GLN B CA 1
ATOM 2747 C C . GLN B 1 154 ? 8.305 -19.062 -12.203 1 91.44 154 GLN B C 1
ATOM 2749 O O . GLN B 1 154 ? 7.805 -18.266 -13.008 1 91.44 154 GLN B O 1
ATOM 2754 N N . LYS B 1 155 ? 9.359 -18.781 -11.453 1 90.31 155 LYS B N 1
ATOM 2755 C CA . LYS B 1 155 ? 9.914 -17.438 -11.438 1 90.31 155 LYS B CA 1
ATOM 2756 C C . LYS B 1 155 ? 11.305 -17.406 -12.078 1 90.31 155 LYS B C 1
ATOM 2758 O O . LYS B 1 155 ? 11.898 -16.328 -12.219 1 90.31 155 LYS B O 1
ATOM 2763 N N . LEU B 1 156 ? 11.812 -18.609 -12.336 1 89.25 156 LEU B N 1
ATOM 2764 C CA . LEU B 1 156 ? 13.156 -18.688 -12.898 1 89.25 156 LEU B CA 1
ATOM 2765 C C . LEU B 1 156 ? 13.258 -17.906 -14.203 1 89.25 156 LEU B C 1
ATOM 2767 O O . LEU B 1 156 ? 12.438 -18.078 -15.102 1 89.25 156 LEU B O 1
ATOM 2771 N N . GLY B 1 157 ? 14.203 -16.938 -14.258 1 88.62 157 GLY B N 1
ATOM 2772 C CA . GLY B 1 157 ? 14.391 -16.141 -15.461 1 88.62 157 GLY B CA 1
ATOM 2773 C C . GLY B 1 157 ? 13.75 -14.766 -15.359 1 88.62 157 GLY B C 1
ATOM 2774 O O . GLY B 1 157 ? 13.953 -13.922 -16.234 1 88.62 157 GLY B O 1
ATOM 2775 N N . LEU B 1 158 ? 12.93 -14.484 -14.359 1 88.31 158 LEU B N 1
ATOM 2776 C CA . LEU B 1 158 ? 12.219 -13.219 -14.258 1 88.31 158 LEU B CA 1
ATOM 2777 C C . LEU B 1 158 ? 13.016 -12.211 -13.445 1 88.31 158 LEU B C 1
ATOM 2779 O O . LEU B 1 158 ? 12.758 -11.008 -13.516 1 88.31 158 LEU B O 1
ATOM 2783 N N . ALA B 1 159 ? 13.961 -12.602 -12.703 1 78.5 159 ALA B N 1
ATOM 2784 C CA . ALA B 1 159 ? 14.672 -11.719 -11.773 1 78.5 159 ALA B CA 1
ATOM 2785 C C . ALA B 1 159 ? 15.773 -10.945 -12.484 1 78.5 159 ALA B C 1
ATOM 2787 O O . ALA B 1 159 ? 16.391 -10.047 -11.898 1 78.5 159 ALA B O 1
ATOM 2788 N N . GLU B 1 160 ? 16.078 -11.086 -13.758 1 75.94 160 GLU B N 1
ATOM 2789 C CA . GLU B 1 160 ? 17.234 -10.523 -14.453 1 75.94 160 GLU B CA 1
ATOM 2790 C C . GLU B 1 160 ? 17.047 -9.031 -14.719 1 75.94 160 GLU B C 1
ATOM 2792 O O . GLU B 1 160 ? 18.016 -8.273 -14.734 1 75.94 160 GLU B O 1
ATOM 2797 N N . TRP B 1 161 ? 15.883 -8.422 -14.906 1 74.19 161 TRP B N 1
ATOM 2798 C CA . TRP B 1 161 ? 15.633 -7.023 -15.234 1 74.19 161 TRP B CA 1
ATOM 2799 C C . TRP B 1 161 ? 14.594 -6.422 -14.297 1 74.19 161 TRP B C 1
ATOM 2801 O O . TRP B 1 161 ? 13.531 -5.984 -14.742 1 74.19 161 TRP B O 1
ATOM 2811 N N . ASN B 1 162 ? 15.07 -6.281 -13.047 1 81.25 162 ASN B N 1
ATOM 2812 C CA . ASN B 1 162 ? 14.109 -5.785 -12.07 1 81.25 162 ASN B CA 1
ATOM 2813 C C . ASN B 1 162 ? 14.172 -4.266 -11.945 1 81.25 162 ASN B C 1
ATOM 2815 O O . ASN B 1 162 ? 15.258 -3.689 -11.836 1 81.25 162 ASN B O 1
ATOM 2819 N N . GLU B 1 163 ? 13.055 -3.576 -12.188 1 85.31 163 GLU B N 1
ATOM 2820 C CA . GLU B 1 163 ? 12.93 -2.135 -12 1 85.31 163 GLU B CA 1
ATOM 2821 C C . GLU B 1 163 ? 12.594 -1.799 -10.547 1 85.31 163 GLU B C 1
ATOM 2823 O O . GLU B 1 163 ? 13.078 -0.805 -10.008 1 85.31 163 GLU B O 1
ATOM 2828 N N . PHE B 1 164 ? 11.719 -2.588 -9.992 1 87.62 164 PHE B N 1
ATOM 2829 C CA . PHE B 1 164 ? 11.25 -2.398 -8.633 1 87.62 164 PHE B CA 1
ATOM 2830 C C . PHE B 1 164 ? 11.445 -3.666 -7.809 1 87.62 164 PHE B C 1
ATOM 2832 O O . PHE B 1 164 ? 10.477 -4.312 -7.406 1 87.62 164 PHE B O 1
ATOM 2839 N N . SER B 1 165 ? 12.648 -3.953 -7.445 1 85.5 165 SER B N 1
ATOM 2840 C CA . SER B 1 165 ? 13 -5.215 -6.805 1 85.5 165 SER B CA 1
ATOM 2841 C C . SER B 1 165 ? 12.32 -5.359 -5.449 1 85.5 165 SER B C 1
ATOM 2843 O O . SER B 1 165 ? 12.039 -6.477 -5.004 1 85.5 165 SER B O 1
ATOM 2845 N N . GLU B 1 166 ? 11.992 -4.238 -4.828 1 86.25 166 GLU B N 1
ATOM 2846 C CA . GLU B 1 166 ? 11.367 -4.289 -3.512 1 86.25 166 GLU B CA 1
ATOM 2847 C C . GLU B 1 166 ? 9.969 -4.895 -3.592 1 86.25 166 GLU B C 1
ATOM 2849 O O . GLU B 1 166 ? 9.391 -5.281 -2.572 1 86.25 166 GLU B O 1
ATOM 2854 N N . LEU B 1 167 ? 9.438 -4.988 -4.773 1 90.44 167 LEU B N 1
ATOM 2855 C CA . LEU B 1 167 ? 8.078 -5.484 -4.941 1 90.44 167 LEU B CA 1
ATOM 2856 C C . LEU B 1 167 ? 8.07 -7.004 -5.105 1 90.44 167 LEU B C 1
ATOM 2858 O O . LEU B 1 167 ? 7.004 -7.621 -5.156 1 90.44 167 LEU B O 1
ATOM 2862 N N . GLY B 1 168 ? 9.25 -7.625 -5.113 1 89.75 168 GLY B N 1
ATOM 2863 C CA . GLY B 1 168 ? 9.328 -9.031 -5.465 1 89.75 168 GLY B CA 1
ATOM 2864 C C . GLY B 1 168 ? 9.281 -9.281 -6.961 1 89.75 168 GLY B C 1
ATOM 2865 O O . GLY B 1 168 ? 8.992 -8.367 -7.734 1 89.75 168 GLY B O 1
ATOM 2866 N N . ILE B 1 169 ? 9.406 -10.539 -7.277 1 90.56 169 ILE B N 1
ATOM 2867 C CA . ILE B 1 169 ? 9.609 -10.883 -8.68 1 90.56 169 ILE B CA 1
ATOM 2868 C C . ILE B 1 169 ? 8.32 -10.625 -9.469 1 90.56 169 ILE B C 1
ATOM 2870 O O . ILE B 1 169 ? 8.344 -9.945 -10.492 1 90.56 169 ILE B O 1
ATOM 2874 N N . ILE B 1 170 ? 7.219 -11.117 -9.016 1 92.19 170 ILE B N 1
ATOM 2875 C CA . ILE B 1 170 ? 5.965 -10.977 -9.75 1 92.19 170 ILE B CA 1
ATOM 2876 C C . ILE B 1 170 ? 5.461 -9.539 -9.641 1 92.19 170 ILE B C 1
ATOM 2878 O O . ILE B 1 170 ? 4.945 -8.984 -10.609 1 92.19 170 ILE B O 1
ATOM 2882 N N . GLY B 1 171 ? 5.57 -8.961 -8.438 1 93.06 171 GLY B N 1
ATOM 2883 C CA . GLY B 1 171 ? 5.211 -7.562 -8.289 1 93.06 171 GLY B CA 1
ATOM 2884 C C . GLY B 1 171 ? 5.969 -6.645 -9.227 1 93.06 171 GLY B C 1
ATOM 2885 O O . GLY B 1 171 ? 5.395 -5.707 -9.781 1 93.06 171 GLY B O 1
ATOM 2886 N N . ASP B 1 172 ? 7.199 -6.957 -9.359 1 90.81 172 ASP B N 1
ATOM 2887 C CA . ASP B 1 172 ? 8.039 -6.188 -10.273 1 90.81 172 ASP B CA 1
ATOM 2888 C C . ASP B 1 172 ? 7.535 -6.297 -11.711 1 90.81 172 ASP B C 1
ATOM 2890 O O . ASP B 1 172 ? 7.465 -5.297 -12.43 1 90.81 172 ASP B O 1
ATOM 2894 N N . LEU B 1 173 ? 7.246 -7.48 -12.07 1 91.25 173 LEU B N 1
ATOM 2895 C CA . LEU B 1 173 ? 6.723 -7.73 -13.414 1 91.25 173 LEU B CA 1
ATOM 2896 C C . LEU B 1 173 ? 5.457 -6.914 -13.664 1 91.25 173 LEU B C 1
ATOM 2898 O O . LEU B 1 173 ? 5.34 -6.246 -14.688 1 91.25 173 LEU B O 1
ATOM 2902 N N . LEU B 1 174 ? 4.59 -6.836 -12.719 1 92.81 174 LEU B N 1
ATOM 2903 C CA . LEU B 1 174 ? 3.283 -6.199 -12.859 1 92.81 174 LEU B CA 1
ATOM 2904 C C . LEU B 1 174 ? 3.412 -4.68 -12.812 1 92.81 174 LEU B C 1
ATOM 2906 O O . LEU B 1 174 ? 2.594 -3.965 -13.391 1 92.81 174 LEU B O 1
ATOM 2910 N N . ALA B 1 175 ? 4.43 -4.223 -12.148 1 90.31 175 ALA B N 1
ATOM 2911 C CA . ALA B 1 175 ? 4.59 -2.787 -11.938 1 90.31 175 ALA B CA 1
ATOM 2912 C C . ALA B 1 175 ? 5.547 -2.186 -12.969 1 90.31 175 ALA B C 1
ATOM 2914 O O . ALA B 1 175 ? 5.828 -0.985 -12.938 1 90.31 175 ALA B O 1
ATOM 2915 N N . SER B 1 176 ? 6.047 -2.977 -13.781 1 88.06 176 SER B N 1
ATOM 2916 C CA . SER B 1 176 ? 7.051 -2.529 -14.742 1 88.06 176 SER B CA 1
ATOM 2917 C C . SER B 1 176 ? 6.527 -1.373 -15.586 1 88.06 176 SER B C 1
ATOM 2919 O O . SER B 1 176 ? 5.336 -1.305 -15.883 1 88.06 176 SER B O 1
ATOM 2921 N N . SER B 1 177 ? 7.414 -0.518 -16.016 1 83.69 177 SER B N 1
ATOM 2922 C CA . SER B 1 177 ? 7.062 0.687 -16.75 1 83.69 177 SER B CA 1
ATOM 2923 C C . SER B 1 177 ? 6.602 0.346 -18.172 1 83.69 177 SER B C 1
ATOM 2925 O O . SER B 1 177 ? 5.938 1.153 -18.828 1 83.69 177 SER B O 1
ATOM 2927 N N . ASP B 1 178 ? 6.961 -0.783 -18.594 1 86 178 ASP B N 1
ATOM 2928 C CA . ASP B 1 178 ? 6.613 -1.15 -19.969 1 86 178 ASP B CA 1
ATOM 2929 C C . ASP B 1 178 ? 5.207 -1.739 -20.031 1 86 178 ASP B C 1
ATOM 2931 O O . ASP B 1 178 ? 4.715 -2.064 -21.125 1 86 178 ASP B O 1
ATOM 2935 N N . ILE B 1 179 ? 4.578 -1.819 -18.922 1 86.12 179 ILE B N 1
ATOM 2936 C CA . ILE B 1 179 ? 3.213 -2.34 -18.891 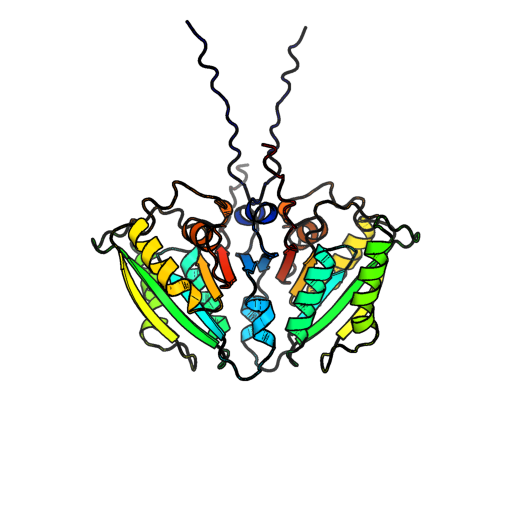1 86.12 179 ILE B CA 1
ATOM 2937 C C . ILE B 1 179 ? 2.219 -1.191 -19.062 1 86.12 179 ILE B C 1
ATOM 2939 O O . ILE B 1 179 ? 2.303 -0.185 -18.359 1 86.12 179 ILE B O 1
ATOM 2943 N N . SER B 1 180 ? 1.298 -1.271 -19.953 1 85.19 180 SER B N 1
ATOM 2944 C CA . SER B 1 180 ? 0.314 -0.23 -20.234 1 85.19 180 SER B CA 1
ATOM 2945 C C . SER B 1 180 ? -1.032 -0.558 -19.609 1 85.19 180 SER B C 1
ATOM 2947 O O . SER B 1 180 ? -1.979 0.226 -19.703 1 85.19 180 SER B O 1
ATOM 2949 N N . SER B 1 181 ? -1.113 -1.503 -18.875 1 88.44 181 SER B N 1
ATOM 2950 C CA . SER B 1 181 ? -2.359 -1.917 -18.234 1 88.44 181 SER B CA 1
ATOM 2951 C C . SER B 1 181 ? -2.781 -0.932 -17.156 1 88.44 181 SER B C 1
ATOM 2953 O O . SER B 1 181 ? -1.935 -0.354 -16.469 1 88.44 181 SER B O 1
ATOM 2955 N N . ARG B 1 182 ? -4.039 -0.694 -16.984 1 87.12 182 ARG B N 1
ATOM 2956 C CA . ARG B 1 182 ? -4.586 0.166 -15.938 1 87.12 182 ARG B CA 1
ATOM 2957 C C . ARG B 1 182 ? -4.852 -0.624 -14.664 1 87.12 182 ARG B C 1
ATOM 2959 O O . ARG B 1 182 ? -5.277 -0.058 -13.648 1 87.12 182 ARG B O 1
ATOM 2966 N N . THR B 1 183 ? -4.508 -1.84 -14.719 1 90.88 183 THR B N 1
ATOM 2967 C CA . THR B 1 183 ? -4.762 -2.717 -13.586 1 90.88 183 THR B CA 1
ATOM 2968 C C . THR B 1 183 ? -3.969 -2.264 -12.359 1 90.88 183 THR B C 1
ATOM 2970 O O . THR B 1 183 ? -2.783 -1.944 -12.469 1 90.88 183 THR B O 1
ATOM 2973 N N . THR B 1 184 ? -4.617 -2.186 -11.25 1 91.06 184 THR B N 1
ATOM 2974 C CA . THR B 1 184 ? -3.955 -1.874 -9.984 1 91.06 184 THR B CA 1
ATOM 2975 C C . THR B 1 184 ? -3.271 -3.113 -9.414 1 91.06 184 THR B C 1
ATOM 2977 O O . THR B 1 184 ? -3.814 -4.219 -9.484 1 91.06 184 THR B O 1
ATOM 2980 N N . VAL B 1 185 ? -2.045 -2.893 -8.93 1 93.88 185 VAL B N 1
ATOM 2981 C CA . VAL B 1 185 ? -1.273 -4 -8.383 1 93.88 185 VAL B CA 1
ATOM 2982 C C . VAL B 1 185 ? -1.121 -3.826 -6.871 1 93.88 185 VAL B C 1
ATOM 2984 O O . VAL B 1 185 ? -0.767 -2.742 -6.398 1 93.88 185 VAL B O 1
ATOM 2987 N N . PHE B 1 186 ? -1.447 -4.855 -6.16 1 93.56 186 PHE B N 1
ATOM 2988 C CA . PHE B 1 186 ? -1.325 -4.887 -4.707 1 93.56 186 PHE B CA 1
ATOM 2989 C C . PHE B 1 186 ? -0.323 -5.945 -4.27 1 93.56 186 PHE B C 1
ATOM 2991 O O . PHE B 1 186 ? -0.594 -7.145 -4.375 1 93.56 186 PHE B O 1
ATOM 2998 N N . VAL B 1 187 ? 0.798 -5.5 -3.812 1 94.06 187 VAL B N 1
ATOM 2999 C CA . VAL B 1 187 ? 1.851 -6.41 -3.375 1 94.06 187 VAL B CA 1
ATOM 3000 C C . VAL B 1 187 ? 1.811 -6.555 -1.855 1 94.06 187 VAL B C 1
ATOM 3002 O O . VAL B 1 187 ? 1.882 -5.559 -1.129 1 94.06 187 VAL B O 1
ATOM 3005 N N . VAL B 1 188 ? 1.79 -7.836 -1.387 1 93.19 188 VAL B N 1
ATOM 3006 C CA . VAL B 1 188 ? 1.546 -8.102 0.027 1 93.19 188 VAL B CA 1
ATOM 3007 C C . VAL B 1 188 ? 2.752 -8.82 0.632 1 93.19 188 VAL B C 1
ATOM 3009 O O . VAL B 1 188 ? 3.32 -9.719 0.015 1 93.19 188 VAL B O 1
ATOM 3012 N N . GLN B 1 189 ? 3.115 -8.367 1.78 1 89.94 189 GLN B N 1
ATOM 3013 C CA . GLN B 1 189 ? 4.125 -9.062 2.572 1 89.94 189 GLN B CA 1
ATOM 3014 C C . GLN B 1 189 ? 3.605 -9.383 3.971 1 89.94 189 GLN B C 1
ATOM 3016 O O . GLN B 1 189 ? 3.104 -8.5 4.668 1 89.94 189 GLN B O 1
ATOM 3021 N N . GLN B 1 190 ? 3.732 -10.672 4.258 1 87.5 190 GLN B N 1
ATOM 3022 C CA . GLN B 1 190 ? 3.316 -11.102 5.59 1 87.5 190 GLN B CA 1
ATOM 3023 C C . GLN B 1 190 ? 4.316 -10.648 6.648 1 87.5 190 GLN B C 1
ATOM 3025 O O . GLN B 1 190 ? 5.523 -10.625 6.402 1 87.5 190 GLN B O 1
ATOM 3030 N N . GLN B 1 191 ? 3.762 -10.305 7.816 1 81.19 191 GLN B N 1
ATOM 3031 C CA . GLN B 1 191 ? 4.617 -9.969 8.945 1 81.19 191 GLN B CA 1
ATOM 3032 C C . GLN B 1 191 ? 5.641 -11.07 9.211 1 81.19 191 GLN B C 1
ATOM 3034 O O . GLN B 1 191 ? 5.301 -12.258 9.188 1 81.19 191 GLN B O 1
ATOM 3039 N N . LYS B 1 192 ? 7.02 -10.562 9.234 1 71.94 192 LYS B N 1
ATOM 3040 C CA . LYS B 1 192 ? 8.055 -11.539 9.578 1 71.94 192 LYS B CA 1
ATOM 3041 C C . LYS B 1 192 ? 8.148 -11.727 11.086 1 71.94 192 LYS B C 1
ATOM 3043 O O . LYS B 1 192 ? 8.008 -10.766 11.852 1 71.94 192 LYS B O 1
ATOM 3048 N N . GLN B 1 193 ? 7.93 -12.953 11.531 1 59.75 193 GLN B N 1
ATOM 3049 C CA . GLN B 1 193 ? 8.133 -13.219 12.953 1 59.75 193 GLN B CA 1
ATOM 3050 C C . GLN B 1 193 ? 9.578 -12.938 13.359 1 59.75 193 GLN B C 1
ATOM 3052 O O . GLN B 1 193 ? 10.516 -13.375 12.688 1 59.75 193 GLN B O 1
ATOM 3057 N N . ARG B 1 194 ? 9.922 -11.711 13.875 1 52.88 194 ARG B N 1
ATOM 3058 C CA . ARG B 1 194 ? 11.25 -11.492 14.438 1 52.88 194 ARG B CA 1
ATOM 3059 C C . ARG B 1 194 ? 11.555 -12.508 15.539 1 52.88 194 ARG B C 1
ATOM 3061 O O . ARG B 1 194 ? 10.781 -12.648 16.484 1 52.88 194 ARG B O 1
ATOM 3068 N N . ILE B 1 195 ? 12.367 -13.469 15.32 1 40.88 195 ILE B N 1
ATOM 3069 C CA . ILE B 1 195 ? 12.922 -14.242 16.422 1 40.88 195 ILE B CA 1
ATOM 3070 C C . ILE B 1 195 ? 13.664 -13.312 17.391 1 40.88 195 ILE B C 1
ATOM 3072 O O . ILE B 1 195 ? 14.523 -12.539 16.969 1 40.88 195 ILE B O 1
ATOM 3076 N N . ALA B 1 196 ? 13.102 -12.914 18.516 1 39.09 196 ALA B N 1
ATOM 3077 C CA . ALA B 1 196 ? 13.844 -12.273 19.594 1 39.09 196 ALA B CA 1
ATOM 3078 C C . ALA B 1 196 ? 15.25 -12.852 19.703 1 39.09 196 ALA B C 1
ATOM 3080 O O . ALA B 1 196 ? 15.422 -14.047 19.953 1 39.09 196 ALA B O 1
ATOM 3081 N N . ILE B 1 197 ? 16.266 -12.531 19.031 1 35.69 197 ILE B N 1
ATOM 3082 C CA . ILE B 1 197 ? 17.594 -12.898 19.516 1 35.69 197 ILE B CA 1
ATOM 3083 C C . ILE B 1 197 ? 17.719 -12.539 21 1 35.69 197 ILE B C 1
ATOM 3085 O O . ILE B 1 197 ? 17.484 -11.391 21.391 1 35.69 197 ILE B O 1
ATOM 3089 N N . GLY B 1 198 ? 17.453 -13.383 21.844 1 32.09 198 GLY B N 1
ATOM 3090 C CA . GLY B 1 198 ? 17.859 -13.281 23.25 1 32.09 198 GLY B CA 1
ATOM 3091 C C . GLY B 1 198 ? 19.172 -12.547 23.438 1 32.09 198 GLY B C 1
ATOM 3092 O O . GLY B 1 198 ? 20.156 -12.852 22.766 1 32.09 198 GLY B O 1
ATOM 3093 N N . ARG B 1 199 ? 19.156 -11.32 23.859 1 30.91 199 ARG B N 1
ATOM 3094 C CA . ARG B 1 199 ? 20.375 -10.828 24.484 1 30.91 199 ARG B CA 1
ATOM 3095 C C . ARG B 1 199 ? 21.047 -11.922 25.328 1 30.91 199 ARG B C 1
ATOM 3097 O O . ARG B 1 199 ? 20.438 -12.445 26.266 1 30.91 199 ARG B O 1
ATOM 3104 N N . ARG B 1 200 ? 21.828 -12.734 24.75 1 26.45 200 ARG B N 1
ATOM 3105 C CA . ARG B 1 200 ? 22.734 -13.43 25.656 1 26.45 200 ARG B CA 1
ATOM 3106 C C . ARG B 1 200 ? 23.312 -12.461 26.688 1 26.45 200 ARG B C 1
ATOM 3108 O O . ARG B 1 200 ? 24 -11.5 26.328 1 26.45 200 ARG B O 1
ATOM 3115 N N . ASN B 1 201 ? 22.562 -12.352 27.75 1 21.56 201 ASN B N 1
ATOM 3116 C CA . ASN B 1 201 ? 23.406 -12.039 28.906 1 21.56 201 ASN B CA 1
ATOM 3117 C C . ASN B 1 201 ? 24.656 -12.922 28.938 1 21.56 201 ASN B C 1
ATOM 3119 O O . ASN B 1 201 ? 24.562 -14.141 28.75 1 21.56 201 ASN B O 1
#

Nearest PDB structures (foldseek):
  4wny-assembly1_A-2  TM=5.702E-01  e=2.553E-04  Burkholderia pseudomallei 1710b
  3fg9-assembly1_B  TM=5.679E-01  e=1.365E-03  Lactiplantibacillus plantarum
  4cdn-assembly2_B  TM=5.378E-01  e=5.284E-03  Methanosarcina mazei Go1
  8fhn-assembly1_A  TM=4.591E-01  e=1.074E-02  Danio rerio
  8fho-assembly1_A  TM=4.662E-01  e=1.390E-02  Danio rerio

pLDDT: mean 79.01, std 19.84, range [21.55, 97.25]

InterPro domains:
  IPR050794 Monovalent cation:proton antiporter 2 [PTHR32468] (5-192)
  IPR057290 Cation/H(+) antiporter, C-terminal domain [PF23259] (46-189)